Protein AF-0000000084974636 (afdb_homodimer)

Secondary structure (DSSP, 8-state):
--------HHHHHHHHHHHHHHHHHHHHH-TTT--HHHHHHHTT--HHHHHHH-S-HHHHHHHHHHHHHHHHHHHHHHHHHHHTTT--THHHHHHHHHHHHHHHHHSHHHHIIIIIISTTHHHHHHHHHHHHHHHHHHHSTT-HHHHHS-HHHHHHHHHHHHHHHIIIIITTTSS-HHHHHHHHHHHHHHHHHTTT--/--------HHHHHHHHHHHHHHHHHHHHH-TTT--HHHHHHHTT--HHHHHHH-S-HHHHHHHHHHHHHHHHHHHHHHHHHHHTTT--THHHHHHHHHHHHHHHHHSHHHHIIIIIISTTHHHHHHHHHHHHHHHHHHHSTT-HHHHHS-HHHHHHHHHHHHHHHIIIIITTTSS-HHHHHHHHHHHHHHHHHHTT--

Sequence (396 aa):
MARGRRVNSCGEKSKKLLLEKAIELFSTYGYHQTKISDIVKSANLTQPTFYLYFQSKETLFNDLNEKFHNELTEIFSSSTNDINNGKIGIDLIQGSLTHIFEFFIENPNLTKIGFYEAEQSTAVKEMLVSELIHILNTQLKDSNVLKQADATILAESLIGSVERLTLTNLLTNKTSPEQLAKEICMIYFATELSLVHSMARGRRVNSCGEKSKKLLLEKAIELFSTYGYHQTKISDIVKSANLTQPTFYLYFQSKETLFNDLNEKFHNELTEIFSSSTNDINNGKIGIDLIQGSLTHIFEFFIENPNLTKIGFYEAEQSTAVKEMLVSELIHILNTQLKDSNVLKQADATILAESLIGSVERLTLTNLLTNKTSPEQLAKEICMIYFATELSLVHS

Radius of gyration: 24.74 Å; Cα contacts (8 Å, |Δi|>4): 394; chains: 2; bounding box: 77×73×47 Å

pLDDT: mean 88.3, std 16.42, range [26.09, 98.69]

Nearest PDB structures (foldseek):
  3dcf-assembly1_B  TM=6.799E-01  e=5.624E-05  Thermobifida fusca YX
  3vpr-assembly2_D  TM=7.995E-01  e=3.359E-04  Thermus thermophilus HB8
  9b7y-assembly1_D  TM=7.077E-01  e=5.073E-04  Mycobacterium tuberculosis H37Rv
  3mvp-assembly1_A  TM=6.210E-01  e=3.208E-04  Streptococcus mutans UA159
  8fw8-assembly1_A  TM=5.820E-01  e=3.065E-04  Neisseria gonorrhoeae

Foldseek 3Di:
DPPPPPCPVVNVVLLVLLLVQLLVCCLVPNLVPDDSVNSCVVSVHDSVSVVVRDVGSVRSLVVLLVVLLVQLVVLLVVLVVVVVVVDFLLSSQLSSQLVNLVVCLVRVSSCSSNCPPDPCNVVSLVVQLVSNLVSCCPRVVVPPLVVPDPSSVLSNVLSVVSSVCSVVPSNVPNDHSNVVSVVSSCVRRVVVVVVVVD/DPPPPDCPVVNVVLLVLLLVLLLVCCLPPNLVPDDSVNSQVVSVHDSVSVVVRDVGSVRSLVVLLVVLLVQLVVLLVVLVVVVVVVDFLLSSQLSSQLVNLVVCLVRVSSCSSNCPPDPCNVVSLVVQLVSNLVSCCPRVVVPPLVVPDPSSVLSNVLSVVSSVCSVVPSNVPNDHSNVVSVVSSCVRRVVVVVVVVD

Solvent-accessible surface area (backbone atoms only — not comparable to full-atom values): 21060 Å² total; per-residue (Å²): 128,84,75,77,71,75,76,44,80,66,40,58,50,50,51,50,40,44,49,54,34,38,39,50,43,33,50,73,58,30,66,88,70,49,50,68,70,55,28,23,56,74,51,72,50,48,68,71,60,48,55,73,76,34,92,41,71,66,56,48,52,49,48,53,38,48,50,50,48,50,55,55,52,46,48,54,60,54,41,58,55,37,50,75,68,65,41,60,44,64,50,46,52,31,51,40,41,20,51,52,40,47,51,36,63,74,34,53,45,54,37,49,31,37,64,64,66,39,81,62,14,58,59,49,52,50,50,52,30,52,54,46,37,50,46,41,62,71,56,32,58,86,34,68,58,53,74,71,36,58,57,66,60,50,26,41,27,51,51,16,15,50,57,38,36,41,64,72,29,44,71,64,64,72,45,54,39,60,56,48,23,48,49,53,44,44,50,63,40,36,66,62,54,58,56,67,77,99,127,82,75,75,72,76,75,43,82,67,40,58,52,52,50,51,42,43,49,54,36,40,40,50,43,33,49,72,59,29,67,88,72,48,50,68,71,55,28,23,54,72,50,73,49,48,68,72,61,48,55,74,76,35,94,41,70,65,56,47,52,51,48,54,39,48,51,49,47,49,55,56,52,47,50,55,60,54,41,58,56,38,50,74,68,63,43,59,44,64,50,45,51,31,51,38,41,18,53,51,40,47,52,36,65,75,33,51,45,54,35,49,31,36,63,63,66,39,80,62,13,57,58,48,52,51,50,53,32,51,52,45,38,51,46,41,63,69,56,32,58,86,36,67,58,53,75,71,36,57,57,67,61,50,27,41,27,52,52,16,16,50,58,38,35,41,63,72,29,44,71,65,66,72,45,53,38,59,58,47,21,49,49,53,46,45,48,64,39,35,65,60,54,57,56,67,79,99

Organism: NCBI:txid1224748

Structure (mmCIF, N/CA/C/O backbone):
data_AF-0000000084974636-model_v1
#
loop_
_entity.id
_entity.type
_entity.pdbx_description
1 polymer 'Bacterial regulatory protein, tetR family'
#
loop_
_atom_site.group_PDB
_atom_site.id
_atom_site.type_symbol
_atom_site.label_atom_id
_atom_site.label_alt_id
_atom_site.label_comp_id
_atom_site.label_asym_id
_atom_site.label_entity_id
_atom_site.label_seq_id
_atom_site.pdbx_PDB_ins_code
_atom_site.Cartn_x
_atom_site.Cartn_y
_atom_site.Cartn_z
_atom_site.occupancy
_atom_site.B_iso_or_equiv
_atom_site.auth_seq_id
_atom_site.auth_comp_id
_atom_site.auth_asym_id
_atom_site.auth_atom_id
_atom_site.pdbx_PDB_model_num
ATOM 1 N N . MET A 1 1 ? 30.25 42.875 2.375 1 26.58 1 MET A N 1
ATOM 2 C CA . MET A 1 1 ? 30.844 41.594 1.985 1 26.58 1 MET A CA 1
ATOM 3 C C . MET A 1 1 ? 30.359 40.469 2.896 1 26.58 1 MET A C 1
ATOM 5 O O . MET A 1 1 ? 30.547 40.531 4.113 1 26.58 1 MET A O 1
ATOM 9 N N . ALA A 1 2 ? 29.219 39.875 2.65 1 36.72 2 ALA A N 1
ATOM 10 C CA . ALA A 1 2 ? 28.594 38.938 3.57 1 36.72 2 ALA A CA 1
ATOM 11 C C . ALA A 1 2 ? 29.547 37.781 3.887 1 36.72 2 ALA A C 1
ATOM 13 O O . ALA A 1 2 ? 30.031 37.094 2.98 1 36.72 2 ALA A O 1
ATOM 14 N N . ARG A 1 3 ? 30.438 37.812 4.906 1 36.66 3 ARG A N 1
ATOM 15 C CA . ARG A 1 3 ? 31.469 36.812 5.207 1 36.66 3 ARG A CA 1
ATOM 16 C C . ARG A 1 3 ? 30.891 35.406 5.109 1 36.66 3 ARG A C 1
ATOM 18 O O . ARG A 1 3 ? 29.906 35.094 5.766 1 36.66 3 ARG A O 1
ATOM 25 N N . GLY A 1 4 ? 30.953 34.719 3.994 1 39.09 4 GLY A N 1
ATOM 26 C CA . GLY A 1 4 ? 30.688 33.312 3.857 1 39.09 4 GLY A CA 1
ATOM 27 C C . GLY A 1 4 ? 31.125 32.5 5.066 1 39.09 4 GLY A C 1
ATOM 28 O O . GLY A 1 4 ? 32.312 32.344 5.309 1 39.09 4 GLY A O 1
ATOM 29 N N . ARG A 1 5 ? 30.609 32.688 6.289 1 42.12 5 ARG A N 1
ATOM 30 C CA . ARG A 1 5 ? 31 31.922 7.465 1 42.12 5 ARG A CA 1
ATOM 31 C C . ARG A 1 5 ? 31.375 30.5 7.086 1 42.12 5 ARG A C 1
ATOM 33 O O . ARG A 1 5 ? 30.703 29.875 6.262 1 42.12 5 ARG A O 1
ATOM 40 N N . ARG A 1 6 ? 32.625 30.125 7.055 1 39.97 6 ARG A N 1
ATOM 41 C CA . ARG A 1 6 ? 33.25 28.812 6.902 1 39.97 6 ARG A CA 1
ATOM 42 C C . ARG A 1 6 ? 32.438 27.734 7.578 1 39.97 6 ARG A C 1
ATOM 44 O O . ARG A 1 6 ? 32.125 27.812 8.773 1 39.97 6 ARG A O 1
ATOM 51 N N . VAL A 1 7 ? 31.359 27.062 6.973 1 46.56 7 VAL A N 1
ATOM 52 C CA . VAL A 1 7 ? 30.719 25.844 7.426 1 46.56 7 VAL A CA 1
ATOM 53 C C . VAL A 1 7 ? 31.766 24.891 8 1 46.56 7 VAL A C 1
ATOM 55 O O . VAL A 1 7 ? 32.594 24.344 7.266 1 46.56 7 VAL A O 1
ATOM 58 N N . ASN A 1 8 ? 32.531 25.219 8.984 1 46.34 8 ASN A N 1
ATOM 59 C CA . ASN A 1 8 ? 33.469 24.359 9.719 1 46.34 8 ASN A CA 1
ATOM 60 C C . ASN A 1 8 ? 32.812 23.031 10.117 1 46.34 8 ASN A C 1
ATOM 62 O O . ASN A 1 8 ? 31.609 22.859 9.945 1 46.34 8 ASN A O 1
ATOM 66 N N . SER A 1 9 ? 33.688 21.922 10.516 1 53 9 SER A N 1
ATOM 67 C CA . SER A 1 9 ? 33.344 20.594 11.008 1 53 9 SER A CA 1
ATOM 68 C C . SER A 1 9 ? 32.062 20.625 11.836 1 53 9 SER A C 1
ATOM 70 O O . SER A 1 9 ? 31.281 19.688 11.797 1 53 9 SER A O 1
ATOM 72 N N . CYS A 1 10 ? 31.875 21.688 12.516 1 56.28 10 CYS A N 1
ATOM 73 C CA . CYS A 1 10 ? 30.719 21.891 13.375 1 56.28 10 CYS A CA 1
ATOM 74 C C . CYS A 1 10 ? 29.453 22.078 12.539 1 56.28 10 CYS A C 1
ATOM 76 O O . CYS A 1 10 ? 28.375 21.625 12.938 1 56.28 10 CYS A O 1
ATOM 78 N N . GLY A 1 11 ? 29.688 22.562 11.352 1 71 11 GLY A N 1
ATOM 79 C CA . GLY A 1 11 ? 28.562 22.859 10.461 1 71 11 GLY A CA 1
ATOM 80 C C . GLY A 1 11 ? 27.922 21.609 9.898 1 71 11 GLY A C 1
ATOM 81 O O . GLY A 1 11 ? 26.688 21.484 9.906 1 71 11 GLY A O 1
ATOM 82 N N . GLU A 1 12 ? 28.781 20.719 9.547 1 81.62 12 GLU A N 1
ATOM 83 C CA . GLU A 1 12 ? 28.281 19.469 8.969 1 81.62 12 GLU A CA 1
ATOM 84 C C . GLU A 1 12 ? 27.547 18.625 10.008 1 81.62 12 GLU A C 1
ATOM 86 O O . GLU A 1 12 ? 26.547 17.984 9.703 1 81.62 12 GLU A O 1
ATOM 91 N N . LYS A 1 13 ? 28.031 18.734 11.18 1 90.75 13 LYS A N 1
ATOM 92 C CA . LYS A 1 13 ? 27.391 18 12.273 1 90.75 13 LYS A CA 1
ATOM 93 C C . LYS A 1 13 ? 26 18.547 12.555 1 90.75 13 LYS A C 1
ATOM 95 O O . LYS A 1 13 ? 25.062 17.781 12.773 1 90.75 13 LYS A O 1
ATOM 100 N N . SER A 1 14 ? 25.891 19.906 12.562 1 93.38 14 SER A N 1
ATOM 101 C CA . SER A 1 14 ? 24.594 20.531 12.812 1 93.38 14 SER A CA 1
ATOM 102 C C . SER A 1 14 ? 23.594 20.188 11.711 1 93.38 14 SER A C 1
ATOM 104 O O . SER A 1 14 ? 22.438 19.891 12 1 93.38 14 SER A O 1
ATOM 106 N N . LYS A 1 15 ? 24.062 20.203 10.516 1 94.75 15 LYS A N 1
ATOM 107 C CA . LYS A 1 15 ? 23.203 19.859 9.398 1 94.75 15 LYS A CA 1
ATOM 108 C C . LYS A 1 15 ? 22.688 18.438 9.516 1 94.75 15 LYS A C 1
ATOM 110 O O . LYS A 1 15 ? 21.484 18.188 9.344 1 94.75 15 LYS A O 1
ATOM 115 N N . LYS A 1 16 ? 23.609 17.516 9.82 1 94.81 16 LYS A N 1
ATOM 116 C CA . LYS A 1 16 ? 23.266 16.109 9.961 1 94.81 16 LYS A CA 1
ATOM 117 C C . LYS A 1 16 ? 22.266 15.906 11.094 1 94.81 16 LYS A C 1
ATOM 119 O O . LYS A 1 16 ? 21.312 15.133 10.961 1 94.81 16 LYS A O 1
ATOM 124 N N . LEU A 1 17 ? 22.5 16.578 12.117 1 96.06 17 LEU A N 1
ATOM 125 C CA . LEU A 1 17 ? 21.609 16.469 13.273 1 96.06 17 LEU A CA 1
ATOM 126 C C . LEU A 1 17 ? 20.203 16.984 12.938 1 96.06 17 LEU A C 1
ATOM 128 O O . LEU A 1 17 ? 19.203 16.344 13.289 1 96.06 17 LEU A O 1
ATOM 132 N N . LEU A 1 18 ? 20.125 18.109 12.273 1 96.31 18 LEU A N 1
ATOM 133 C CA . LEU A 1 18 ? 18.844 18.672 11.859 1 96.31 18 LEU A CA 1
ATOM 134 C C . LEU A 1 18 ? 18.109 17.703 10.938 1 96.31 18 LEU A C 1
ATOM 136 O O . LEU A 1 18 ? 16.906 17.5 11.086 1 96.31 18 LEU A O 1
ATOM 140 N N . LEU A 1 19 ? 18.875 17.109 10.078 1 96.06 19 LEU A N 1
ATOM 141 C CA . LEU A 1 19 ? 18.297 16.141 9.148 1 96.06 19 LEU A CA 1
ATOM 142 C C . LEU A 1 19 ? 17.75 14.938 9.891 1 96.06 19 LEU A C 1
ATOM 144 O O . LEU A 1 19 ? 16.625 14.508 9.648 1 96.06 19 LEU A O 1
ATOM 148 N N . GLU A 1 20 ? 18.531 14.43 10.742 1 96.5 20 GLU A N 1
ATOM 149 C CA . GLU A 1 20 ? 18.156 13.258 11.523 1 96.5 20 GLU A CA 1
ATOM 150 C C . GLU A 1 20 ? 16.891 13.523 12.336 1 96.5 20 GLU A C 1
ATOM 152 O O . GLU A 1 20 ? 15.969 12.703 12.359 1 96.5 20 GLU A O 1
ATOM 157 N N . LYS A 1 21 ? 16.812 14.664 12.977 1 97.81 21 LYS A N 1
ATOM 158 C CA . LYS A 1 21 ? 15.648 15.008 13.805 1 97.81 21 LYS A CA 1
ATOM 159 C C . LYS A 1 21 ? 14.422 15.273 12.938 1 97.81 21 LYS A C 1
ATOM 161 O O . LYS A 1 21 ? 13.305 14.922 13.32 1 97.81 21 LYS A O 1
ATOM 166 N N . ALA A 1 22 ? 14.648 15.914 11.812 1 97.88 22 ALA A N 1
ATOM 167 C CA . ALA A 1 22 ? 13.539 16.141 10.883 1 97.88 22 ALA A CA 1
ATOM 168 C C . ALA A 1 22 ? 12.93 14.812 10.438 1 97.88 22 ALA A C 1
ATOM 170 O O . ALA A 1 22 ? 11.703 14.648 10.461 1 97.88 22 ALA A O 1
ATOM 171 N N . ILE A 1 23 ? 13.773 13.859 10.039 1 97.88 23 ILE A N 1
ATOM 172 C CA . ILE A 1 23 ? 13.32 12.555 9.578 1 97.88 23 ILE A CA 1
ATOM 173 C C . ILE A 1 23 ? 12.523 11.867 10.688 1 97.88 23 ILE A C 1
ATOM 175 O O . ILE A 1 23 ? 11.453 11.32 10.445 1 97.88 23 ILE A O 1
ATOM 179 N N . GLU A 1 24 ? 13.023 11.953 11.867 1 97.94 24 GLU A N 1
ATOM 180 C CA . GLU A 1 24 ? 12.359 11.352 13.016 1 97.94 24 GLU A CA 1
ATOM 181 C C . GLU A 1 24 ? 10.977 11.969 13.242 1 97.94 24 GLU A C 1
ATOM 183 O O . GLU A 1 24 ? 9.992 11.25 13.398 1 97.94 24 GLU A O 1
ATOM 188 N N . LEU A 1 25 ? 10.922 13.258 13.242 1 98.06 25 LEU A N 1
ATOM 189 C CA . LEU A 1 25 ? 9.68 13.961 13.547 1 98.06 25 LEU A CA 1
ATOM 190 C C . LEU A 1 25 ? 8.672 13.805 12.414 1 98.06 25 LEU A C 1
ATOM 192 O O . LEU A 1 25 ? 7.484 13.586 12.656 1 98.06 25 LEU A O 1
ATOM 196 N N . PHE A 1 26 ? 9.156 13.898 11.141 1 97.44 26 PHE A N 1
ATOM 197 C CA . PHE A 1 26 ? 8.281 13.672 10 1 97.44 26 PHE A CA 1
ATOM 198 C C . PHE A 1 26 ? 7.688 12.273 10.031 1 97.44 26 PHE A C 1
ATOM 200 O O . PHE A 1 26 ? 6.504 12.086 9.758 1 97.44 26 PHE A O 1
ATOM 207 N N . SER A 1 27 ? 8.5 11.336 10.344 1 96.62 27 SER A N 1
ATOM 208 C CA . SER A 1 27 ? 8.047 9.945 10.336 1 96.62 27 SER A CA 1
ATOM 209 C C . SER A 1 27 ? 7.082 9.68 11.484 1 96.62 27 SER A C 1
ATOM 211 O O . SER A 1 27 ? 6.188 8.844 11.367 1 96.62 27 SER A O 1
ATOM 213 N N . THR A 1 28 ? 7.184 10.352 12.57 1 95.88 28 THR A N 1
ATOM 214 C CA . THR A 1 28 ? 6.395 10.109 13.773 1 95.88 28 THR A CA 1
ATOM 215 C C . THR A 1 28 ? 5.078 10.875 13.719 1 95.88 28 THR A C 1
ATOM 217 O O . THR A 1 28 ? 4.016 10.32 14 1 95.88 28 THR A O 1
ATOM 220 N N . TYR A 1 29 ? 5.156 12.156 13.203 1 94.5 29 TYR A N 1
ATOM 221 C CA . TYR A 1 29 ? 3.996 13.023 13.352 1 94.5 29 TYR A CA 1
ATOM 222 C C . TYR A 1 29 ? 3.43 13.414 11.992 1 94.5 29 TYR A C 1
ATOM 224 O O . TYR A 1 29 ? 2.314 13.938 11.906 1 94.5 29 TYR A O 1
ATOM 232 N N . GLY A 1 30 ? 4.215 13.086 11.008 1 94.12 30 GLY A N 1
ATOM 233 C CA . GLY A 1 30 ? 3.803 13.523 9.688 1 94.12 30 GLY A CA 1
ATOM 234 C C . GLY A 1 30 ? 4.32 14.906 9.32 1 94.12 30 GLY A C 1
ATOM 235 O O . GLY A 1 30 ? 4.703 15.68 10.203 1 94.12 30 GLY A O 1
ATOM 236 N N . TYR A 1 31 ? 4.262 15.18 8.109 1 94.5 31 TYR A N 1
ATOM 237 C CA . TYR A 1 31 ? 4.785 16.422 7.559 1 94.5 31 TYR A CA 1
ATOM 238 C C . TYR A 1 31 ? 4.004 17.625 8.086 1 94.5 31 TYR A C 1
ATOM 240 O O . TYR A 1 31 ? 4.594 18.594 8.562 1 94.5 31 TYR A O 1
ATOM 248 N N . HIS A 1 32 ? 2.746 17.562 8.039 1 90.44 32 HIS A N 1
ATOM 249 C CA . HIS A 1 32 ? 1.898 18.719 8.32 1 90.44 32 HIS A CA 1
ATOM 250 C C . HIS A 1 32 ? 1.934 19.078 9.797 1 90.44 32 HIS A C 1
ATOM 252 O O . HIS A 1 32 ? 1.882 20.266 10.156 1 90.44 32 HIS A O 1
ATOM 258 N N . GLN A 1 33 ? 2.146 18.109 10.617 1 92.81 33 GLN A N 1
ATOM 259 C CA . GLN A 1 33 ? 2.084 18.344 12.055 1 92.81 33 GLN A CA 1
ATOM 260 C C . GLN A 1 33 ? 3.451 18.719 12.609 1 92.81 33 GLN A C 1
ATOM 262 O O . GLN A 1 33 ? 3.572 19.094 13.781 1 92.81 33 GLN A O 1
ATOM 267 N N . THR A 1 34 ? 4.426 18.625 11.82 1 97.19 34 THR A N 1
ATOM 268 C CA . THR A 1 34 ? 5.773 18.938 12.281 1 97.19 34 THR A CA 1
ATOM 269 C C . THR A 1 34 ? 6.137 20.391 11.945 1 97.19 34 THR A C 1
ATOM 271 O O . THR A 1 34 ? 5.953 20.828 10.805 1 97.19 34 THR A O 1
ATOM 274 N N . LYS A 1 35 ? 6.656 21.125 12.938 1 97.44 35 LYS A N 1
ATOM 275 C CA . LYS A 1 35 ? 7.102 22.5 12.734 1 97.44 35 LYS A CA 1
ATOM 276 C C . LYS A 1 35 ? 8.625 22.594 12.789 1 97.44 35 LYS A C 1
ATOM 278 O O . LYS A 1 35 ? 9.281 21.75 13.406 1 97.44 35 LYS A O 1
ATOM 283 N N . ILE A 1 36 ? 9.117 23.641 12.164 1 98 36 ILE A N 1
ATOM 284 C CA . ILE A 1 36 ? 10.555 23.891 12.211 1 98 36 ILE A CA 1
ATOM 285 C C . ILE A 1 36 ? 11 24.078 13.656 1 98 36 ILE A C 1
ATOM 287 O O . ILE A 1 36 ? 12.062 23.609 14.062 1 98 36 ILE A O 1
ATOM 291 N N . SER A 1 37 ? 10.148 24.734 14.438 1 98 37 SER A N 1
ATOM 292 C CA . SER A 1 37 ? 10.461 24.953 15.844 1 98 37 SER A CA 1
ATOM 293 C C . SER A 1 37 ? 10.641 23.625 16.578 1 98 37 SER A C 1
ATOM 295 O O . SER A 1 37 ? 11.492 23.516 17.469 1 98 37 SER A O 1
ATOM 297 N N . ASP A 1 38 ? 9.898 22.594 16.219 1 98.19 38 ASP A N 1
ATOM 298 C CA . ASP A 1 38 ? 10.023 21.266 16.812 1 98.19 38 ASP A CA 1
ATOM 299 C C . ASP A 1 38 ? 11.352 20.609 16.438 1 98.19 38 ASP A C 1
ATOM 301 O O . ASP A 1 38 ? 12.016 20 17.281 1 98.19 38 ASP A O 1
ATOM 305 N N . ILE A 1 39 ? 11.758 20.781 15.211 1 98.25 39 ILE A N 1
ATOM 306 C CA . ILE A 1 39 ? 12.969 20.172 14.68 1 98.25 39 ILE A CA 1
ATOM 307 C C . ILE A 1 39 ? 14.195 20.766 15.367 1 98.25 39 ILE A C 1
ATOM 309 O O . ILE A 1 39 ? 15.055 20.016 15.859 1 98.25 39 ILE A O 1
ATOM 313 N N . VAL A 1 40 ? 14.242 22.078 15.445 1 98.19 40 VAL A N 1
ATOM 314 C CA . VAL A 1 40 ? 15.414 22.734 16.016 1 98.19 40 VAL A CA 1
ATOM 315 C C . VAL A 1 40 ? 15.477 22.469 17.516 1 98.19 40 VAL A C 1
ATOM 317 O O . VAL A 1 40 ? 16.562 22.266 18.078 1 98.19 40 VAL A O 1
ATOM 320 N N . LYS A 1 41 ? 14.305 22.469 18.172 1 98.31 41 LYS A N 1
ATOM 321 C CA . LYS A 1 41 ? 14.266 22.141 19.594 1 98.31 41 LYS A CA 1
ATOM 322 C C . LYS A 1 41 ? 14.789 20.734 19.844 1 98.31 41 LYS A C 1
ATOM 324 O O . LYS A 1 41 ? 15.602 20.516 20.75 1 98.31 41 LYS A O 1
ATOM 329 N N . SER A 1 42 ? 14.43 19.797 19.078 1 97.62 42 SER A N 1
ATOM 330 C CA . SER A 1 42 ? 14.852 18.406 19.219 1 97.62 42 SER A CA 1
ATOM 331 C C . SER A 1 42 ? 16.344 18.25 18.969 1 97.62 42 SER A C 1
ATOM 333 O O . SER A 1 42 ? 16.984 17.359 19.531 1 97.62 42 SER A O 1
ATOM 335 N N . ALA A 1 43 ? 16.891 19.094 18.125 1 97.19 43 ALA A N 1
ATOM 336 C CA . ALA A 1 43 ? 18.297 19.062 17.766 1 97.19 43 ALA A CA 1
ATOM 337 C C . ALA A 1 43 ? 19.141 19.906 18.719 1 97.19 43 ALA A C 1
ATOM 339 O O . ALA A 1 43 ? 20.359 19.938 18.625 1 97.19 43 ALA A O 1
ATOM 340 N N . ASN A 1 44 ? 18.375 20.609 19.641 1 97.62 44 ASN A N 1
ATOM 341 C CA . ASN A 1 44 ? 19.031 21.562 20.516 1 97.62 44 ASN A CA 1
ATOM 342 C C . ASN A 1 44 ? 19.781 22.625 19.734 1 97.62 44 ASN A C 1
ATOM 344 O O . ASN A 1 44 ? 20.953 22.906 20 1 97.62 44 ASN A O 1
ATOM 348 N N . LEU A 1 45 ? 19.141 23.109 18.734 1 97.44 45 LEU A N 1
ATOM 349 C CA . LEU A 1 45 ? 19.656 24.172 17.875 1 97.44 45 LEU A CA 1
ATOM 350 C C . LEU A 1 45 ? 18.625 25.297 17.75 1 97.44 45 LEU A C 1
ATOM 352 O O . LEU A 1 45 ? 17.547 25.234 18.359 1 97.44 45 LEU A O 1
ATOM 356 N N . THR A 1 46 ? 19.016 26.328 17.047 1 96.06 46 THR A N 1
ATOM 357 C CA . THR A 1 46 ? 18.141 27.484 16.891 1 96.06 46 THR A CA 1
ATOM 358 C C . THR A 1 46 ? 17.594 27.562 15.477 1 96.06 46 THR A C 1
ATOM 360 O O . THR A 1 46 ? 18.125 26.938 14.555 1 96.06 46 THR A O 1
ATOM 363 N N . GLN A 1 47 ? 16.438 28.297 15.289 1 96.88 47 GLN A N 1
ATOM 364 C CA . GLN A 1 47 ? 15.844 28.453 13.969 1 96.88 47 GLN A CA 1
ATOM 365 C C . GLN A 1 47 ? 16.828 29.125 13 1 96.88 47 GLN A C 1
ATOM 367 O O . GLN A 1 47 ? 16.906 28.734 11.836 1 96.88 47 GLN A O 1
ATOM 372 N N . PRO A 1 48 ? 17.641 30.125 13.445 1 96.31 48 PRO A N 1
ATOM 373 C CA . PRO A 1 48 ? 18.641 30.688 12.531 1 96.31 48 PRO A CA 1
ATOM 374 C C . PRO A 1 48 ? 19.641 29.656 12.031 1 96.31 48 PRO A C 1
ATOM 376 O O . PRO A 1 48 ? 20.016 29.672 10.852 1 96.31 48 PRO A O 1
ATOM 379 N N . THR A 1 49 ? 20.016 28.766 12.859 1 95.94 49 THR A N 1
ATOM 380 C CA . THR A 1 49 ? 20.891 27.672 12.445 1 95.94 49 THR A CA 1
ATOM 381 C C . THR A 1 49 ? 20.234 26.812 11.367 1 95.94 49 THR A C 1
ATOM 383 O O . THR A 1 49 ? 20.891 26.422 10.398 1 95.94 49 THR A O 1
ATOM 386 N N . PHE A 1 50 ? 18.906 26.5 11.562 1 97.44 50 PHE A N 1
ATOM 387 C CA . PHE A 1 50 ? 18.141 25.75 10.57 1 97.44 50 PHE A CA 1
ATOM 388 C C . PHE A 1 50 ? 18.25 26.406 9.203 1 97.44 50 PHE A C 1
ATOM 390 O O . PHE A 1 50 ? 18.5 25.719 8.203 1 97.44 50 PHE A O 1
ATOM 397 N N . TYR A 1 51 ? 18.156 27.688 9.141 1 96.31 51 TYR A N 1
ATOM 398 C CA . TYR A 1 51 ? 18.047 28.422 7.883 1 96.31 51 TYR A CA 1
ATOM 399 C C . TYR A 1 51 ? 19.406 28.594 7.234 1 96.31 51 TYR A C 1
ATOM 401 O O . TYR A 1 51 ? 19.5 29.047 6.086 1 96.31 51 TYR A O 1
ATOM 409 N N . LEU A 1 52 ? 20.484 28.281 7.961 1 94.88 52 LEU A N 1
ATOM 410 C CA . LEU A 1 52 ? 21.812 28.203 7.348 1 94.88 52 LEU A CA 1
ATOM 411 C C . LEU A 1 52 ? 21.875 27.062 6.348 1 94.88 52 LEU A C 1
ATOM 413 O O . LEU A 1 52 ? 22.625 27.141 5.367 1 94.88 52 LEU A O 1
ATOM 417 N N . TYR A 1 53 ? 21.047 26.078 6.645 1 94.19 53 TYR A N 1
ATOM 418 C CA . TYR A 1 53 ? 21.203 24.844 5.887 1 94.19 53 TYR A CA 1
ATOM 419 C C . TYR A 1 53 ? 19.969 24.562 5.035 1 94.19 53 TYR A C 1
ATOM 421 O O . TYR A 1 53 ? 20.062 23.891 4.004 1 94.19 53 TYR A O 1
ATOM 429 N N . PHE A 1 54 ? 18.828 25 5.52 1 95.75 54 PHE A N 1
ATOM 430 C CA . PHE A 1 54 ? 17.578 24.703 4.828 1 95.75 54 PHE A CA 1
ATOM 431 C C . PHE A 1 54 ? 16.75 25.969 4.637 1 95.75 54 PHE A C 1
ATOM 433 O O . PHE A 1 54 ? 16.641 26.781 5.551 1 95.75 54 PHE A O 1
ATOM 440 N N . GLN A 1 55 ? 16.141 26.016 3.496 1 96.06 55 GLN A N 1
ATOM 441 C CA . GLN A 1 55 ? 15.367 27.203 3.146 1 96.06 55 GLN A CA 1
ATOM 442 C C . GLN A 1 55 ? 13.992 27.188 3.799 1 96.06 55 GLN A C 1
ATOM 444 O O . GLN A 1 55 ? 13.461 28.234 4.172 1 96.06 55 GLN A O 1
ATOM 449 N N . SER A 1 56 ? 13.438 25.984 3.85 1 96.75 56 SER A N 1
ATOM 450 C CA . SER A 1 56 ? 12.102 25.812 4.398 1 96.75 56 SER A CA 1
ATOM 451 C C . SER A 1 56 ? 11.836 24.359 4.777 1 96.75 56 SER A C 1
ATOM 453 O O . SER A 1 56 ? 12.609 23.469 4.418 1 96.75 56 SER A O 1
ATOM 455 N N . LYS A 1 57 ? 10.828 24.156 5.531 1 96.62 57 LYS A N 1
ATOM 456 C CA . LYS A 1 57 ? 10.383 22.797 5.859 1 96.62 57 LYS A CA 1
ATOM 457 C C . LYS A 1 57 ? 10.047 22.016 4.598 1 96.62 57 LYS A C 1
ATOM 459 O O . LYS A 1 57 ? 10.398 20.828 4.488 1 96.62 57 LYS A O 1
ATOM 464 N N . GLU A 1 58 ? 9.422 22.688 3.637 1 96 58 GLU A N 1
ATOM 465 C CA . GLU A 1 58 ? 9.016 22.062 2.381 1 96 58 GLU A CA 1
ATOM 466 C C . GLU A 1 58 ? 10.227 21.625 1.568 1 96 58 GLU A C 1
ATOM 468 O O . GLU A 1 58 ? 10.266 20.484 1.074 1 96 58 GLU A O 1
ATOM 473 N N . THR A 1 59 ? 11.133 22.484 1.467 1 95.31 59 THR A N 1
ATOM 474 C CA . THR A 1 59 ? 12.336 22.156 0.714 1 95.31 59 THR A CA 1
ATOM 475 C C . THR A 1 59 ? 13.086 21.016 1.377 1 95.31 59 THR A C 1
ATOM 477 O O . THR A 1 59 ? 13.594 20.109 0.695 1 95.31 59 THR A O 1
ATOM 480 N N . LEU A 1 60 ? 13.211 21.094 2.721 1 96.56 60 LEU A N 1
ATOM 481 C CA . LEU A 1 60 ? 13.852 20 3.453 1 96.56 60 LEU A CA 1
ATOM 482 C C . LEU A 1 60 ? 13.148 18.672 3.182 1 96.56 60 LEU A C 1
ATOM 484 O O . LEU A 1 60 ? 13.797 17.672 2.869 1 96.56 60 LEU A O 1
ATOM 488 N N . PHE A 1 61 ? 11.867 18.656 3.238 1 97.12 61 PHE A N 1
ATOM 489 C CA . PHE A 1 61 ? 11.062 17.453 3.031 1 97.12 61 PHE A CA 1
ATOM 490 C C . PHE A 1 61 ? 11.25 16.922 1.615 1 97.12 61 PHE A C 1
ATOM 492 O O . PHE A 1 61 ? 11.453 15.727 1.421 1 97.12 61 PHE A O 1
ATOM 499 N N . ASN A 1 62 ? 11.211 17.781 0.638 1 95.69 62 ASN A N 1
ATOM 500 C CA . ASN A 1 62 ? 11.398 17.391 -0.756 1 95.69 62 ASN A CA 1
ATOM 501 C C . ASN A 1 62 ? 12.789 16.812 -0.996 1 95.69 62 ASN A C 1
ATOM 503 O O . ASN A 1 62 ? 12.945 15.844 -1.734 1 95.69 62 ASN A O 1
ATOM 507 N N . ASP A 1 63 ? 13.742 17.422 -0.399 1 94.19 63 ASP A N 1
ATOM 508 C CA . ASP A 1 63 ? 15.109 16.938 -0.541 1 94.19 63 ASP A CA 1
ATOM 509 C C . ASP A 1 63 ? 15.258 15.531 0.023 1 94.19 63 ASP A C 1
ATOM 511 O O . ASP A 1 63 ? 15.961 14.695 -0.556 1 94.19 63 ASP A O 1
ATOM 515 N N . LEU A 1 64 ? 14.672 15.289 1.198 1 95.94 64 LEU A N 1
ATOM 516 C CA . LEU A 1 64 ? 14.695 13.961 1.808 1 95.94 64 LEU A CA 1
ATOM 517 C C . LEU A 1 64 ? 14.078 12.922 0.876 1 95.94 64 LEU A C 1
ATOM 519 O O . LEU A 1 64 ? 14.633 11.836 0.693 1 95.94 64 LEU A O 1
ATOM 523 N N . ASN A 1 65 ? 12.969 13.25 0.247 1 96.44 65 ASN A N 1
ATOM 524 C CA . ASN A 1 65 ? 12.289 12.344 -0.675 1 96.44 65 ASN A CA 1
ATOM 525 C C . ASN A 1 65 ? 13.117 12.109 -1.938 1 96.44 65 ASN A C 1
ATOM 527 O O . ASN A 1 65 ? 13.164 10.992 -2.455 1 96.44 65 ASN A O 1
ATOM 531 N N . GLU A 1 66 ? 13.695 13.164 -2.396 1 94.94 66 GLU A N 1
ATOM 532 C CA . GLU A 1 66 ? 14.562 13.031 -3.566 1 94.94 66 GLU A CA 1
ATOM 533 C C . GLU A 1 66 ? 15.75 12.125 -3.277 1 94.94 66 GLU A C 1
ATOM 535 O O . GLU A 1 66 ? 16.125 11.297 -4.109 1 94.94 66 GLU A O 1
ATOM 540 N N . LYS A 1 67 ? 16.359 12.352 -2.133 1 93.31 67 LYS A N 1
ATOM 541 C CA . LYS A 1 67 ? 17.453 11.484 -1.723 1 93.31 67 LYS A CA 1
ATOM 542 C C . LYS A 1 67 ? 17.016 10.023 -1.666 1 93.31 67 LYS A C 1
ATOM 544 O O . LYS A 1 67 ? 17.734 9.133 -2.123 1 93.31 67 LYS A O 1
ATOM 549 N N . PHE A 1 68 ? 15.883 9.734 -1.046 1 96.81 68 PHE A N 1
ATOM 550 C CA . PHE A 1 68 ? 15.312 8.398 -0.973 1 96.81 68 PHE A CA 1
ATOM 551 C C . PHE A 1 68 ? 15.164 7.793 -2.365 1 96.81 68 PHE A C 1
ATOM 553 O O . PHE A 1 68 ? 15.602 6.672 -2.615 1 96.81 68 PHE A O 1
ATOM 560 N N . HIS A 1 69 ? 14.586 8.586 -3.279 1 95.62 69 HIS A N 1
ATOM 561 C CA . HIS A 1 69 ? 14.383 8.172 -4.664 1 95.62 69 HIS A CA 1
ATOM 562 C C . HIS A 1 69 ? 15.711 7.852 -5.344 1 95.62 69 HIS A C 1
ATOM 564 O O . HIS A 1 69 ? 15.836 6.832 -6.023 1 95.62 69 HIS A O 1
ATOM 570 N N . ASN A 1 70 ? 16.641 8.695 -5.156 1 94.31 70 ASN A N 1
ATOM 571 C CA . ASN A 1 70 ? 17.938 8.531 -5.797 1 94.31 70 ASN A CA 1
ATOM 572 C C . ASN A 1 70 ? 18.656 7.289 -5.289 1 94.31 70 ASN A C 1
ATOM 574 O O . ASN A 1 70 ? 19.312 6.582 -6.059 1 94.31 70 ASN A O 1
ATOM 578 N N . GLU A 1 71 ? 18.562 7.062 -3.996 1 93.94 71 GLU A N 1
ATOM 579 C CA . GLU A 1 71 ? 19.188 5.871 -3.424 1 93.94 71 GLU A CA 1
ATOM 580 C C . GLU A 1 71 ? 18.594 4.598 -4.027 1 93.94 71 GLU A C 1
ATOM 582 O O . GLU A 1 71 ? 19.344 3.668 -4.363 1 93.94 71 GLU A O 1
ATOM 587 N N . LEU A 1 72 ? 17.312 4.512 -4.215 1 94.69 72 LEU A N 1
ATOM 588 C CA . LEU A 1 72 ? 16.656 3.338 -4.797 1 94.69 72 LEU A CA 1
ATOM 589 C C . LEU A 1 72 ? 17.047 3.184 -6.266 1 94.69 72 LEU A C 1
ATOM 591 O O . LEU A 1 72 ? 17.281 2.068 -6.734 1 94.69 72 LEU A O 1
ATOM 595 N N . THR A 1 73 ? 17.094 4.316 -6.969 1 91.31 73 THR A N 1
ATOM 596 C CA . THR A 1 73 ? 17.484 4.285 -8.375 1 91.31 73 THR A CA 1
ATOM 597 C C . THR A 1 73 ? 18.891 3.727 -8.523 1 91.31 73 THR A C 1
ATOM 599 O O . THR A 1 73 ? 19.172 2.941 -9.438 1 91.31 73 THR A O 1
ATOM 602 N N . GLU A 1 74 ? 19.734 4.125 -7.656 1 90.44 74 GLU A N 1
ATOM 603 C CA . GLU A 1 74 ? 21.125 3.678 -7.703 1 90.44 74 GLU A CA 1
ATOM 604 C C . GLU A 1 74 ? 21.234 2.176 -7.461 1 90.44 74 GLU A C 1
ATOM 606 O O . GLU A 1 74 ? 22.094 1.51 -8.023 1 90.44 74 GLU A O 1
ATOM 611 N N . ILE A 1 75 ? 20.438 1.644 -6.648 1 87.69 75 ILE A N 1
ATOM 612 C CA . ILE A 1 75 ? 20.438 0.214 -6.359 1 87.69 75 ILE A CA 1
ATOM 613 C C . ILE A 1 75 ? 20.156 -0.573 -7.637 1 87.69 75 ILE A C 1
ATOM 615 O O . ILE A 1 75 ? 20.812 -1.584 -7.91 1 87.69 75 ILE A O 1
ATOM 619 N N . PHE A 1 76 ? 19.203 -0.17 -8.461 1 80.75 76 PHE A N 1
ATOM 620 C CA . PHE A 1 76 ? 18.891 -0.854 -9.711 1 80.75 76 PHE A CA 1
ATOM 621 C C . PHE A 1 76 ? 19.984 -0.63 -10.75 1 80.75 76 PHE A C 1
ATOM 623 O O . PHE A 1 76 ? 20.266 -1.517 -11.555 1 80.75 76 PHE A O 1
ATOM 630 N N . SER A 1 77 ? 20.5 0.588 -10.742 1 77.75 77 SER A N 1
ATOM 631 C CA . SER A 1 77 ? 21.547 0.887 -11.719 1 77.75 77 SER A CA 1
ATOM 632 C C . SER A 1 77 ? 22.812 0.076 -11.438 1 77.75 77 SER A C 1
ATOM 634 O O . SER A 1 77 ? 23.547 -0.28 -12.367 1 77.75 77 SER A O 1
ATOM 636 N N . SER A 1 78 ? 23.062 -0.144 -10.203 1 72.69 78 SER A N 1
ATOM 637 C CA . SER A 1 78 ? 24.234 -0.922 -9.836 1 72.69 78 SER A CA 1
ATOM 638 C C . SER A 1 78 ? 24.047 -2.398 -10.172 1 72.69 78 SER A C 1
ATOM 640 O O . SER A 1 78 ? 25.031 -3.133 -10.328 1 72.69 78 SER A O 1
ATOM 642 N N . SER A 1 79 ? 22.781 -2.84 -10.203 1 61.59 79 SER A N 1
ATOM 643 C CA . SER A 1 79 ? 22.469 -4.223 -10.539 1 61.59 79 SER A CA 1
ATOM 644 C C . SER A 1 79 ? 22.781 -4.52 -12 1 61.59 79 SER A C 1
ATOM 646 O O . SER A 1 79 ? 22.984 -5.676 -12.375 1 61.59 79 SER A O 1
ATOM 648 N N . THR A 1 80 ? 22.656 -3.51 -12.891 1 57.56 80 THR A N 1
ATOM 649 C CA . THR A 1 80 ? 23.141 -3.68 -14.258 1 57.56 80 THR A CA 1
ATOM 650 C C . THR A 1 80 ? 24.562 -4.227 -14.266 1 57.56 80 THR A C 1
ATOM 652 O O . THR A 1 80 ? 24.922 -5.016 -15.141 1 57.56 80 THR A O 1
ATOM 655 N N . ASN A 1 81 ? 25.281 -3.807 -13.266 1 56.72 81 ASN A N 1
ATOM 656 C CA . ASN A 1 81 ? 26.625 -4.352 -13.125 1 56.72 81 ASN A CA 1
ATOM 657 C C . ASN A 1 81 ? 26.594 -5.832 -12.766 1 56.72 81 ASN A C 1
ATOM 659 O O . ASN A 1 81 ? 27.516 -6.578 -13.109 1 56.72 81 ASN A O 1
ATOM 663 N N . ASP A 1 82 ? 25.516 -6.227 -12.141 1 56.75 82 ASP A N 1
ATOM 664 C CA . ASP A 1 82 ? 25.375 -7.625 -11.742 1 56.75 82 ASP A CA 1
ATOM 665 C C . ASP A 1 82 ? 25.094 -8.516 -12.945 1 56.75 82 ASP A C 1
ATOM 667 O O . ASP A 1 82 ? 25.5 -9.68 -12.977 1 56.75 82 ASP A O 1
ATOM 671 N N . ILE A 1 83 ? 24.375 -8.016 -13.93 1 57.28 83 ILE A N 1
ATOM 672 C CA . ILE A 1 83 ? 24.188 -8.75 -15.172 1 57.28 83 ILE A CA 1
ATOM 673 C C . ILE A 1 83 ? 25.531 -9.133 -15.758 1 57.28 83 ILE A C 1
ATOM 675 O O . ILE A 1 83 ? 25.719 -10.258 -16.219 1 57.28 83 ILE A O 1
ATOM 679 N N . ASN A 1 84 ? 26.438 -8.227 -15.562 1 52.84 84 ASN A N 1
ATOM 680 C CA . ASN A 1 84 ? 27.781 -8.477 -16.047 1 52.84 84 ASN A CA 1
ATOM 681 C C . ASN A 1 84 ? 28.469 -9.586 -15.258 1 52.84 84 ASN A C 1
ATOM 683 O O . ASN A 1 84 ? 29.391 -10.234 -15.758 1 52.84 84 ASN A O 1
ATOM 687 N N . ASN A 1 85 ? 27.953 -9.812 -14.086 1 51.09 85 ASN A N 1
ATOM 688 C CA . ASN A 1 85 ? 28.578 -10.844 -13.258 1 51.09 85 ASN A CA 1
ATOM 689 C C . ASN A 1 85 ? 27.859 -12.18 -13.414 1 51.09 85 ASN A C 1
ATOM 691 O O . ASN A 1 85 ? 28.031 -13.07 -12.578 1 51.09 85 ASN A O 1
ATOM 695 N N . GLY A 1 86 ? 27.047 -12.266 -14.289 1 52.62 86 GLY A N 1
ATOM 696 C CA . GLY A 1 86 ? 26.484 -13.562 -14.641 1 52.62 86 GLY A CA 1
ATOM 697 C C . GLY A 1 86 ? 25.141 -13.812 -13.977 1 52.62 86 GLY A C 1
ATOM 698 O O . GLY A 1 86 ? 24.562 -14.898 -14.117 1 52.62 86 GLY A O 1
ATOM 699 N N . LYS A 1 87 ? 24.844 -12.914 -13.07 1 58.28 87 LYS A N 1
ATOM 700 C CA . LYS A 1 87 ? 23.516 -13.18 -12.531 1 58.28 87 LYS A CA 1
ATOM 701 C C . LYS A 1 87 ? 22.438 -12.992 -13.594 1 58.28 87 LYS A C 1
ATOM 703 O O . LYS A 1 87 ? 22.453 -12 -14.328 1 58.28 87 LYS A O 1
ATOM 708 N N . ILE A 1 88 ? 21.719 -14.211 -13.82 1 67.12 88 ILE A N 1
ATOM 709 C CA . ILE A 1 88 ? 20.703 -14.109 -14.859 1 67.12 88 ILE A CA 1
ATOM 710 C C . ILE A 1 88 ? 19.328 -14.047 -14.227 1 67.12 88 ILE A C 1
ATOM 712 O O . ILE A 1 88 ? 19.078 -14.664 -13.195 1 67.12 88 ILE A O 1
ATOM 716 N N . GLY A 1 89 ? 18.312 -13.211 -14.742 1 84.56 89 GLY A N 1
ATOM 717 C CA . GLY A 1 89 ? 16.906 -12.836 -14.672 1 84.56 89 GLY A CA 1
ATOM 718 C C . GLY A 1 89 ? 16.375 -12.758 -13.25 1 84.56 89 GLY A C 1
ATOM 719 O O . GLY A 1 89 ? 16.359 -11.68 -12.648 1 84.56 89 GLY A O 1
ATOM 720 N N . ILE A 1 90 ? 16.281 -13.906 -12.523 1 88.81 90 ILE A N 1
ATOM 721 C CA . ILE A 1 90 ? 15.672 -13.969 -11.195 1 88.81 90 ILE A CA 1
ATOM 722 C C . ILE A 1 90 ? 16.703 -13.586 -10.141 1 88.81 90 ILE A C 1
ATOM 724 O O . ILE A 1 90 ? 16.375 -12.922 -9.148 1 88.81 90 ILE A O 1
ATOM 728 N N . ASP A 1 91 ? 18.031 -13.938 -10.344 1 89.44 91 ASP A N 1
ATOM 729 C CA . ASP A 1 91 ? 19.094 -13.57 -9.414 1 89.44 91 ASP A CA 1
ATOM 730 C C . ASP A 1 91 ? 19.266 -12.055 -9.336 1 89.44 91 ASP A C 1
ATOM 732 O O . ASP A 1 91 ? 19.547 -11.516 -8.266 1 89.44 91 ASP A O 1
ATOM 736 N N . LEU A 1 92 ? 19.109 -11.438 -10.453 1 89.25 92 LEU A N 1
ATOM 737 C CA . LEU A 1 92 ? 19.188 -9.977 -10.492 1 89.25 92 LEU A CA 1
ATOM 738 C C . LEU A 1 92 ? 18.062 -9.344 -9.688 1 89.25 92 LEU A C 1
ATOM 740 O O . LEU A 1 92 ? 18.297 -8.422 -8.906 1 89.25 92 LEU A O 1
ATOM 744 N N . ILE A 1 93 ? 16.859 -9.836 -9.867 1 93 93 ILE A N 1
ATOM 745 C CA . ILE A 1 93 ? 15.695 -9.32 -9.148 1 93 93 ILE A CA 1
ATOM 746 C C . ILE A 1 93 ? 15.883 -9.555 -7.648 1 93 93 ILE A C 1
ATOM 748 O O . ILE A 1 93 ? 15.688 -8.641 -6.844 1 93 93 ILE A O 1
ATOM 752 N N . GLN A 1 94 ? 16.312 -10.742 -7.312 1 94.12 94 GLN A N 1
ATOM 753 C CA . GLN A 1 94 ? 16.5 -11.078 -5.906 1 94.12 94 GLN A CA 1
ATOM 754 C C . GLN A 1 94 ? 17.578 -10.203 -5.27 1 94.12 94 GLN A C 1
ATOM 756 O O . GLN A 1 94 ? 17.422 -9.734 -4.145 1 94.12 94 GLN A O 1
ATOM 761 N N . GLY A 1 95 ? 18.703 -10.07 -5.988 1 93.06 95 GLY A N 1
ATOM 762 C CA . GLY A 1 95 ? 19.766 -9.203 -5.496 1 93.06 95 GLY A CA 1
ATOM 763 C C . GLY A 1 95 ? 19.312 -7.77 -5.301 1 93.06 95 GLY A C 1
ATOM 764 O O . GLY A 1 95 ? 19.625 -7.148 -4.281 1 93.06 95 GLY A O 1
ATOM 765 N N . SER A 1 96 ? 18.578 -7.223 -6.262 1 93.62 96 SER A N 1
ATOM 766 C CA . SER A 1 96 ? 18.062 -5.863 -6.168 1 93.62 96 SER A CA 1
ATOM 767 C C . SER A 1 96 ? 17.125 -5.711 -4.984 1 93.62 96 SER A C 1
ATOM 769 O O . SER A 1 96 ? 17.219 -4.738 -4.23 1 93.62 96 SER A O 1
ATOM 771 N N . LEU A 1 97 ? 16.219 -6.68 -4.812 1 96.44 97 LEU A N 1
ATOM 772 C CA . LEU A 1 97 ? 15.305 -6.648 -3.682 1 96.44 97 LEU A CA 1
ATOM 773 C C . LEU A 1 97 ? 16.062 -6.688 -2.361 1 96.44 97 LEU A C 1
ATOM 775 O O . LEU A 1 97 ? 15.719 -5.977 -1.416 1 96.44 97 LEU A O 1
ATOM 779 N N . THR A 1 98 ? 17.062 -7.539 -2.299 1 97.12 98 THR A N 1
ATOM 780 C CA . THR A 1 98 ? 17.875 -7.625 -1.09 1 97.12 98 THR A CA 1
ATOM 781 C C . THR A 1 98 ? 18.469 -6.266 -0.735 1 97.12 98 THR A C 1
ATOM 783 O O . THR A 1 98 ? 18.359 -5.816 0.408 1 97.12 98 THR A O 1
ATOM 786 N N . HIS A 1 99 ? 19.031 -5.598 -1.709 1 96.5 99 HIS A N 1
ATOM 787 C CA . HIS A 1 99 ? 19.641 -4.297 -1.476 1 96.5 99 HIS A CA 1
ATOM 788 C C . HIS A 1 99 ? 18.594 -3.258 -1.084 1 96.5 99 HIS A C 1
ATOM 790 O O . HIS A 1 99 ? 18.844 -2.414 -0.221 1 96.5 99 HIS A O 1
ATOM 796 N N . ILE A 1 100 ? 17.484 -3.289 -1.728 1 97.38 100 ILE A N 1
ATOM 797 C CA . ILE A 1 100 ? 16.391 -2.381 -1.394 1 97.38 100 ILE A CA 1
ATOM 798 C C . ILE A 1 100 ? 15.969 -2.592 0.059 1 97.38 100 ILE A C 1
ATOM 800 O O . ILE A 1 100 ? 15.852 -1.632 0.824 1 97.38 100 ILE A O 1
ATOM 804 N N . PHE A 1 101 ? 15.773 -3.848 0.423 1 98.44 101 PHE A N 1
ATOM 805 C CA . PHE A 1 101 ? 15.336 -4.172 1.776 1 98.44 101 PHE A CA 1
ATOM 806 C C . PHE A 1 101 ? 16.406 -3.789 2.795 1 98.44 101 PHE A C 1
ATOM 808 O O . PHE A 1 101 ? 16.078 -3.365 3.906 1 98.44 101 PHE A O 1
ATOM 815 N N . GLU A 1 102 ? 17.656 -3.963 2.447 1 97.94 102 GLU A N 1
ATOM 816 C CA . GLU A 1 102 ? 18.734 -3.508 3.318 1 97.94 102 GLU A CA 1
ATOM 817 C C . GLU A 1 102 ? 18.656 -2 3.543 1 97.94 102 GLU A C 1
ATOM 819 O O . GLU A 1 102 ? 18.781 -1.529 4.676 1 97.94 102 GLU A O 1
ATOM 824 N N . PHE A 1 103 ? 18.469 -1.338 2.486 1 97.69 103 PHE A N 1
ATOM 825 C CA . PHE A 1 103 ? 18.328 0.109 2.6 1 97.69 103 PHE A CA 1
ATOM 826 C C . PHE A 1 103 ? 17.141 0.47 3.48 1 97.69 103 PHE A C 1
ATOM 828 O O . PHE A 1 103 ? 17.234 1.353 4.336 1 97.69 103 PHE A O 1
ATOM 835 N N . PHE A 1 104 ? 16 -0.182 3.295 1 98.5 104 PHE A N 1
ATOM 836 C CA . PHE A 1 104 ? 14.789 0.095 4.055 1 98.5 104 PHE A CA 1
ATOM 837 C C . PHE A 1 104 ? 15.023 -0.111 5.547 1 98.5 104 PHE A C 1
ATOM 839 O O . PHE A 1 104 ? 14.625 0.722 6.363 1 98.5 104 PHE A O 1
ATOM 846 N N . ILE A 1 105 ? 15.641 -1.189 5.906 1 97.62 105 ILE A N 1
ATOM 847 C CA . ILE A 1 105 ? 15.773 -1.519 7.324 1 97.62 105 ILE A CA 1
ATOM 848 C C . ILE A 1 105 ? 16.828 -0.613 7.965 1 97.62 105 ILE A C 1
ATOM 850 O O . ILE A 1 105 ? 16.75 -0.319 9.156 1 97.62 105 ILE A O 1
ATOM 854 N N . GLU A 1 106 ? 17.781 -0.158 7.164 1 96.88 106 GLU A N 1
ATOM 855 C CA . GLU A 1 106 ? 18.812 0.747 7.66 1 96.88 106 GLU A CA 1
ATOM 856 C C . GLU A 1 106 ? 18.266 2.16 7.844 1 96.88 106 GLU A C 1
ATOM 858 O O . GLU A 1 106 ? 18.844 2.961 8.586 1 96.88 106 GLU A O 1
ATOM 863 N N . ASN A 1 107 ? 17.234 2.463 7.145 1 96.88 107 ASN A N 1
ATOM 864 C CA . ASN A 1 107 ? 16.625 3.787 7.184 1 96.88 107 ASN A CA 1
ATOM 865 C C . ASN A 1 107 ? 15.109 3.697 7.387 1 96.88 107 ASN A C 1
ATOM 867 O O . ASN A 1 107 ? 14.336 4.199 6.562 1 96.88 107 ASN A O 1
ATOM 871 N N . PRO A 1 108 ? 14.703 3.115 8.5 1 97.56 108 PRO A N 1
ATOM 872 C CA . PRO A 1 108 ? 13.281 2.818 8.672 1 97.56 108 PRO A CA 1
ATOM 873 C C . PRO A 1 108 ? 12.406 4.074 8.664 1 97.56 108 PRO A C 1
ATOM 875 O O . PRO A 1 108 ? 11.32 4.066 8.086 1 97.56 108 PRO A O 1
ATOM 878 N N . ASN A 1 109 ? 12.852 5.148 9.266 1 97.5 109 ASN A N 1
ATOM 879 C CA . ASN A 1 109 ? 12.07 6.375 9.305 1 97.5 109 ASN A CA 1
ATOM 880 C C . ASN A 1 109 ? 11.977 7.027 7.926 1 97.5 109 ASN A C 1
ATOM 882 O O . ASN A 1 109 ? 10.906 7.473 7.516 1 97.5 109 ASN A O 1
ATOM 886 N N . LEU A 1 110 ? 13.094 7.074 7.262 1 97.44 110 LEU A N 1
ATOM 887 C CA . LEU A 1 110 ? 13.102 7.621 5.906 1 97.44 110 LEU A CA 1
ATOM 888 C C . LEU A 1 110 ? 12.234 6.781 4.98 1 97.44 110 LEU A C 1
ATOM 890 O O . LEU A 1 110 ? 11.547 7.32 4.105 1 97.44 110 LEU A O 1
ATOM 894 N N . THR A 1 111 ? 12.258 5.461 5.125 1 98.06 111 THR A N 1
ATOM 895 C CA . THR A 1 111 ? 11.43 4.559 4.336 1 98.06 111 THR A CA 1
ATOM 896 C C . THR A 1 111 ? 9.945 4.836 4.582 1 98.06 111 THR A C 1
ATOM 898 O O . THR A 1 111 ? 9.156 4.898 3.635 1 98.06 111 THR A O 1
ATOM 901 N N . LYS A 1 112 ? 9.594 4.996 5.805 1 96.81 112 LYS A N 1
ATOM 902 C CA . LYS A 1 112 ? 8.211 5.32 6.145 1 96.81 112 LYS A CA 1
ATOM 903 C C . LYS A 1 112 ? 7.75 6.578 5.418 1 96.81 112 LYS A C 1
ATOM 905 O O . LYS A 1 112 ? 6.637 6.625 4.891 1 96.81 112 LYS A O 1
ATOM 910 N N . ILE A 1 113 ? 8.547 7.539 5.328 1 96.44 113 ILE A N 1
ATOM 911 C CA . ILE A 1 113 ? 8.227 8.797 4.668 1 96.44 113 ILE A CA 1
ATOM 912 C C . ILE A 1 113 ? 8.234 8.602 3.154 1 96.44 113 ILE A C 1
ATOM 914 O O . ILE A 1 113 ? 7.199 8.766 2.498 1 96.44 113 ILE A O 1
ATOM 918 N N . GLY A 1 114 ? 9.367 8.141 2.637 1 97.19 114 GLY A N 1
ATOM 919 C CA . GLY A 1 114 ? 9.609 8.156 1.205 1 97.19 114 GLY A CA 1
ATOM 920 C C . GLY A 1 114 ? 8.844 7.086 0.453 1 97.19 114 GLY A C 1
ATOM 921 O O . GLY A 1 114 ? 8.492 7.273 -0.714 1 97.19 114 GLY A O 1
ATOM 922 N N . PHE A 1 115 ? 8.523 5.953 1.108 1 97.69 115 PHE A N 1
ATOM 923 C CA . PHE A 1 115 ? 7.906 4.824 0.422 1 97.69 115 PHE A CA 1
ATOM 924 C C . PHE A 1 115 ? 6.406 4.773 0.692 1 97.69 115 PHE A C 1
ATOM 926 O O . PHE A 1 115 ? 5.656 4.137 -0.05 1 97.69 115 PHE A O 1
ATOM 933 N N . TYR A 1 116 ? 5.918 5.547 1.712 1 95.5 116 TYR A N 1
ATOM 934 C CA . TYR A 1 116 ? 4.52 5.367 2.092 1 95.5 116 TYR A CA 1
ATOM 935 C C . TYR A 1 116 ? 3.805 6.711 2.188 1 95.5 116 TYR A C 1
ATOM 937 O O . TYR A 1 116 ? 2.729 6.887 1.613 1 95.5 116 TYR A O 1
ATOM 945 N N . GLU A 1 117 ? 4.367 7.648 2.799 1 92.31 117 GLU A N 1
ATOM 946 C CA . GLU A 1 117 ? 3.594 8.797 3.256 1 92.31 117 GLU A CA 1
ATOM 947 C C . GLU A 1 117 ? 3.676 9.953 2.258 1 92.31 117 GLU A C 1
ATOM 949 O O . GLU A 1 117 ? 2.682 10.633 2.006 1 92.31 117 GLU A O 1
ATOM 954 N N . ALA A 1 118 ? 4.891 10.102 1.699 1 93.75 118 ALA A N 1
ATOM 955 C CA . ALA A 1 118 ? 5.109 11.25 0.819 1 93.75 118 ALA A CA 1
ATOM 956 C C . ALA A 1 118 ? 4.285 11.125 -0.459 1 93.75 118 ALA A C 1
ATOM 958 O O . ALA A 1 118 ? 4.07 10.016 -0.959 1 93.75 118 ALA A O 1
ATOM 959 N N . GLU A 1 119 ? 3.9 12.172 -0.979 1 90.81 119 GLU A N 1
ATOM 960 C CA . GLU A 1 119 ? 3.199 12.18 -2.26 1 90.81 119 GLU A CA 1
ATOM 961 C C . GLU A 1 119 ? 4.051 11.562 -3.363 1 90.81 119 GLU A C 1
ATOM 963 O O . GLU A 1 119 ? 3.527 10.922 -4.273 1 90.81 119 GLU A O 1
ATOM 968 N N . GLN A 1 120 ? 5.293 11.711 -3.238 1 93.56 120 GLN A N 1
ATOM 969 C CA . GLN A 1 120 ? 6.246 11.227 -4.23 1 93.56 120 GLN A CA 1
ATOM 970 C C . GLN A 1 120 ? 6.398 9.711 -4.148 1 93.56 120 GLN A C 1
ATOM 972 O O . GLN A 1 120 ? 7.023 9.094 -5.02 1 93.56 120 GLN A O 1
ATOM 977 N N . SER A 1 121 ? 5.82 9.117 -3.127 1 96.19 121 SER A N 1
ATOM 978 C CA . SER A 1 121 ? 5.961 7.676 -2.959 1 96.19 121 SER A CA 1
ATOM 979 C C . SER A 1 121 ? 5.371 6.918 -4.145 1 96.19 121 SER A C 1
ATOM 981 O O . SER A 1 121 ? 5.848 5.84 -4.5 1 96.19 121 SER A O 1
ATOM 983 N N . THR A 1 122 ? 4.344 7.492 -4.766 1 95.31 122 THR A N 1
ATOM 984 C CA . THR A 1 122 ? 3.74 6.875 -5.941 1 95.31 122 THR A CA 1
ATOM 985 C C . THR A 1 122 ? 4.742 6.805 -7.09 1 95.31 122 THR A C 1
ATOM 987 O O . THR A 1 122 ? 4.879 5.766 -7.738 1 95.31 122 THR A O 1
ATOM 990 N N . ALA A 1 123 ? 5.422 7.891 -7.309 1 95.25 123 ALA A N 1
ATOM 991 C CA . ALA A 1 123 ? 6.422 7.945 -8.367 1 95.25 123 ALA A CA 1
ATOM 992 C C . ALA A 1 123 ? 7.547 6.949 -8.109 1 95.25 123 ALA A C 1
ATOM 994 O O . ALA A 1 123 ? 8.086 6.355 -9.047 1 95.25 123 ALA A O 1
ATOM 995 N N . VAL A 1 124 ? 7.918 6.77 -6.867 1 96.62 124 VAL A N 1
ATOM 996 C CA . VAL A 1 124 ? 8.953 5.812 -6.48 1 96.62 124 VAL A CA 1
ATOM 997 C C . VAL A 1 124 ? 8.516 4.402 -6.863 1 96.62 124 VAL A C 1
ATOM 999 O O . VAL A 1 124 ? 9.273 3.65 -7.477 1 96.62 124 VAL A O 1
ATOM 1002 N N . LYS A 1 125 ? 7.332 4.031 -6.547 1 97.19 125 LYS A N 1
ATOM 1003 C CA . LYS A 1 125 ? 6.82 2.701 -6.859 1 97.19 125 LYS A CA 1
ATOM 1004 C C . LYS A 1 125 ? 6.695 2.498 -8.367 1 97.19 125 LYS A C 1
ATOM 1006 O O . LYS A 1 125 ? 6.984 1.415 -8.883 1 97.19 125 LYS A O 1
ATOM 1011 N N . GLU A 1 126 ? 6.277 3.559 -9.062 1 96.88 126 GLU A N 1
ATOM 1012 C CA . GLU A 1 126 ? 6.199 3.486 -10.516 1 96.88 126 GLU A CA 1
ATOM 1013 C C . GLU A 1 126 ? 7.578 3.254 -11.133 1 96.88 126 GLU A C 1
ATOM 1015 O O . GLU A 1 126 ? 7.711 2.512 -12.102 1 96.88 126 GLU A O 1
ATOM 1020 N N . MET A 1 127 ? 8.484 3.924 -10.617 1 95.12 127 MET A N 1
ATOM 1021 C CA . MET A 1 127 ? 9.852 3.727 -11.086 1 95.12 127 MET A CA 1
ATOM 1022 C C . MET A 1 127 ? 10.305 2.289 -10.859 1 95.12 127 MET A C 1
ATOM 1024 O O . MET A 1 127 ? 10.898 1.668 -11.742 1 95.12 127 MET A O 1
ATOM 1028 N N . LEU A 1 128 ? 10.047 1.724 -9.672 1 96.31 128 LEU A N 1
ATOM 1029 C CA . LEU A 1 128 ? 10.406 0.342 -9.367 1 96.31 128 LEU A CA 1
ATOM 1030 C C . LEU A 1 128 ? 9.711 -0.623 -10.32 1 96.31 128 LEU A C 1
ATOM 1032 O O . LEU A 1 128 ? 10.328 -1.578 -10.805 1 96.31 128 LEU A O 1
ATOM 1036 N N . VAL A 1 129 ? 8.477 -0.367 -10.617 1 97.38 129 VAL A N 1
ATOM 1037 C CA . VAL A 1 129 ? 7.715 -1.185 -11.555 1 97.38 129 VAL A CA 1
ATOM 1038 C C . VAL A 1 129 ? 8.375 -1.14 -12.938 1 97.38 129 VAL A C 1
ATOM 1040 O O . VAL A 1 129 ? 8.547 -2.176 -13.578 1 97.38 129 VAL A O 1
ATOM 1043 N N . SER A 1 130 ? 8.695 0.061 -13.375 1 96.31 130 SER A N 1
ATOM 1044 C CA . SER A 1 130 ? 9.32 0.231 -14.68 1 96.31 130 SER A CA 1
ATOM 1045 C C . SER A 1 130 ? 10.633 -0.533 -14.766 1 96.31 130 SER A C 1
ATOM 1047 O O . SER A 1 130 ? 10.922 -1.182 -15.781 1 96.31 130 SER A O 1
ATOM 1049 N N . GLU A 1 131 ? 11.414 -0.437 -13.734 1 92.94 131 GLU A N 1
ATOM 1050 C CA . GLU A 1 131 ? 12.68 -1.167 -13.703 1 92.94 131 GLU A CA 1
ATOM 1051 C C . GLU A 1 131 ? 12.445 -2.674 -13.75 1 92.94 131 GLU A C 1
ATOM 1053 O O . GLU A 1 131 ? 13.156 -3.396 -14.445 1 92.94 131 GLU A O 1
ATOM 1058 N N . LEU A 1 132 ? 11.5 -3.176 -12.992 1 94.5 132 LEU A N 1
ATOM 1059 C CA . LEU A 1 132 ? 11.195 -4.602 -12.977 1 94.5 132 LEU A CA 1
ATOM 1060 C C . LEU A 1 132 ? 10.695 -5.066 -14.344 1 94.5 132 LEU A C 1
ATOM 1062 O O . LEU A 1 132 ? 11.109 -6.121 -14.828 1 94.5 132 LEU A O 1
ATOM 1066 N N . ILE A 1 133 ? 9.852 -4.277 -14.953 1 95.38 133 ILE A N 1
ATOM 1067 C CA . ILE A 1 133 ? 9.352 -4.609 -16.281 1 95.38 133 ILE A CA 1
ATOM 1068 C C . ILE A 1 133 ? 10.523 -4.723 -17.266 1 95.38 133 ILE A C 1
ATOM 1070 O O . ILE A 1 133 ? 10.562 -5.625 -18.094 1 95.38 133 ILE A O 1
ATOM 1074 N N . HIS A 1 134 ? 11.391 -3.764 -17.141 1 92.19 134 HIS A N 1
ATOM 1075 C CA . HIS A 1 134 ? 12.57 -3.797 -18 1 92.19 134 HIS A CA 1
ATOM 1076 C C . HIS A 1 134 ? 13.344 -5.102 -17.812 1 92.19 134 HIS A C 1
ATOM 1078 O O . HIS A 1 134 ? 13.695 -5.754 -18.797 1 92.19 134 HIS A O 1
ATOM 1084 N N . ILE A 1 135 ? 13.609 -5.551 -16.594 1 90 135 ILE A N 1
ATOM 1085 C CA . ILE A 1 135 ? 14.32 -6.793 -16.312 1 90 135 ILE A CA 1
ATOM 1086 C C . ILE A 1 135 ? 13.523 -7.98 -16.859 1 90 135 ILE A C 1
ATOM 1088 O O . ILE A 1 135 ? 14.086 -8.867 -17.516 1 90 135 ILE A O 1
ATOM 1092 N N . LEU A 1 136 ? 12.203 -7.977 -16.609 1 92.44 136 LEU A N 1
ATOM 1093 C CA . LEU A 1 136 ? 11.344 -9.062 -17.062 1 92.44 136 LEU A CA 1
ATOM 1094 C C . LEU A 1 136 ? 11.398 -9.203 -18.578 1 92.44 136 LEU A C 1
ATOM 1096 O O . LEU A 1 136 ? 11.555 -10.312 -19.094 1 92.44 136 LEU A O 1
ATOM 1100 N N . ASN A 1 137 ? 11.383 -8.102 -19.25 1 92.19 137 ASN A N 1
ATOM 1101 C CA . ASN A 1 137 ? 11.281 -8.117 -20.703 1 92.19 137 ASN A CA 1
ATOM 1102 C C . ASN A 1 137 ? 12.641 -8.375 -21.359 1 92.19 137 ASN A C 1
ATOM 1104 O O . ASN A 1 137 ? 12.703 -8.758 -22.531 1 92.19 137 ASN A O 1
ATOM 1108 N N . THR A 1 138 ? 13.695 -8.18 -20.688 1 88.44 138 THR A N 1
ATOM 1109 C CA . THR A 1 138 ? 15.016 -8.336 -21.297 1 88.44 138 THR A CA 1
ATOM 1110 C C . THR A 1 138 ? 15.648 -9.656 -20.859 1 88.44 138 THR A C 1
ATOM 1112 O O . THR A 1 138 ? 16.297 -10.328 -21.656 1 88.44 138 THR A O 1
ATOM 1115 N N . GLN A 1 139 ? 15.422 -10.047 -19.578 1 85.56 139 GLN A N 1
ATOM 1116 C CA . GLN A 1 139 ? 16.141 -11.195 -19.031 1 85.56 139 GLN A CA 1
ATOM 1117 C C . GLN A 1 139 ? 15.219 -12.398 -18.859 1 85.56 139 GLN A C 1
ATOM 1119 O O . GLN A 1 139 ? 15.688 -13.531 -18.766 1 85.56 139 GLN A O 1
ATOM 1124 N N . LEU A 1 140 ? 13.93 -12.125 -18.812 1 88.44 140 LEU A N 1
ATOM 1125 C CA . LEU A 1 140 ? 13 -13.211 -18.516 1 88.44 140 LEU A CA 1
ATOM 1126 C C . LEU A 1 140 ? 11.914 -13.289 -19.594 1 88.44 140 LEU A C 1
ATOM 1128 O O . LEU A 1 140 ? 10.82 -13.781 -19.328 1 88.44 140 LEU A O 1
ATOM 1132 N N . LYS A 1 141 ? 12.203 -12.742 -20.734 1 86.62 141 LYS A N 1
ATOM 1133 C CA . LYS A 1 141 ? 11.211 -12.609 -21.797 1 86.62 141 LYS A CA 1
ATOM 1134 C C . LYS A 1 141 ? 10.625 -13.969 -22.172 1 86.62 141 LYS A C 1
ATOM 1136 O O . LYS A 1 141 ? 9.445 -14.062 -22.531 1 86.62 141 LYS A O 1
ATOM 1141 N N . ASP A 1 142 ? 11.398 -15.086 -22.047 1 84.88 142 ASP A N 1
ATOM 1142 C CA . ASP A 1 142 ? 10.953 -16.406 -22.469 1 84.88 142 ASP A CA 1
ATOM 1143 C C . ASP A 1 142 ? 10.594 -17.281 -21.25 1 84.88 142 ASP A C 1
ATOM 1145 O O . ASP A 1 142 ? 10.461 -18.5 -21.375 1 84.88 142 ASP A O 1
ATOM 1149 N N . SER A 1 143 ? 10.43 -16.562 -20.125 1 83.12 143 SER A N 1
ATOM 1150 C CA . SER A 1 143 ? 10.133 -17.312 -18.906 1 83.12 143 SER A CA 1
ATOM 1151 C C . SER A 1 143 ? 8.695 -17.828 -18.922 1 83.12 143 SER A C 1
ATOM 1153 O O . SER A 1 143 ? 7.832 -17.266 -19.594 1 83.12 143 SER A O 1
ATOM 1155 N N . ASN A 1 144 ? 8.445 -18.875 -18.172 1 83.62 144 ASN A N 1
ATOM 1156 C CA . ASN A 1 144 ? 7.105 -19.438 -18.031 1 83.62 144 ASN A CA 1
ATOM 1157 C C . ASN A 1 144 ? 6.148 -18.453 -17.375 1 83.62 144 ASN A C 1
ATOM 1159 O O . ASN A 1 144 ? 4.961 -18.422 -17.688 1 83.62 144 ASN A O 1
ATOM 1163 N N . VAL A 1 145 ? 6.676 -17.641 -16.547 1 83.88 145 VAL A N 1
ATOM 1164 C CA . VAL A 1 145 ? 5.836 -16.703 -15.805 1 83.88 145 VAL A CA 1
ATOM 1165 C C . VAL A 1 145 ? 5.27 -15.656 -16.766 1 83.88 145 VAL A C 1
ATOM 1167 O O . VAL A 1 145 ? 4.09 -15.305 -16.672 1 83.88 145 VAL A O 1
ATOM 1170 N N . LEU A 1 146 ? 6.074 -15.219 -17.703 1 87.81 146 LEU A N 1
ATOM 1171 C CA . LEU A 1 146 ? 5.621 -14.18 -18.625 1 87.81 146 LEU A CA 1
ATOM 1172 C C . LEU A 1 146 ? 4.738 -14.766 -19.719 1 87.81 146 LEU A C 1
ATOM 1174 O O . LEU A 1 146 ? 4.055 -14.023 -20.438 1 87.81 146 LEU A O 1
ATOM 1178 N N . LYS A 1 147 ? 4.746 -16.062 -19.859 1 86.25 147 LYS A N 1
ATOM 1179 C CA . LYS A 1 147 ? 3.807 -16.703 -20.766 1 86.25 147 LYS A CA 1
ATOM 1180 C C . LYS A 1 147 ? 2.402 -16.75 -20.172 1 86.25 147 LYS A C 1
ATOM 1182 O O . LYS A 1 147 ? 1.415 -16.859 -20.891 1 86.25 147 LYS A O 1
ATOM 1187 N N . GLN A 1 148 ? 2.375 -16.594 -18.891 1 83.44 148 GLN A N 1
ATOM 1188 C CA . GLN A 1 148 ? 1.109 -16.828 -18.203 1 83.44 148 GLN A CA 1
ATOM 1189 C C . GLN A 1 148 ? 0.552 -15.531 -17.625 1 83.44 148 GLN A C 1
ATOM 1191 O O . GLN A 1 148 ? -0.629 -15.453 -17.281 1 83.44 148 GLN A O 1
ATOM 1196 N N . ALA A 1 149 ? 1.409 -14.586 -17.531 1 89.25 149 ALA A N 1
ATOM 1197 C CA . ALA A 1 149 ? 0.967 -13.359 -16.875 1 89.25 149 ALA A CA 1
ATOM 1198 C C . ALA A 1 149 ? 1.467 -12.133 -17.625 1 89.25 149 ALA A C 1
ATOM 1200 O O . ALA A 1 149 ? 2.588 -12.117 -18.141 1 89.25 149 ALA A O 1
ATOM 1201 N N . ASP A 1 150 ? 0.664 -11.109 -17.641 1 93.69 150 ASP A N 1
ATOM 1202 C CA . ASP A 1 150 ? 1.074 -9.812 -18.156 1 93.69 150 ASP A CA 1
ATOM 1203 C C . ASP A 1 150 ? 2.203 -9.211 -17.328 1 93.69 150 ASP A C 1
ATOM 1205 O O . ASP A 1 150 ? 2.125 -9.188 -16.094 1 93.69 150 ASP A O 1
ATOM 1209 N N . ALA A 1 151 ? 3.205 -8.742 -18.047 1 95.5 151 ALA A N 1
ATOM 1210 C CA . ALA A 1 151 ? 4.398 -8.258 -17.359 1 95.5 151 ALA A CA 1
ATOM 1211 C C . ALA A 1 151 ? 4.062 -7.09 -16.438 1 95.5 151 ALA A C 1
ATOM 1213 O O . ALA A 1 151 ? 4.629 -6.973 -15.344 1 95.5 151 ALA A O 1
ATOM 1214 N N . THR A 1 152 ? 3.186 -6.203 -16.875 1 97.19 152 THR A N 1
ATOM 1215 C CA . THR A 1 152 ? 2.822 -5.039 -16.078 1 97.19 152 THR A CA 1
ATOM 1216 C C . THR A 1 152 ? 2.074 -5.469 -14.812 1 97.19 152 THR A C 1
ATOM 1218 O O . THR A 1 152 ? 2.371 -4.988 -13.719 1 97.19 152 THR A O 1
ATOM 1221 N N . ILE A 1 153 ? 1.13 -6.383 -14.922 1 97.81 153 ILE A N 1
ATOM 1222 C CA . ILE A 1 153 ? 0.369 -6.875 -13.773 1 97.81 153 ILE A CA 1
ATOM 1223 C C . ILE A 1 153 ? 1.302 -7.605 -12.812 1 97.81 153 ILE A C 1
ATOM 1225 O O . ILE A 1 153 ? 1.22 -7.41 -11.594 1 97.81 153 ILE A O 1
ATOM 1229 N N . LEU A 1 154 ? 2.18 -8.398 -13.398 1 97.25 154 LEU A N 1
ATOM 1230 C CA . LEU A 1 154 ? 3.152 -9.117 -12.578 1 97.25 154 LEU A CA 1
ATOM 1231 C C . LEU A 1 154 ? 4.027 -8.148 -11.797 1 97.25 154 LEU A C 1
ATOM 1233 O O . LEU A 1 154 ? 4.219 -8.312 -10.586 1 97.25 154 LEU A O 1
ATOM 1237 N N . ALA A 1 155 ? 4.555 -7.133 -12.492 1 97.88 155 ALA A N 1
ATOM 1238 C CA . ALA A 1 155 ? 5.441 -6.164 -11.852 1 97.88 155 ALA A CA 1
ATOM 1239 C C . ALA A 1 155 ? 4.707 -5.379 -10.773 1 97.88 155 ALA A C 1
ATOM 1241 O O . ALA A 1 155 ? 5.219 -5.199 -9.664 1 97.88 155 ALA A O 1
ATOM 1242 N N . GLU A 1 156 ? 3.512 -4.875 -11.055 1 98.56 156 GLU A N 1
ATOM 1243 C CA . GLU A 1 156 ? 2.691 -4.172 -10.07 1 98.56 156 GLU A CA 1
ATOM 1244 C C . GLU A 1 156 ? 2.4 -5.051 -8.859 1 98.56 156 GLU A C 1
ATOM 1246 O O . GLU A 1 156 ? 2.467 -4.59 -7.719 1 98.56 156 GLU A O 1
ATOM 1251 N N . SER A 1 157 ? 2.043 -6.293 -9.141 1 98.56 157 SER A N 1
ATOM 1252 C CA . SER A 1 157 ? 1.764 -7.262 -8.086 1 98.56 157 SER A CA 1
ATOM 1253 C C . SER A 1 157 ? 2.967 -7.438 -7.168 1 98.56 157 SER A C 1
ATOM 1255 O O . SER A 1 157 ? 2.834 -7.383 -5.941 1 98.56 157 SER A O 1
ATOM 1257 N N . LEU A 1 158 ? 4.137 -7.609 -7.734 1 98.5 158 LEU A N 1
ATOM 1258 C CA . LEU A 1 158 ? 5.348 -7.828 -6.957 1 98.5 158 LEU A CA 1
ATOM 1259 C C . LEU A 1 158 ? 5.684 -6.605 -6.109 1 98.5 158 LEU A C 1
ATOM 1261 O O . LEU A 1 158 ? 6.016 -6.73 -4.93 1 98.5 158 LEU A O 1
ATOM 1265 N N . ILE A 1 159 ? 5.562 -5.418 -6.688 1 98.62 159 ILE A N 1
ATOM 1266 C CA . ILE A 1 159 ? 5.844 -4.199 -5.938 1 98.62 159 ILE A CA 1
ATOM 1267 C C . ILE A 1 159 ? 4.824 -4.039 -4.812 1 98.62 159 ILE A C 1
ATOM 1269 O O . ILE A 1 159 ? 5.16 -3.58 -3.719 1 98.62 159 ILE A O 1
ATOM 1273 N N . GLY A 1 160 ? 3.533 -4.375 -5.082 1 98.69 160 GLY A N 1
ATOM 1274 C CA . GLY A 1 160 ? 2.553 -4.41 -4.008 1 98.69 160 GLY A CA 1
ATOM 1275 C C . GLY A 1 160 ? 2.947 -5.332 -2.869 1 98.69 160 GLY A C 1
ATOM 1276 O O . GLY A 1 160 ? 2.781 -4.984 -1.698 1 98.69 160 GLY A O 1
ATOM 1277 N N . SER A 1 161 ? 3.443 -6.484 -3.211 1 98.69 161 SER A N 1
ATOM 1278 C CA . SER A 1 161 ? 3.959 -7.422 -2.219 1 98.69 161 SER A CA 1
ATOM 1279 C C . SER A 1 161 ? 5.09 -6.801 -1.406 1 98.69 161 SER A C 1
ATOM 1281 O O . SER A 1 161 ? 5.102 -6.895 -0.177 1 98.69 161 SER A O 1
ATOM 1283 N N . VAL A 1 162 ? 5.988 -6.176 -2.082 1 98.69 162 VAL A N 1
ATOM 1284 C CA . VAL A 1 162 ? 7.109 -5.516 -1.422 1 98.69 162 VAL A CA 1
ATOM 1285 C C . VAL A 1 162 ? 6.586 -4.453 -0.455 1 98.69 162 VAL A C 1
ATOM 1287 O O . VAL A 1 162 ? 7.039 -4.371 0.689 1 98.69 162 VAL A O 1
ATOM 1290 N N . GLU A 1 163 ? 5.688 -3.709 -0.938 1 98.38 163 GLU A N 1
ATOM 1291 C CA . GLU A 1 163 ? 5.121 -2.639 -0.124 1 98.38 163 GLU A CA 1
ATOM 1292 C C . GLU A 1 163 ? 4.531 -3.186 1.175 1 98.38 163 GLU A C 1
ATOM 1294 O O . GLU A 1 163 ? 4.812 -2.664 2.256 1 98.38 163 GLU A O 1
ATOM 1299 N N . ARG A 1 164 ? 3.781 -4.188 1.11 1 98.5 164 ARG A N 1
ATOM 1300 C CA . ARG A 1 164 ? 3.105 -4.715 2.291 1 98.5 164 ARG A CA 1
ATOM 1301 C C . ARG A 1 164 ? 4.078 -5.48 3.184 1 98.5 164 ARG A C 1
ATOM 1303 O O . ARG A 1 164 ? 4.066 -5.312 4.406 1 98.5 164 ARG A O 1
ATOM 1310 N N . LEU A 1 165 ? 4.938 -6.273 2.635 1 98.69 165 LEU A N 1
ATOM 1311 C CA . LEU A 1 165 ? 5.848 -7.105 3.414 1 98.69 165 LEU A CA 1
ATOM 1312 C C . LEU A 1 165 ? 6.91 -6.25 4.098 1 98.69 165 LEU A C 1
ATOM 1314 O O . LEU A 1 165 ? 7.438 -6.629 5.148 1 98.69 165 LEU A O 1
ATOM 1318 N N . THR A 1 166 ? 7.234 -5.133 3.477 1 98.69 166 THR A N 1
ATOM 1319 C CA . THR A 1 166 ? 8.141 -4.211 4.152 1 98.69 166 THR A CA 1
ATOM 1320 C C . THR A 1 166 ? 7.559 -3.77 5.496 1 98.69 166 THR A C 1
ATOM 1322 O O . THR A 1 166 ? 8.25 -3.781 6.512 1 98.69 166 THR A O 1
ATOM 1325 N N . LEU A 1 167 ? 6.305 -3.469 5.531 1 97.12 167 LEU A N 1
ATOM 1326 C CA . LEU A 1 167 ? 5.652 -3 6.75 1 97.12 167 LEU A CA 1
ATOM 1327 C C . LEU A 1 167 ? 5.426 -4.152 7.719 1 97.12 167 LEU A C 1
ATOM 1329 O O . LEU A 1 167 ? 5.637 -4.004 8.93 1 97.12 167 LEU A O 1
ATOM 1333 N N . THR A 1 168 ? 5.012 -5.289 7.262 1 97.56 168 THR A N 1
ATOM 1334 C CA . THR A 1 168 ? 4.484 -6.328 8.141 1 97.56 168 THR A CA 1
ATOM 1335 C C . THR A 1 168 ? 5.59 -7.297 8.555 1 97.56 168 THR A C 1
ATOM 1337 O O . THR A 1 168 ? 5.457 -8.008 9.555 1 97.56 168 THR A O 1
ATOM 1340 N N . ASN A 1 169 ? 6.645 -7.371 7.773 1 97.94 169 ASN A N 1
ATOM 1341 C CA . ASN A 1 169 ? 7.66 -8.391 8 1 97.94 169 ASN A CA 1
ATOM 1342 C C . ASN A 1 169 ? 9.047 -7.777 8.195 1 97.94 169 ASN A C 1
ATOM 1344 O O . ASN A 1 169 ? 9.68 -7.98 9.227 1 97.94 169 ASN A O 1
ATOM 1348 N N . LEU A 1 170 ? 9.461 -6.953 7.258 1 98.38 170 LEU A N 1
ATOM 1349 C CA . LEU A 1 170 ? 10.828 -6.441 7.258 1 98.38 170 LEU A CA 1
ATOM 1350 C C . LEU A 1 170 ? 11.047 -5.48 8.422 1 98.38 170 LEU A C 1
ATOM 1352 O O . LEU A 1 170 ? 11.953 -5.68 9.234 1 98.38 170 LEU A O 1
ATOM 1356 N N . LEU A 1 171 ? 10.211 -4.5 8.531 1 97.5 171 LEU A N 1
ATOM 1357 C CA . LEU A 1 171 ? 10.414 -3.451 9.523 1 97.5 171 LEU A CA 1
ATOM 1358 C C . LEU A 1 171 ? 10.031 -3.943 10.922 1 97.5 171 LEU A C 1
ATOM 1360 O O . LEU A 1 171 ? 10.32 -3.281 11.914 1 97.5 171 LEU A O 1
ATOM 1364 N N . THR A 1 172 ? 9.406 -5.074 11.047 1 96.31 172 THR A N 1
ATOM 1365 C CA . THR A 1 172 ? 9.117 -5.699 12.336 1 96.31 172 THR A CA 1
ATOM 1366 C C . THR A 1 172 ? 10.164 -6.758 12.672 1 96.31 172 THR A C 1
ATOM 1368 O O . THR A 1 172 ? 10.008 -7.516 13.633 1 96.31 172 THR A O 1
ATOM 1371 N N . ASN A 1 173 ? 11.141 -6.906 11.805 1 94.81 173 ASN A N 1
ATOM 1372 C CA . ASN A 1 173 ? 12.336 -7.723 12 1 94.81 173 ASN A CA 1
ATOM 1373 C C . ASN A 1 173 ? 11.992 -9.211 12.07 1 94.81 173 ASN A C 1
ATOM 1375 O O . ASN A 1 173 ? 12.602 -9.953 12.836 1 94.81 173 ASN A O 1
ATOM 1379 N N . LYS A 1 174 ? 11.016 -9.617 11.312 1 95.44 174 LYS A N 1
ATOM 1380 C CA . LYS A 1 174 ? 10.617 -11.023 11.297 1 95.44 174 LYS A CA 1
ATOM 1381 C C . LYS A 1 174 ? 11.492 -11.828 10.336 1 95.44 174 LYS A C 1
ATOM 1383 O O . LYS A 1 174 ? 11.688 -13.031 10.531 1 95.44 174 LYS A O 1
ATOM 1388 N N . THR A 1 175 ? 11.992 -11.18 9.312 1 95.88 175 THR A N 1
ATOM 1389 C CA . THR A 1 175 ? 12.844 -11.812 8.312 1 95.88 175 THR A CA 1
ATOM 1390 C C . THR A 1 175 ? 13.984 -10.883 7.914 1 95.88 175 THR A C 1
ATOM 1392 O O . THR A 1 175 ? 13.836 -9.664 7.926 1 95.88 175 THR A O 1
ATOM 1395 N N . SER A 1 176 ? 15.094 -11.477 7.539 1 97.88 176 SER A N 1
ATOM 1396 C CA . SER A 1 176 ? 16.203 -10.68 7.016 1 97.88 176 SER A CA 1
ATOM 1397 C C . SER A 1 176 ? 15.914 -10.203 5.598 1 97.88 176 SER A C 1
ATOM 1399 O O . SER A 1 176 ? 15.062 -10.773 4.906 1 97.88 176 SER A O 1
ATOM 1401 N N . PRO A 1 177 ? 16.625 -9.133 5.164 1 98.12 177 PRO A N 1
ATOM 1402 C CA . PRO A 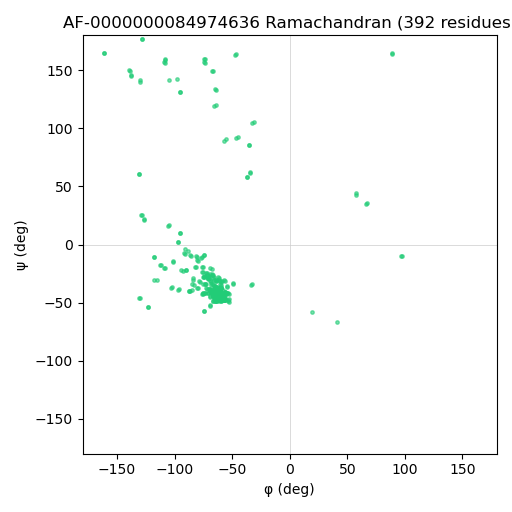1 177 ? 16.469 -8.641 3.797 1 98.12 177 PRO A CA 1
ATOM 1403 C C . PRO A 1 177 ? 16.656 -9.727 2.746 1 98.12 177 PRO A C 1
ATOM 1405 O O . PRO A 1 177 ? 15.828 -9.875 1.847 1 98.12 177 PRO A O 1
ATOM 1408 N N . GLU A 1 178 ? 17.688 -10.492 2.881 1 97.62 178 GLU A N 1
ATOM 1409 C CA . GLU A 1 178 ? 18 -11.531 1.906 1 97.62 178 GLU A CA 1
ATOM 1410 C C . GLU A 1 178 ? 16.953 -12.625 1.897 1 97.62 178 GLU A C 1
ATOM 1412 O O . GLU A 1 178 ? 16.516 -13.078 0.833 1 97.62 178 GLU A O 1
ATOM 1417 N N . GLN A 1 179 ? 16.531 -13.047 3.059 1 97.44 179 GLN A N 1
ATOM 1418 C CA . GLN A 1 179 ? 15.531 -14.102 3.162 1 97.44 179 GLN A CA 1
ATOM 1419 C C . GLN A 1 179 ? 14.195 -13.648 2.588 1 97.44 179 GLN A C 1
ATOM 1421 O O . GLN A 1 179 ? 13.516 -14.406 1.893 1 97.44 179 GLN A O 1
ATOM 1426 N N . LEU A 1 180 ? 13.773 -12.422 2.883 1 98.19 180 LEU A N 1
ATOM 1427 C CA . LEU A 1 180 ? 12.516 -11.906 2.355 1 98.19 180 LEU A CA 1
ATOM 1428 C C . LEU A 1 180 ? 12.562 -11.82 0.834 1 98.19 180 LEU A C 1
ATOM 1430 O O . LEU A 1 180 ? 11.594 -12.188 0.159 1 98.19 180 LEU A O 1
ATOM 1434 N N . ALA A 1 181 ? 13.68 -11.305 0.297 1 97.06 181 ALA A N 1
ATOM 1435 C CA . ALA A 1 181 ? 13.852 -11.242 -1.151 1 97.06 181 ALA A CA 1
ATOM 1436 C C . ALA A 1 181 ? 13.727 -12.625 -1.782 1 97.06 181 ALA A C 1
ATOM 1438 O O . ALA A 1 181 ? 13.07 -12.789 -2.814 1 97.06 181 ALA A O 1
ATOM 1439 N N . LYS A 1 182 ? 14.344 -13.594 -1.13 1 95.31 182 LYS A N 1
ATOM 1440 C CA . LYS A 1 182 ? 14.289 -14.969 -1.611 1 95.31 182 LYS A CA 1
ATOM 1441 C C . LYS A 1 182 ? 12.852 -15.492 -1.61 1 95.31 182 LYS A C 1
ATOM 1443 O O . LYS A 1 182 ? 12.414 -16.125 -2.576 1 95.31 182 LYS A O 1
ATOM 1448 N N . GLU A 1 183 ? 12.117 -15.25 -0.535 1 94.94 183 GLU A N 1
ATOM 1449 C CA . GLU A 1 183 ? 10.734 -15.703 -0.421 1 94.94 183 GLU A CA 1
ATOM 1450 C C . GLU A 1 183 ? 9.859 -15.078 -1.505 1 94.94 183 GLU A C 1
ATOM 1452 O O . GLU A 1 183 ? 9.047 -15.766 -2.133 1 94.94 183 GLU A O 1
ATOM 1457 N N . ILE A 1 184 ? 10.008 -13.812 -1.73 1 97.19 184 ILE A N 1
ATOM 1458 C CA . ILE A 1 184 ? 9.211 -13.125 -2.744 1 97.19 184 ILE A CA 1
ATOM 1459 C C . ILE A 1 184 ? 9.523 -13.703 -4.121 1 97.19 184 ILE A C 1
ATOM 1461 O O . ILE A 1 184 ? 8.609 -14 -4.898 1 97.19 184 ILE A O 1
ATOM 1465 N N . CYS A 1 185 ? 10.797 -13.883 -4.41 1 94.38 185 CYS A N 1
ATOM 1466 C CA . CYS A 1 185 ? 11.172 -14.43 -5.707 1 94.38 185 CYS A CA 1
ATOM 1467 C C . CYS A 1 185 ? 10.656 -15.852 -5.871 1 94.38 185 CYS A C 1
ATOM 1469 O O . CYS A 1 185 ? 10.258 -16.25 -6.969 1 94.38 185 CYS A O 1
ATOM 1471 N N . MET A 1 186 ? 10.664 -16.625 -4.805 1 92.56 186 MET A N 1
ATOM 1472 C CA . MET A 1 186 ? 10.117 -17.969 -4.863 1 92.56 186 MET A CA 1
ATOM 1473 C C . MET A 1 186 ? 8.625 -17.938 -5.156 1 92.56 186 MET A C 1
ATOM 1475 O O . MET A 1 186 ? 8.117 -18.75 -5.938 1 92.56 186 MET A O 1
ATOM 1479 N N . ILE A 1 187 ? 7.918 -17.047 -4.609 1 94.12 187 ILE A N 1
ATOM 1480 C CA . ILE A 1 187 ? 6.48 -16.922 -4.805 1 94.12 187 ILE A CA 1
ATOM 1481 C C . ILE A 1 187 ? 6.188 -16.547 -6.258 1 94.12 187 ILE A C 1
ATOM 1483 O O . ILE A 1 187 ? 5.355 -17.172 -6.914 1 94.12 187 ILE A O 1
ATOM 1487 N N . TYR A 1 188 ? 6.914 -15.617 -6.797 1 94.12 188 TYR A N 1
ATOM 1488 C CA . TYR A 1 188 ? 6.555 -15.023 -8.078 1 94.12 188 TYR A CA 1
ATOM 1489 C C . TYR A 1 188 ? 7.188 -15.797 -9.234 1 94.12 188 TYR A C 1
ATOM 1491 O O . TYR A 1 188 ? 6.703 -15.734 -10.367 1 94.12 188 TYR A O 1
ATOM 1499 N N . PHE A 1 189 ? 8.273 -16.547 -8.914 1 90.62 189 PHE A N 1
ATOM 1500 C CA . PHE A 1 189 ? 9 -17.172 -10.016 1 90.62 189 PHE A CA 1
ATOM 1501 C C . PHE A 1 189 ? 9.203 -18.656 -9.75 1 90.62 189 PHE A C 1
ATOM 1503 O O . PHE A 1 189 ? 10.164 -19.25 -10.242 1 90.62 189 PHE A O 1
ATOM 1510 N N . ALA A 1 190 ? 8.383 -19.297 -8.969 1 81.44 190 ALA A N 1
ATOM 1511 C CA . ALA A 1 190 ? 8.461 -20.703 -8.586 1 81.44 190 ALA A CA 1
ATOM 1512 C C . ALA A 1 190 ? 8.516 -21.609 -9.812 1 81.44 190 ALA A C 1
ATOM 1514 O O . ALA A 1 190 ? 9.242 -22.609 -9.828 1 81.44 190 ALA A O 1
ATOM 1515 N N . THR A 1 191 ? 7.734 -21.312 -10.797 1 74.94 191 THR A N 1
ATOM 1516 C CA . THR A 1 191 ? 7.66 -22.156 -11.984 1 74.94 191 THR A CA 1
ATOM 1517 C C . THR A 1 191 ? 9 -22.172 -12.719 1 74.94 191 THR A C 1
ATOM 1519 O O . THR A 1 191 ? 9.312 -23.141 -13.422 1 74.94 191 THR A O 1
ATOM 1522 N N . GLU A 1 192 ? 9.672 -21.094 -12.625 1 71.94 192 GLU A N 1
ATOM 1523 C CA . GLU A 1 192 ? 10.992 -21.016 -13.234 1 71.94 192 GLU A CA 1
ATOM 1524 C C . GLU A 1 192 ? 12.039 -21.719 -12.383 1 71.94 192 GLU A C 1
ATOM 1526 O O . GLU A 1 192 ? 12.969 -22.328 -12.906 1 71.94 192 GLU A O 1
ATOM 1531 N N . LEU A 1 193 ? 11.828 -21.672 -11.109 1 66.81 193 LEU A N 1
ATOM 1532 C CA . LEU A 1 193 ? 12.812 -22.203 -10.18 1 66.81 193 LEU A CA 1
ATOM 1533 C C . LEU A 1 193 ? 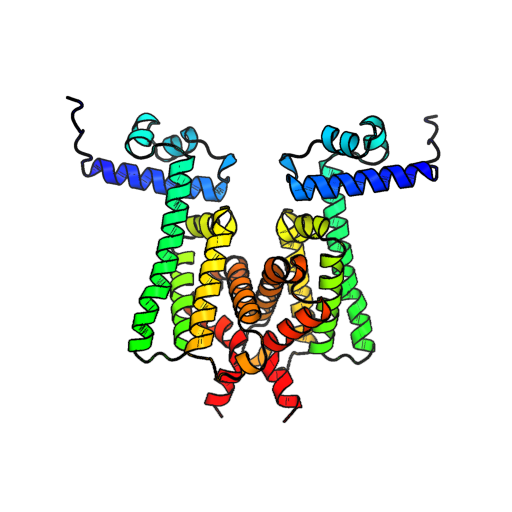12.625 -23.703 -9.977 1 66.81 193 LEU A C 1
ATOM 1535 O O . LEU A 1 193 ? 13.586 -24.422 -9.711 1 66.81 193 LEU A O 1
ATOM 1539 N N . SER A 1 194 ? 11.383 -24.203 -9.906 1 59.72 194 SER A N 1
ATOM 1540 C CA . SER A 1 194 ? 11.125 -25.641 -9.797 1 59.72 194 SER A CA 1
ATOM 1541 C C . SER A 1 194 ? 11.648 -26.391 -11.016 1 59.72 194 SER A C 1
ATOM 1543 O O . SER A 1 194 ? 11.953 -27.578 -10.938 1 59.72 194 SER A O 1
ATOM 1545 N N . LEU A 1 195 ? 11.742 -25.812 -12.227 1 45.16 195 LEU A N 1
ATOM 1546 C CA . LEU A 1 195 ? 12.234 -26.5 -13.414 1 45.16 195 LEU A CA 1
ATOM 1547 C C . LEU A 1 195 ? 13.742 -26.703 -13.336 1 45.16 195 LEU A C 1
ATOM 1549 O O . LEU A 1 195 ? 14.297 -27.547 -14.031 1 45.16 195 LEU A O 1
ATOM 1553 N N . VAL A 1 196 ? 14.422 -25.906 -12.609 1 41.69 196 VAL A N 1
ATOM 1554 C CA . VAL A 1 196 ? 15.859 -26.125 -12.547 1 41.69 196 VAL A CA 1
ATOM 1555 C C . VAL A 1 196 ? 16.156 -27.375 -11.711 1 41.69 196 VAL A C 1
ATOM 1557 O O . VAL A 1 196 ? 17.234 -27.969 -11.836 1 41.69 196 VAL A O 1
ATOM 1560 N N . HIS A 1 197 ? 15.43 -27.719 -10.68 1 39.09 197 HIS A N 1
ATOM 1561 C CA . HIS A 1 197 ? 15.797 -28.891 -9.898 1 39.09 197 HIS A CA 1
ATOM 1562 C C . HIS A 1 197 ? 15.211 -30.156 -10.516 1 39.09 197 HIS A C 1
ATOM 1564 O O . HIS A 1 197 ? 15.344 -31.25 -9.953 1 39.09 197 HIS A O 1
ATOM 1570 N N . SER A 1 198 ? 14.344 -30.078 -11.469 1 33.84 198 SER A N 1
ATOM 1571 C CA . SER A 1 198 ? 14.086 -31.359 -12.133 1 33.84 198 SER A CA 1
ATOM 1572 C C . SER A 1 198 ? 15.148 -31.656 -13.18 1 33.84 198 SER A C 1
ATOM 1574 O O . SER A 1 198 ? 15.625 -30.766 -13.875 1 33.84 198 SER A O 1
ATOM 1576 N N . MET B 1 1 ? -43.344 14.883 25.516 1 26.09 1 MET B N 1
ATOM 1577 C CA . MET B 1 1 ? -43.406 13.703 24.656 1 26.09 1 MET B CA 1
ATOM 1578 C C . MET B 1 1 ? -42.75 13.977 23.312 1 26.09 1 MET B C 1
ATOM 1580 O O . MET B 1 1 ? -43.188 14.852 22.578 1 26.09 1 MET B O 1
ATOM 1584 N N . ALA B 1 2 ? -41.469 13.906 23.203 1 35.88 2 ALA B N 1
ATOM 1585 C CA . ALA B 1 2 ? -40.75 14.312 21.984 1 35.88 2 ALA B CA 1
ATOM 1586 C C . ALA B 1 2 ? -41.281 13.562 20.766 1 35.88 2 ALA B C 1
ATOM 1588 O O . ALA B 1 2 ? -41.281 12.336 20.75 1 35.88 2 ALA B O 1
ATOM 1589 N N . ARG B 1 3 ? -42.281 14.023 20 1 35.81 3 ARG B N 1
ATOM 1590 C CA . ARG B 1 3 ? -42.906 13.305 18.906 1 35.81 3 ARG B CA 1
ATOM 1591 C C . ARG B 1 3 ? -41.875 12.664 17.984 1 35.81 3 ARG B C 1
ATOM 1593 O O . ARG B 1 3 ? -40.969 13.344 17.484 1 35.81 3 ARG B O 1
ATOM 1600 N N . GLY B 1 4 ? -41.469 11.43 18.188 1 38.59 4 GLY B N 1
ATOM 1601 C CA . GLY B 1 4 ? -40.688 10.648 17.25 1 38.59 4 GLY B CA 1
ATOM 1602 C C . GLY B 1 4 ? -41.031 10.922 15.797 1 38.59 4 GLY B C 1
ATOM 1603 O O . GLY B 1 4 ? -42.094 10.547 15.328 1 38.59 4 GLY B O 1
ATOM 1604 N N . ARG B 1 5 ? -40.875 12.117 15.219 1 42.12 5 ARG B N 1
ATOM 1605 C CA . ARG B 1 5 ? -41.188 12.391 13.82 1 42.12 5 ARG B CA 1
ATOM 1606 C C . ARG B 1 5 ? -40.969 11.148 12.961 1 42.12 5 ARG B C 1
ATOM 1608 O O . ARG B 1 5 ? -39.969 10.438 13.141 1 42.12 5 ARG B O 1
ATOM 1615 N N . ARG B 1 6 ? -41.938 10.453 12.508 1 39.69 6 ARG B N 1
ATOM 1616 C CA . ARG B 1 6 ? -42.031 9.359 11.547 1 39.69 6 ARG B CA 1
ATOM 1617 C C . ARG B 1 6 ? -41.031 9.539 10.422 1 39.69 6 ARG B C 1
ATOM 1619 O O . ARG B 1 6 ? -41 10.57 9.75 1 39.69 6 ARG B O 1
ATOM 1626 N N . VAL B 1 7 ? -39.688 9.109 10.492 1 46.75 7 VAL B N 1
ATOM 1627 C CA . VAL B 1 7 ? -38.75 8.992 9.383 1 46.75 7 VAL B CA 1
ATOM 1628 C C . VAL B 1 7 ? -39.469 8.508 8.133 1 46.75 7 VAL B C 1
ATOM 1630 O O . VAL B 1 7 ? -39.906 7.355 8.062 1 46.75 7 VAL B O 1
ATOM 1633 N N . ASN B 1 8 ? -40.469 9.141 7.613 1 46.44 8 ASN B N 1
ATOM 1634 C CA . ASN B 1 8 ? -41.125 8.867 6.352 1 46.44 8 ASN B CA 1
ATOM 1635 C C . ASN B 1 8 ? -40.125 8.656 5.219 1 46.44 8 ASN B C 1
ATOM 1637 O O . ASN B 1 8 ? -38.938 8.875 5.391 1 46.44 8 ASN B O 1
ATOM 1641 N N . SER B 1 9 ? -40.625 8.016 3.979 1 52.94 9 SER B N 1
ATOM 1642 C CA . SER B 1 9 ? -39.906 7.754 2.727 1 52.94 9 SER B CA 1
ATOM 1643 C C . SER B 1 9 ? -38.875 8.844 2.432 1 52.94 9 SER B C 1
ATOM 1645 O O . SER B 1 9 ? -37.812 8.57 1.874 1 52.94 9 SER B O 1
ATOM 1647 N N . CYS B 1 10 ? -39.219 10.016 2.799 1 56.41 10 CYS B N 1
ATOM 1648 C CA . CYS B 1 10 ? -38.375 11.18 2.586 1 56.41 10 CYS B CA 1
ATOM 1649 C C . CYS B 1 10 ? -37.125 11.133 3.479 1 56.41 10 CYS B C 1
ATOM 1651 O O . CYS B 1 10 ? -36.062 11.562 3.076 1 56.41 10 CYS B O 1
ATOM 1653 N N . GLY B 1 11 ? -37.281 10.43 4.57 1 71 11 GLY B N 1
ATOM 1654 C CA . GLY B 1 11 ? -36.219 10.328 5.547 1 71 11 GLY B CA 1
ATOM 1655 C C . GLY B 1 11 ? -35.094 9.438 5.086 1 71 11 GLY B C 1
ATOM 1656 O O . GLY B 1 11 ? -33.906 9.812 5.199 1 71 11 GLY B O 1
ATOM 1657 N N . GLU B 1 12 ? -35.5 8.367 4.5 1 81.31 12 GLU B N 1
ATOM 1658 C CA . GLU B 1 12 ? -34.5 7.414 4.023 1 81.31 12 GLU B CA 1
ATOM 1659 C C . GLU B 1 12 ? -33.688 7.984 2.855 1 81.31 12 GLU B C 1
ATOM 1661 O O . GLU B 1 12 ? -32.5 7.762 2.752 1 81.31 12 GLU B O 1
ATOM 1666 N N . LYS B 1 13 ? -34.375 8.742 2.09 1 90.75 13 LYS B N 1
ATOM 1667 C CA . LYS B 1 13 ? -33.719 9.375 0.954 1 90.75 13 LYS B CA 1
ATOM 1668 C C . LYS B 1 13 ? -32.688 10.406 1.418 1 90.75 13 LYS B C 1
ATOM 1670 O O . LYS B 1 13 ? -31.578 10.477 0.872 1 90.75 13 LYS B O 1
ATOM 1675 N N . SER B 1 14 ? -33.062 11.211 2.434 1 93.38 14 SER B N 1
ATOM 1676 C CA . SER B 1 14 ? -32.156 12.219 2.967 1 93.38 14 SER B CA 1
ATOM 1677 C C . SER B 1 14 ? -30.922 11.57 3.584 1 93.38 14 SER B C 1
ATOM 1679 O O . SER B 1 14 ? -29.797 12.031 3.379 1 93.38 14 SER B O 1
ATOM 1681 N N . LYS B 1 15 ? -31.156 10.516 4.285 1 94.62 15 LYS B N 1
ATOM 1682 C CA . LYS B 1 15 ? -30.031 9.805 4.902 1 94.62 15 LYS B CA 1
ATOM 1683 C C . LYS B 1 15 ? -29.078 9.273 3.844 1 94.62 15 LYS B C 1
ATOM 1685 O O . LYS B 1 15 ? -27.859 9.438 3.971 1 94.62 15 LYS B O 1
ATOM 1690 N N . LYS B 1 16 ? -29.656 8.648 2.814 1 94.75 16 LYS B N 1
ATOM 1691 C CA . LYS B 1 16 ? -28.844 8.094 1.733 1 94.75 16 LYS B CA 1
ATOM 1692 C C . LYS B 1 16 ? -28.047 9.18 1.02 1 94.75 16 LYS B C 1
ATOM 1694 O O . LYS B 1 16 ? -26.875 8.992 0.689 1 94.75 16 LYS B O 1
ATOM 1699 N N . LEU B 1 17 ? -28.672 10.25 0.818 1 96 17 LEU B N 1
ATOM 1700 C CA . LEU B 1 17 ? -28.016 11.359 0.141 1 96 17 LEU B CA 1
ATOM 1701 C C . LEU B 1 17 ? -26.875 11.906 0.978 1 96 17 LEU B C 1
ATOM 1703 O O . LEU B 1 17 ? -25.781 12.172 0.451 1 96 17 LEU B O 1
ATOM 1707 N N . LEU B 1 18 ? -27.094 12.07 2.262 1 96.31 18 LEU B N 1
ATOM 1708 C CA . LEU B 1 18 ? -26.031 12.539 3.162 1 96.31 18 LEU B CA 1
ATOM 1709 C C . LEU B 1 18 ? -24.859 11.578 3.16 1 96.31 18 LEU B C 1
ATOM 1711 O O . LEU B 1 18 ? -23.703 12 3.117 1 96.31 18 LEU B O 1
ATOM 1715 N N . LEU B 1 19 ? -25.203 10.32 3.139 1 96.12 19 LEU B N 1
ATOM 1716 C CA . LEU B 1 19 ? -24.172 9.297 3.123 1 96.12 19 LEU B CA 1
ATOM 1717 C C . LEU B 1 19 ? -23.359 9.367 1.832 1 96.12 19 LEU B C 1
ATOM 1719 O O . LEU B 1 19 ? -22.125 9.352 1.867 1 96.12 19 LEU B O 1
ATOM 1723 N N . GLU B 1 20 ? -24.031 9.438 0.782 1 96.44 20 GLU B N 1
ATOM 1724 C CA . GLU B 1 20 ? -23.391 9.492 -0.53 1 96.44 20 GLU B CA 1
ATOM 1725 C C . GLU B 1 20 ? -22.469 10.703 -0.641 1 96.44 20 GLU B C 1
ATOM 1727 O O . GLU B 1 20 ? -21.344 10.586 -1.111 1 96.44 20 GLU B O 1
ATOM 1732 N N . LYS B 1 21 ? -22.922 11.844 -0.193 1 97.81 21 LYS B N 1
ATOM 1733 C CA . LYS B 1 21 ? -22.125 13.07 -0.274 1 97.81 21 LYS B CA 1
ATOM 1734 C C . LYS B 1 21 ? -20.938 13.023 0.692 1 97.81 21 LYS B C 1
ATOM 1736 O O . LYS B 1 21 ? -19.859 13.508 0.377 1 97.81 21 LYS B O 1
ATOM 1741 N N . ALA B 1 22 ? -21.188 12.453 1.857 1 97.94 22 ALA B N 1
ATOM 1742 C CA . ALA B 1 22 ? -20.094 12.289 2.811 1 97.94 22 ALA B CA 1
ATOM 1743 C C . ALA B 1 22 ? -18.984 11.43 2.221 1 97.94 22 ALA B C 1
ATOM 1745 O O . ALA B 1 22 ? -17.812 11.797 2.295 1 97.94 22 ALA B O 1
ATOM 1746 N N . ILE B 1 23 ? -19.359 10.297 1.621 1 97.88 23 ILE B N 1
ATOM 1747 C CA . ILE B 1 23 ? -18.391 9.383 1.021 1 97.88 23 ILE B CA 1
ATOM 1748 C C . ILE B 1 23 ? -17.609 10.109 -0.07 1 97.88 23 ILE B C 1
ATOM 1750 O O . ILE B 1 23 ? -16.375 10.008 -0.134 1 97.88 23 ILE B O 1
ATOM 1754 N N . GLU B 1 24 ? -18.281 10.867 -0.835 1 98 24 GLU B N 1
ATOM 1755 C CA . GLU B 1 24 ? -17.656 11.625 -1.911 1 98 24 GLU B CA 1
ATOM 1756 C C . GLU B 1 24 ? -16.656 12.633 -1.36 1 98 24 GLU B C 1
ATOM 1758 O O . GLU B 1 24 ? -15.516 12.703 -1.82 1 98 24 GLU B O 1
ATOM 1763 N N . LEU B 1 25 ? -17.062 13.367 -0.397 1 98.06 25 LEU B N 1
ATOM 1764 C CA . LEU B 1 25 ? -16.234 14.438 0.143 1 98.06 25 LEU B CA 1
ATOM 1765 C C . LEU B 1 25 ? -15.055 13.867 0.935 1 98.06 25 LEU B C 1
ATOM 1767 O O . LEU B 1 25 ? -13.93 14.352 0.82 1 98.06 25 LEU B O 1
ATOM 1771 N N . PHE B 1 26 ? -15.32 12.805 1.741 1 97.5 26 PHE B N 1
ATOM 1772 C CA . PHE B 1 26 ? -14.242 12.141 2.463 1 97.5 26 PHE B CA 1
ATOM 1773 C C . PHE B 1 26 ? -13.195 11.594 1.495 1 97.5 26 PHE B C 1
ATOM 1775 O O . PHE B 1 26 ? -11.992 11.703 1.742 1 97.5 26 PHE B O 1
ATOM 1782 N N . SER B 1 27 ? -13.656 11.008 0.443 1 96.69 27 SER B N 1
ATOM 1783 C CA . SER B 1 27 ? -12.742 10.383 -0.511 1 96.69 27 SER B CA 1
ATOM 1784 C C . SER B 1 27 ? -11.953 11.438 -1.285 1 96.69 27 SER B C 1
ATOM 1786 O O . SER B 1 27 ? -10.812 11.203 -1.678 1 96.69 27 SER B O 1
ATOM 1788 N N . THR B 1 28 ? -12.469 12.594 -1.488 1 95.88 28 THR B N 1
ATOM 1789 C CA . THR B 1 28 ? -11.867 13.641 -2.305 1 95.88 28 THR B CA 1
ATOM 1790 C C . THR B 1 28 ? -10.922 14.5 -1.472 1 95.88 28 THR B C 1
ATOM 1792 O O . THR B 1 28 ? -9.789 14.773 -1.889 1 95.88 28 THR B O 1
ATOM 1795 N N . TYR B 1 29 ? -11.367 14.797 -0.201 1 94.56 29 TYR B N 1
ATOM 1796 C CA . TYR B 1 29 ? -10.633 15.812 0.553 1 94.56 29 TYR B CA 1
ATOM 1797 C C . TYR B 1 29 ? -10.023 1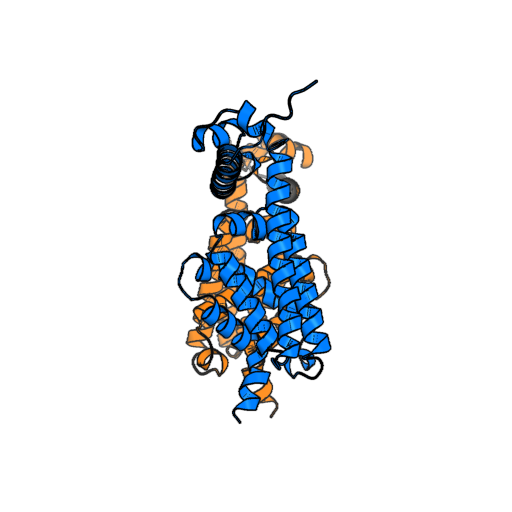5.219 1.817 1 94.56 29 TYR B C 1
ATOM 1799 O O . TYR B 1 29 ? -9.172 15.836 2.457 1 94.56 29 TYR B O 1
ATOM 1807 N N . GLY B 1 30 ? -10.461 14.016 2.061 1 94.12 30 GLY B N 1
ATOM 1808 C CA . GLY B 1 30 ? -10.023 13.422 3.312 1 94.12 30 GLY B CA 1
ATOM 1809 C C . GLY B 1 30 ? -10.93 13.742 4.48 1 94.12 30 GLY B C 1
ATOM 1810 O O . GLY B 1 30 ? -11.711 14.695 4.422 1 94.12 30 GLY B O 1
ATOM 1811 N N . TYR B 1 31 ? -10.766 13.016 5.488 1 94.56 31 TYR B N 1
ATOM 1812 C CA . TYR B 1 31 ? -11.594 13.117 6.68 1 94.56 31 TYR B CA 1
ATOM 1813 C C . TYR B 1 31 ? -11.398 14.469 7.367 1 94.56 31 TYR B C 1
ATOM 1815 O O . TYR B 1 31 ? -12.375 15.156 7.676 1 94.56 31 TYR B O 1
ATOM 1823 N N . HIS B 1 32 ? -10.219 14.867 7.566 1 90.56 32 HIS B N 1
ATOM 1824 C CA . HIS B 1 32 ? -9.906 16.031 8.383 1 90.56 32 HIS B CA 1
ATOM 1825 C C . HIS B 1 32 ? -10.32 17.328 7.691 1 90.56 32 HIS B C 1
ATOM 1827 O O . HIS B 1 32 ? -10.758 18.281 8.344 1 90.56 32 HIS B O 1
ATOM 1833 N N . GLN B 1 33 ? -10.312 17.297 6.402 1 92.94 33 GLN B N 1
ATOM 1834 C CA . GLN B 1 33 ? -10.586 18.531 5.66 1 92.94 33 GLN B CA 1
ATOM 1835 C C . GLN B 1 33 ? -12.078 18.656 5.352 1 92.94 33 GLN B C 1
ATOM 1837 O O . GLN B 1 33 ? -12.523 19.688 4.844 1 92.94 33 GLN B O 1
ATOM 1842 N N . THR B 1 34 ? -12.805 17.672 5.629 1 97.19 34 THR B N 1
ATOM 1843 C CA . THR B 1 34 ? -14.234 17.703 5.332 1 97.19 34 THR B CA 1
ATOM 1844 C C . THR B 1 34 ? -15.031 18.141 6.559 1 97.19 34 THR B C 1
ATOM 1846 O O . THR B 1 34 ? -14.828 17.609 7.652 1 97.19 34 THR B O 1
ATOM 1849 N N . LYS B 1 35 ? -15.938 19.109 6.367 1 97.5 35 LYS B N 1
ATOM 1850 C CA . LYS B 1 35 ? -16.812 19.578 7.441 1 97.5 35 LYS B CA 1
ATOM 1851 C C . LYS B 1 35 ? -18.25 19.125 7.219 1 97.5 35 LYS B C 1
ATOM 1853 O O . LYS B 1 35 ? -18.656 18.875 6.082 1 97.5 35 LYS B O 1
ATOM 1858 N N . ILE B 1 36 ? -18.969 19.062 8.312 1 98 36 ILE B N 1
ATOM 1859 C CA . ILE B 1 36 ? -20.375 18.719 8.227 1 98 36 ILE B CA 1
ATOM 1860 C C . ILE B 1 36 ? -21.109 19.75 7.359 1 98 36 ILE B C 1
ATOM 1862 O O . ILE B 1 36 ? -21.984 19.406 6.566 1 98 36 ILE B O 1
ATOM 1866 N N . SER B 1 37 ? -20.688 21.016 7.488 1 98 37 SER B N 1
ATOM 1867 C CA . SER B 1 37 ? -21.297 22.078 6.688 1 98 37 SER B CA 1
ATOM 1868 C C . SER B 1 37 ? -21.109 21.812 5.195 1 98 37 SER B C 1
ATOM 1870 O O . SER B 1 37 ? -22 22.109 4.398 1 98 37 SER B O 1
ATOM 1872 N N . ASP B 1 38 ? -20.016 21.219 4.793 1 98.12 38 ASP B N 1
ATOM 1873 C CA . ASP B 1 38 ? -19.75 20.875 3.4 1 98.12 38 ASP B CA 1
ATOM 1874 C C . ASP B 1 38 ? -20.672 19.75 2.936 1 98.12 38 ASP B C 1
ATOM 1876 O O . ASP B 1 38 ? -21.203 19.797 1.823 1 98.12 38 ASP B O 1
ATOM 1880 N N . ILE B 1 39 ? -20.891 18.781 3.779 1 98.25 39 ILE B N 1
ATOM 1881 C CA . ILE B 1 39 ? -21.688 17.609 3.455 1 98.25 39 ILE B CA 1
ATOM 1882 C C . ILE B 1 39 ? -23.141 18 3.238 1 98.25 39 ILE B C 1
ATOM 1884 O O . ILE B 1 39 ? -23.75 17.641 2.227 1 98.25 39 ILE B O 1
ATOM 1888 N N . VAL B 1 40 ? -23.672 18.781 4.172 1 98.19 40 VAL B N 1
ATOM 1889 C CA . VAL B 1 40 ? -25.078 19.156 4.082 1 98.19 40 VAL B CA 1
ATOM 1890 C C . VAL B 1 40 ? -25.297 20.094 2.902 1 98.19 40 VAL B C 1
ATOM 1892 O O . VAL B 1 40 ? -26.312 20 2.207 1 98.19 40 VAL B O 1
ATOM 1895 N N . LYS B 1 41 ? -24.344 21 2.695 1 98.25 41 LYS B N 1
ATOM 1896 C CA . LYS B 1 41 ? -24.438 21.891 1.539 1 98.25 41 LYS B CA 1
ATOM 1897 C C . LYS B 1 41 ? -24.453 21.094 0.237 1 98.25 41 LYS B C 1
ATOM 1899 O O . LYS B 1 41 ? -25.281 21.344 -0.641 1 98.25 41 LYS B O 1
ATOM 1904 N N . SER B 1 42 ? -23.656 20.141 0.096 1 97.62 42 SER B N 1
ATOM 1905 C CA . SER B 1 42 ? -23.562 19.312 -1.104 1 97.62 42 SER B CA 1
ATOM 1906 C C . SER B 1 42 ? -24.828 18.484 -1.307 1 97.62 42 SER B C 1
ATOM 1908 O O . SER B 1 42 ? -25.188 18.172 -2.439 1 97.62 42 SER B O 1
ATOM 1910 N N . ALA B 1 43 ? -25.484 18.156 -0.233 1 97.19 43 ALA B N 1
ATOM 1911 C CA . ALA B 1 43 ? -26.703 17.344 -0.272 1 97.19 43 ALA B CA 1
ATOM 1912 C C . ALA B 1 43 ? -27.938 18.234 -0.389 1 97.19 43 ALA B C 1
ATOM 1914 O O . ALA B 1 43 ? -29.062 17.734 -0.506 1 97.19 43 ALA B O 1
ATOM 1915 N N . ASN B 1 44 ? -27.641 19.578 -0.339 1 97.62 44 ASN B N 1
ATOM 1916 C CA . ASN B 1 44 ? -28.75 20.531 -0.314 1 97.62 44 ASN B CA 1
ATOM 1917 C C . ASN B 1 44 ? -29.688 20.281 0.867 1 97.62 44 ASN B C 1
ATOM 1919 O O . ASN B 1 44 ? -30.906 20.203 0.696 1 97.62 44 ASN B O 1
ATOM 1923 N N . LEU B 1 45 ? -29.094 20.031 1.972 1 97.38 45 LEU B N 1
ATOM 1924 C CA . LEU B 1 45 ? -29.797 19.828 3.232 1 97.38 45 LEU B CA 1
ATOM 1925 C C . LEU B 1 45 ? -29.234 20.719 4.324 1 97.38 45 LEU B C 1
ATOM 1927 O O . LEU B 1 45 ? -28.328 21.516 4.07 1 97.38 45 LEU B O 1
ATOM 1931 N N . THR B 1 46 ? -29.859 20.641 5.484 1 96.12 46 THR B N 1
ATOM 1932 C CA . THR B 1 46 ? -29.438 21.5 6.586 1 96.12 46 THR B CA 1
ATOM 1933 C C . THR B 1 46 ? -28.719 20.688 7.656 1 96.12 46 THR B C 1
ATOM 1935 O O . THR B 1 46 ? -28.828 19.453 7.691 1 96.12 46 THR B O 1
ATOM 1938 N N . GLN B 1 47 ? -27.906 21.375 8.516 1 96.88 47 GLN B N 1
ATOM 1939 C CA . GLN B 1 47 ? -27.188 20.688 9.594 1 96.88 47 GLN B CA 1
ATOM 1940 C C . GLN B 1 47 ? -28.156 20 10.547 1 96.88 47 GLN B C 1
ATOM 1942 O O . GLN B 1 47 ? -27.891 18.875 10.984 1 96.88 47 GLN B O 1
ATOM 1947 N N . PRO B 1 48 ? -29.344 20.594 10.859 1 96.31 48 PRO B N 1
ATOM 1948 C CA . PRO B 1 48 ? -30.297 19.891 11.703 1 96.31 48 PRO B CA 1
ATOM 1949 C C . PRO B 1 48 ? -30.75 18.562 11.086 1 96.31 48 PRO B C 1
ATOM 1951 O O . PRO B 1 48 ? -30.906 17.562 11.797 1 96.31 48 PRO B O 1
ATOM 1954 N N . THR B 1 49 ? -30.922 18.547 9.82 1 95.94 49 THR B N 1
ATOM 1955 C CA . THR B 1 49 ? -31.281 17.312 9.133 1 95.94 49 THR B CA 1
ATOM 1956 C C . THR B 1 49 ? -30.188 16.266 9.305 1 95.94 49 THR B C 1
ATOM 1958 O O . THR B 1 49 ? -30.469 15.086 9.516 1 95.94 49 THR B O 1
ATOM 1961 N N . PHE B 1 50 ? -28.875 16.703 9.164 1 97.38 50 PHE B N 1
ATOM 1962 C CA . PHE B 1 50 ? -27.75 15.812 9.367 1 97.38 50 PHE B CA 1
ATOM 1963 C C . PHE B 1 50 ? -27.828 15.125 10.727 1 97.38 50 PHE B C 1
ATOM 1965 O O . PHE B 1 50 ? -27.641 13.914 10.82 1 97.38 50 PHE B O 1
ATOM 1972 N N . TYR B 1 51 ? -28.188 15.844 11.734 1 96.31 51 TYR B N 1
ATOM 1973 C CA . TYR B 1 51 ? -28.125 15.352 13.109 1 96.31 51 TYR B CA 1
ATOM 1974 C C . TYR B 1 51 ? -29.344 14.484 13.43 1 96.31 51 TYR B C 1
ATOM 1976 O O . TYR B 1 51 ? -29.391 13.844 14.484 1 96.31 51 TYR B O 1
ATOM 1984 N N . LEU B 1 52 ? -30.344 14.453 12.555 1 94.88 52 LEU B N 1
ATOM 1985 C CA . LEU B 1 52 ? -31.422 13.477 12.672 1 94.88 52 LEU B CA 1
ATOM 1986 C C . LEU B 1 52 ? -30.906 12.062 12.445 1 94.88 52 LEU B C 1
ATOM 1988 O O . LEU B 1 52 ? -31.438 11.102 13.008 1 94.88 52 LEU B O 1
ATOM 1992 N N . TYR B 1 53 ? -29.812 12.031 11.68 1 94.12 53 TYR B N 1
ATOM 1993 C CA . TYR B 1 53 ? -29.391 10.711 11.219 1 94.12 53 TYR B CA 1
ATOM 1994 C C . TYR B 1 53 ? -28 10.375 11.766 1 94.12 53 TYR B C 1
ATOM 1996 O O . TYR B 1 53 ? -27.672 9.195 11.914 1 94.12 53 TYR B O 1
ATOM 2004 N N . PHE B 1 54 ? -27.203 11.391 11.961 1 95.69 54 PHE B N 1
ATOM 2005 C CA . PHE B 1 54 ? -25.828 11.164 12.398 1 95.69 54 PHE B CA 1
ATOM 2006 C C . PHE B 1 54 ? -25.484 12.031 13.602 1 95.69 54 PHE B C 1
ATOM 2008 O O . PHE B 1 54 ? -25.844 13.211 13.641 1 95.69 54 PHE B O 1
ATOM 2015 N N . GLN B 1 55 ? -24.766 11.43 14.492 1 95.94 55 GLN B N 1
ATOM 2016 C CA . GLN B 1 55 ? -24.422 12.117 15.734 1 95.94 55 GLN B CA 1
ATOM 2017 C C . GLN B 1 55 ? -23.266 13.078 15.531 1 95.94 55 GLN B C 1
ATOM 2019 O O . GLN B 1 55 ? -23.203 14.141 16.156 1 95.94 55 GLN B O 1
ATOM 2024 N N . SER B 1 56 ? -22.328 12.633 14.688 1 96.69 56 SER B N 1
ATOM 2025 C CA . SER B 1 56 ? -21.141 13.43 14.438 1 96.69 56 SER B CA 1
ATOM 2026 C C . SER B 1 56 ? -20.438 12.992 13.156 1 96.69 56 SER B C 1
ATOM 2028 O O . SER B 1 56 ? -20.766 11.938 12.594 1 96.69 56 SER B O 1
ATOM 2030 N N . LYS B 1 57 ? -19.578 13.797 12.68 1 96.56 57 LYS B N 1
ATOM 2031 C CA . LYS B 1 57 ? -18.734 13.445 11.547 1 96.56 57 LYS B CA 1
ATOM 2032 C C . LYS B 1 57 ? -17.938 12.172 11.828 1 96.56 57 LYS B C 1
ATOM 2034 O O . LYS B 1 57 ? -17.812 11.305 10.961 1 96.56 57 LYS B O 1
ATOM 2039 N N . GLU B 1 58 ? -17.438 12.086 13.055 1 95.88 58 GLU B N 1
ATOM 2040 C CA . GLU B 1 58 ? -16.625 10.945 13.469 1 95.88 58 GLU B CA 1
ATOM 2041 C C . GLU B 1 58 ? -17.438 9.656 13.453 1 95.88 58 GLU B C 1
ATOM 2043 O O . GLU B 1 58 ? -17 8.633 12.914 1 95.88 58 GLU B O 1
ATOM 2048 N N . THR B 1 59 ? -18.562 9.742 14.031 1 95.19 59 THR B N 1
ATOM 2049 C CA . THR B 1 59 ? -19.422 8.562 14.062 1 95.19 59 THR B CA 1
ATOM 2050 C C . THR B 1 59 ? -19.812 8.141 12.648 1 95.19 59 THR B C 1
ATOM 2052 O O . THR B 1 59 ? -19.844 6.945 12.336 1 95.19 59 THR B O 1
ATOM 2055 N N . LEU B 1 60 ? -20.188 9.141 11.82 1 96.5 60 LEU B N 1
ATOM 2056 C CA . LEU B 1 60 ? -20.516 8.844 10.43 1 96.5 60 LEU B CA 1
ATOM 2057 C C . LEU B 1 60 ? -19.344 8.148 9.734 1 96.5 60 LEU B C 1
ATOM 2059 O O . LEU B 1 60 ? -19.531 7.121 9.078 1 96.5 60 LEU B O 1
ATOM 2063 N N . PHE B 1 61 ? -18.156 8.664 9.883 1 96.94 61 PHE B N 1
ATOM 2064 C CA . PHE B 1 61 ? -16.953 8.117 9.266 1 96.94 61 PHE B CA 1
ATOM 2065 C C . PHE B 1 61 ? -16.703 6.695 9.75 1 96.94 61 PHE B C 1
ATOM 2067 O O . PHE B 1 61 ? -16.406 5.809 8.945 1 96.94 61 PHE B O 1
ATOM 2074 N N . ASN B 1 62 ? -16.812 6.445 11.031 1 95.5 62 ASN B N 1
ATOM 2075 C CA . ASN B 1 62 ? -16.609 5.121 11.609 1 95.5 62 ASN B CA 1
ATOM 2076 C C . ASN B 1 62 ? -17.625 4.121 11.086 1 95.5 62 ASN B C 1
ATOM 2078 O O . ASN B 1 62 ? -17.297 2.967 10.812 1 95.5 62 ASN B O 1
ATOM 2082 N N . ASP B 1 63 ? -18.828 4.57 11 1 94.12 63 ASP B N 1
ATOM 2083 C CA . ASP B 1 63 ? -19.875 3.703 10.492 1 94.12 63 ASP B CA 1
ATOM 2084 C C . ASP B 1 63 ? -19.609 3.277 9.055 1 94.12 63 ASP B C 1
ATOM 2086 O O . ASP B 1 63 ? -19.844 2.127 8.688 1 94.12 63 ASP B O 1
ATOM 2090 N N . LEU B 1 64 ? -19.188 4.223 8.219 1 96 64 LEU B N 1
ATOM 2091 C CA . LEU B 1 64 ? -18.828 3.922 6.84 1 96 64 LEU B CA 1
ATOM 2092 C C . LEU B 1 64 ? -17.734 2.865 6.773 1 96 64 LEU B C 1
ATOM 2094 O O . LEU B 1 64 ? -17.828 1.918 5.988 1 96 64 LEU B O 1
ATOM 2098 N N . ASN B 1 65 ? -16.734 2.961 7.609 1 96.44 65 ASN B N 1
ATOM 2099 C CA . ASN B 1 65 ? -15.625 2.008 7.648 1 96.44 65 ASN B CA 1
ATOM 2100 C C . ASN B 1 65 ? -16.078 0.641 8.148 1 96.44 65 ASN B C 1
ATOM 2102 O O . ASN B 1 65 ? -15.633 -0.39 7.645 1 96.44 65 ASN B O 1
ATOM 2106 N N . GLU B 1 66 ? -16.906 0.691 9.125 1 95 66 GLU B N 1
ATOM 2107 C CA . GLU B 1 66 ? -17.453 -0.562 9.641 1 95 66 GLU B CA 1
ATOM 2108 C C . GLU B 1 66 ? -18.266 -1.284 8.57 1 95 66 GLU B C 1
ATOM 2110 O O . GLU B 1 66 ? -18.172 -2.506 8.438 1 95 66 GLU B O 1
ATOM 2115 N N . LYS B 1 67 ? -19.109 -0.524 7.906 1 93.31 67 LYS B N 1
ATOM 2116 C CA . LYS B 1 67 ? -19.875 -1.103 6.809 1 93.31 67 LYS B CA 1
ATOM 2117 C C . LYS B 1 67 ? -18.953 -1.726 5.762 1 93.31 67 LYS B C 1
ATOM 2119 O O . LYS B 1 67 ? -19.219 -2.824 5.27 1 93.31 67 LYS B O 1
ATOM 2124 N N . PHE B 1 68 ? -17.922 -1.026 5.336 1 96.88 68 PHE B N 1
ATOM 2125 C CA . PHE B 1 68 ? -16.922 -1.523 4.391 1 96.88 68 PHE B CA 1
ATOM 2126 C C . PHE B 1 68 ? -16.344 -2.844 4.871 1 96.88 68 PHE B C 1
ATOM 2128 O O . PHE B 1 68 ? -16.297 -3.82 4.121 1 96.88 68 PHE B O 1
ATOM 2135 N N . HIS B 1 69 ? -15.938 -2.867 6.141 1 95.81 69 HIS B N 1
ATOM 2136 C CA . HIS B 1 69 ? -15.367 -4.055 6.762 1 95.81 69 HIS B CA 1
ATOM 2137 C C . HIS B 1 69 ? -16.359 -5.219 6.738 1 95.81 69 HIS B C 1
ATOM 2139 O O . HIS B 1 69 ? -15.992 -6.344 6.395 1 95.81 69 HIS B O 1
ATOM 2145 N N . ASN B 1 70 ? -17.531 -4.93 7.094 1 94.38 70 ASN B N 1
ATOM 2146 C CA . ASN B 1 70 ? -18.562 -5.969 7.164 1 94.38 70 ASN B CA 1
ATOM 2147 C C . ASN B 1 70 ? -18.859 -6.551 5.789 1 94.38 70 ASN B C 1
ATOM 2149 O O . ASN B 1 70 ? -19.078 -7.754 5.652 1 94.38 70 ASN B O 1
ATOM 2153 N N . GLU B 1 71 ? -18.922 -5.688 4.797 1 94.06 71 GLU B N 1
ATOM 2154 C CA . GLU B 1 71 ? -19.172 -6.16 3.438 1 94.06 71 GLU B CA 1
ATOM 2155 C C . GLU B 1 71 ? -18.078 -7.117 2.982 1 94.06 71 GLU B C 1
ATOM 2157 O O . GLU B 1 71 ? -18.359 -8.156 2.381 1 94.06 71 GLU B O 1
ATOM 2162 N N . LEU B 1 72 ? -16.812 -6.832 3.256 1 94.81 72 LEU B N 1
ATOM 2163 C CA . LEU B 1 72 ? -15.703 -7.695 2.871 1 94.81 72 LEU B CA 1
ATOM 2164 C C . LEU B 1 72 ? -15.742 -9.016 3.639 1 94.81 72 LEU B C 1
ATOM 2166 O O . LEU B 1 72 ? -15.484 -10.078 3.072 1 94.81 72 LEU B O 1
ATOM 2170 N N . THR B 1 73 ? -16.078 -8.914 4.93 1 91.38 73 THR B N 1
ATOM 2171 C CA . THR B 1 73 ? -16.188 -10.117 5.746 1 91.38 73 THR B CA 1
ATOM 2172 C C . THR B 1 73 ? -17.25 -11.055 5.188 1 91.38 73 THR B C 1
ATOM 2174 O O . THR B 1 73 ? -17.062 -12.273 5.145 1 91.38 73 THR B O 1
ATOM 2177 N N . GLU B 1 74 ? -18.328 -10.484 4.777 1 90.62 74 GLU B N 1
ATOM 2178 C CA . GLU B 1 74 ? -19.422 -11.266 4.238 1 90.62 74 GLU B CA 1
ATOM 2179 C C . GLU B 1 74 ? -19.031 -11.977 2.947 1 90.62 74 GLU B C 1
ATOM 2181 O O . GLU B 1 74 ? -19.484 -13.086 2.67 1 90.62 74 GLU B O 1
ATOM 2186 N N . ILE B 1 75 ? -18.25 -11.391 2.162 1 88 75 ILE B N 1
ATOM 2187 C CA . ILE B 1 75 ? -17.781 -11.977 0.91 1 88 75 ILE B CA 1
ATOM 2188 C C . ILE B 1 75 ? -17.016 -13.273 1.198 1 88 75 ILE B C 1
ATOM 2190 O O . ILE B 1 75 ? -17.203 -14.273 0.507 1 88 75 ILE B O 1
ATOM 2194 N N . PHE B 1 76 ? -16.156 -13.312 2.203 1 81 76 PHE B N 1
ATOM 2195 C CA . PHE B 1 76 ? -15.406 -14.516 2.553 1 81 76 PHE B CA 1
ATOM 2196 C C . PHE B 1 76 ? -16.312 -15.555 3.205 1 81 76 PHE B C 1
ATOM 2198 O O . PHE B 1 76 ? -16.125 -16.75 3.014 1 81 76 PHE B O 1
ATOM 2205 N N . SER B 1 77 ? -17.234 -15.055 4.016 1 77.75 77 SER B N 1
ATOM 2206 C CA . SER B 1 77 ? -18.141 -15.984 4.691 1 77.75 77 SER B CA 1
ATOM 2207 C C . SER B 1 77 ? -19.062 -16.688 3.695 1 77.75 77 SER B C 1
ATOM 2209 O O . SER B 1 77 ? -19.453 -17.844 3.904 1 77.75 77 SER B O 1
ATOM 2211 N N . SER B 1 78 ? -19.422 -15.977 2.701 1 72.56 78 SER B N 1
ATOM 2212 C CA . SER B 1 78 ? -20.281 -16.562 1.687 1 72.56 78 SER B CA 1
ATOM 2213 C C . SER B 1 78 ? -19.531 -17.578 0.835 1 72.56 78 SER B C 1
ATOM 2215 O O . SER B 1 78 ? -20.141 -18.469 0.235 1 72.56 78 SER B O 1
ATOM 2217 N N . SER B 1 79 ? -18.188 -17.406 0.733 1 61.56 79 SER B N 1
ATOM 2218 C CA . SER B 1 79 ? -17.359 -18.328 -0.03 1 61.56 79 SER B CA 1
ATOM 2219 C C . SER B 1 79 ? -17.281 -19.688 0.644 1 61.56 79 SER B C 1
ATOM 2221 O O . SER B 1 79 ? -17.016 -20.703 -0.011 1 61.56 79 SER B O 1
ATOM 2223 N N . THR B 1 80 ? -17.359 -19.734 1.995 1 57.56 80 THR B N 1
ATOM 2224 C CA . THR B 1 80 ? -17.5 -21.016 2.672 1 57.56 80 THR B CA 1
ATOM 2225 C C . THR B 1 80 ? -18.609 -21.844 2.039 1 57.56 80 THR B C 1
ATOM 2227 O O . THR B 1 80 ? -18.516 -23.078 1.961 1 57.56 80 THR B O 1
ATOM 2230 N N . ASN B 1 81 ? -19.594 -21.141 1.582 1 56.59 81 ASN B N 1
ATOM 2231 C CA . ASN B 1 81 ? -20.656 -21.828 0.866 1 56.59 81 ASN B CA 1
ATOM 2232 C C . ASN B 1 81 ? -20.156 -22.391 -0.465 1 56.59 81 ASN B C 1
ATOM 2234 O O . ASN B 1 81 ? -20.688 -23.391 -0.955 1 56.59 81 ASN B O 1
ATOM 2238 N N . ASP B 1 82 ? -19.125 -21.781 -0.977 1 56.56 82 ASP B N 1
ATOM 2239 C CA . ASP B 1 82 ? -18.578 -22.219 -2.252 1 56.56 82 ASP B CA 1
ATOM 2240 C C . ASP B 1 82 ? -17.781 -23.516 -2.08 1 56.56 82 ASP B C 1
ATOM 2242 O O . ASP B 1 82 ? -17.734 -24.344 -2.99 1 56.56 82 ASP B O 1
ATOM 2246 N N . ILE B 1 83 ? -17.125 -23.688 -0.959 1 57.16 83 ILE B N 1
ATOM 2247 C CA . ILE B 1 83 ? -16.469 -24.953 -0.67 1 57.16 83 ILE B CA 1
ATOM 2248 C C . ILE B 1 83 ? -17.469 -26.109 -0.795 1 57.16 83 ILE B C 1
ATOM 2250 O O . ILE B 1 83 ? -17.141 -27.156 -1.359 1 57.16 83 ILE B O 1
ATOM 2254 N N . ASN B 1 84 ? -18.641 -25.781 -0.384 1 52.66 84 ASN B N 1
ATOM 2255 C CA . ASN B 1 84 ? -19.703 -26.781 -0.478 1 52.66 84 ASN B CA 1
ATOM 2256 C C . ASN B 1 84 ? -20.062 -27.078 -1.93 1 52.66 84 ASN B C 1
ATOM 2258 O O . ASN B 1 84 ? -20.594 -28.141 -2.24 1 52.66 84 ASN B O 1
ATOM 2262 N N . ASN B 1 85 ? -19.734 -26.172 -2.779 1 50.72 85 ASN B N 1
ATOM 2263 C CA . ASN B 1 85 ? -20.078 -26.359 -4.184 1 50.72 85 ASN B CA 1
ATOM 2264 C C . ASN B 1 85 ? -18.906 -26.969 -4.965 1 50.72 85 ASN B C 1
ATOM 2266 O O . ASN B 1 85 ? -18.875 -26.906 -6.195 1 50.72 85 ASN B O 1
ATOM 2270 N N . GLY B 1 86 ? -17.953 -27.391 -4.32 1 52.41 86 GLY B N 1
ATOM 2271 C CA . GLY B 1 86 ? -16.906 -28.172 -4.961 1 52.41 86 GLY B CA 1
ATOM 2272 C C . GLY B 1 86 ? -15.711 -27.328 -5.359 1 52.41 86 GLY B C 1
ATOM 2273 O O . GLY B 1 86 ? -14.773 -27.828 -5.988 1 52.41 86 GLY B O 1
ATOM 2274 N N . LYS B 1 87 ? -15.914 -26.047 -5.242 1 58.34 87 LYS B N 1
ATOM 2275 C CA . LYS B 1 87 ? -14.703 -25.297 -5.582 1 58.34 87 LYS B CA 1
ATOM 2276 C C . LYS B 1 87 ? -13.578 -25.609 -4.594 1 58.34 87 LYS B C 1
ATOM 2278 O O . LYS B 1 87 ? -13.797 -25.625 -3.383 1 58.34 87 LYS B O 1
ATOM 2283 N N . ILE B 1 88 ? -12.453 -26.172 -5.281 1 67.5 88 ILE B N 1
ATOM 2284 C CA . ILE B 1 88 ? -11.328 -26.531 -4.426 1 67.5 88 ILE B CA 1
ATOM 2285 C C . ILE B 1 88 ? -10.281 -25.406 -4.473 1 67.5 88 ILE B C 1
ATOM 2287 O O . ILE B 1 88 ? -10.109 -24.766 -5.5 1 67.5 88 ILE B O 1
ATOM 2291 N N . GLY B 1 89 ? -9.562 -25.047 -3.324 1 84.25 89 GLY B N 1
ATOM 2292 C CA . GLY B 1 89 ? -8.562 -24.172 -2.73 1 84.25 89 GLY B CA 1
ATOM 2293 C C . GLY B 1 89 ? -8.328 -22.906 -3.529 1 84.25 89 GLY B C 1
ATOM 2294 O O . GLY B 1 89 ? -8.789 -21.828 -3.145 1 84.25 89 GLY B O 1
ATOM 2295 N N . ILE B 1 90 ? -7.926 -23.016 -4.84 1 88.75 90 ILE B N 1
ATOM 2296 C CA . ILE B 1 90 ? -7.57 -21.844 -5.648 1 88.75 90 ILE B CA 1
ATOM 2297 C C . ILE B 1 90 ? -8.836 -21.219 -6.227 1 88.75 90 ILE B C 1
ATOM 2299 O O . ILE B 1 90 ? -8.93 -19.984 -6.32 1 88.75 90 ILE B O 1
ATOM 2303 N N . ASP B 1 91 ? -9.891 -22.047 -6.594 1 89.31 91 ASP B N 1
ATOM 2304 C CA . ASP B 1 91 ? -11.156 -21.531 -7.102 1 89.31 91 ASP B CA 1
ATOM 2305 C C . ASP B 1 91 ? -11.859 -20.672 -6.055 1 89.31 91 ASP B C 1
ATOM 2307 O O . ASP B 1 91 ? -12.492 -19.672 -6.391 1 89.31 91 ASP B O 1
ATOM 2311 N N . LEU B 1 92 ? -11.742 -21.094 -4.855 1 89.25 92 LEU B N 1
ATOM 2312 C CA . LEU B 1 92 ? -12.336 -20.344 -3.758 1 89.25 92 LEU B CA 1
ATOM 2313 C C . LEU B 1 92 ? -11.664 -18.969 -3.619 1 89.25 92 LEU B C 1
ATOM 2315 O O . LEU B 1 92 ? -12.336 -17.953 -3.479 1 89.25 92 LEU B O 1
ATOM 2319 N N . ILE B 1 93 ? -10.344 -18.953 -3.654 1 93 93 ILE B N 1
ATOM 2320 C CA . ILE B 1 93 ? -9.586 -17.719 -3.547 1 93 93 ILE B CA 1
ATOM 2321 C C . ILE B 1 93 ? -9.93 -16.797 -4.723 1 93 93 ILE B C 1
ATOM 2323 O O . ILE B 1 93 ? -10.211 -15.617 -4.531 1 93 93 ILE B O 1
ATOM 2327 N N . GLN B 1 94 ? -9.953 -17.375 -5.891 1 94.06 94 GLN B N 1
ATOM 2328 C CA . GLN B 1 94 ? -10.25 -16.594 -7.086 1 94.06 94 GLN B CA 1
ATOM 2329 C C . GLN B 1 94 ? -11.656 -16.016 -7.031 1 94.06 94 GLN B C 1
ATOM 2331 O O . GLN B 1 94 ? -11.875 -14.852 -7.387 1 94.06 94 GLN B O 1
ATOM 2336 N N . GLY B 1 95 ? -12.625 -16.875 -6.664 1 93.06 95 GLY B N 1
ATOM 2337 C CA . GLY B 1 95 ? -13.984 -16.391 -6.516 1 93.06 95 GLY B CA 1
ATOM 2338 C C . GLY B 1 95 ? -14.117 -15.273 -5.504 1 93.06 95 GLY B C 1
ATOM 2339 O O . GLY B 1 95 ? -14.805 -14.273 -5.754 1 93.06 95 GLY B O 1
ATOM 2340 N N . SER B 1 96 ? -13.484 -15.422 -4.355 1 93.69 96 SER B N 1
ATOM 2341 C CA . SER B 1 96 ? -13.508 -14.391 -3.316 1 93.69 96 SER B CA 1
ATOM 2342 C C . SER B 1 96 ? -12.891 -13.086 -3.811 1 93.69 96 SER B C 1
ATOM 2344 O O . SER B 1 96 ? -13.453 -12.008 -3.596 1 93.69 96 SER B O 1
ATOM 2346 N N . LEU B 1 97 ? -11.75 -13.195 -4.484 1 96.44 97 LEU B N 1
ATOM 2347 C CA . LEU B 1 97 ? -11.109 -12.008 -5.039 1 96.44 97 LEU B CA 1
ATOM 2348 C C . LEU B 1 97 ? -12.023 -11.32 -6.055 1 96.44 97 LEU B C 1
ATOM 2350 O O . LEU B 1 97 ? -12.117 -10.094 -6.078 1 96.44 97 LEU B O 1
ATOM 2354 N N . THR B 1 98 ? -12.633 -12.117 -6.898 1 97.12 98 THR B N 1
ATOM 2355 C CA . THR B 1 98 ? -13.547 -11.555 -7.883 1 97.12 98 THR B CA 1
ATOM 2356 C C . THR B 1 98 ? -14.641 -10.734 -7.203 1 97.12 98 THR B C 1
ATOM 2358 O O . THR B 1 98 ? -14.898 -9.594 -7.594 1 97.12 98 THR B O 1
ATOM 2361 N N . HIS B 1 99 ? -15.227 -11.273 -6.172 1 96.56 99 HIS B N 1
ATOM 2362 C CA . HIS B 1 99 ? -16.297 -10.586 -5.457 1 96.56 99 HIS B CA 1
ATOM 2363 C C . HIS B 1 99 ? -15.766 -9.328 -4.762 1 96.56 99 HIS B C 1
ATOM 2365 O O . HIS B 1 99 ? -16.438 -8.305 -4.73 1 96.56 99 HIS B O 1
ATOM 2371 N N . ILE B 1 100 ? -14.625 -9.438 -4.176 1 97.44 100 ILE B N 1
ATOM 2372 C CA . ILE B 1 100 ? -14 -8.281 -3.535 1 97.44 100 ILE B CA 1
ATOM 2373 C C . ILE B 1 100 ? -13.789 -7.172 -4.562 1 97.44 100 ILE B C 1
ATOM 2375 O O . ILE B 1 100 ? -14.156 -6.02 -4.324 1 97.44 100 ILE B O 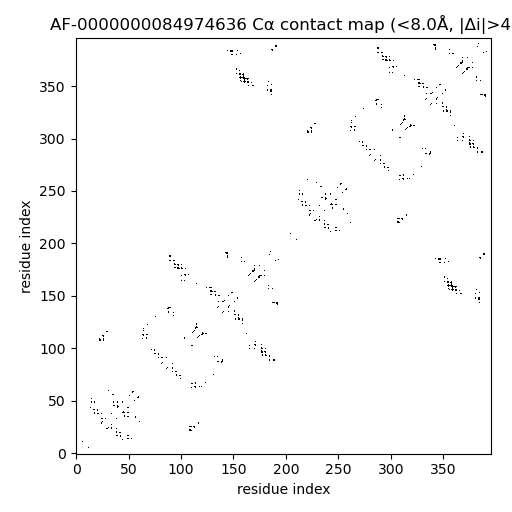1
ATOM 2379 N N . PHE B 1 101 ? -13.227 -7.543 -5.707 1 98.44 101 PHE B N 1
ATOM 2380 C CA . PHE B 1 101 ? -12.938 -6.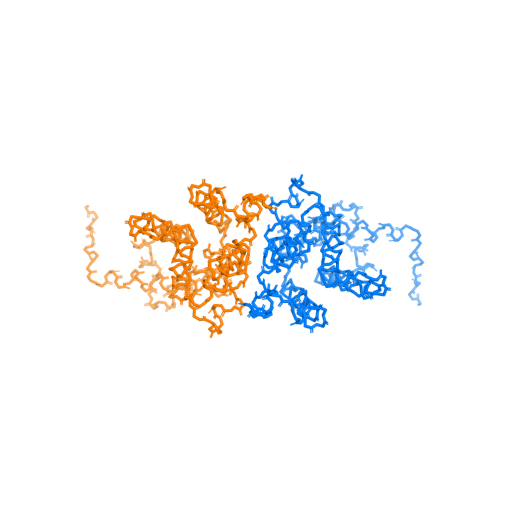566 -6.75 1 98.44 101 PHE B CA 1
ATOM 2381 C C . PHE B 1 101 ? -14.227 -5.973 -7.301 1 98.44 101 PHE B C 1
ATOM 2383 O O . PHE B 1 101 ? -14.273 -4.789 -7.648 1 98.44 101 PHE B O 1
ATOM 2390 N N . GLU B 1 102 ? -15.25 -6.777 -7.414 1 97.94 102 GLU B N 1
ATOM 2391 C CA . GLU B 1 102 ? -16.547 -6.254 -7.82 1 97.94 102 GLU B CA 1
ATOM 2392 C C . GLU B 1 102 ? -17.062 -5.211 -6.828 1 97.94 102 GLU B C 1
ATOM 2394 O O . GLU B 1 102 ? -17.547 -4.148 -7.23 1 97.94 102 GLU B O 1
ATOM 2399 N N . PHE B 1 103 ? -16.938 -5.566 -5.621 1 97.75 103 PHE B N 1
ATOM 2400 C CA . PHE B 1 103 ? -17.344 -4.617 -4.59 1 97.75 103 PHE B CA 1
ATOM 2401 C C . PHE B 1 103 ? -16.531 -3.332 -4.688 1 97.75 103 PHE B C 1
ATOM 2403 O O . PHE B 1 103 ? -17.078 -2.232 -4.598 1 97.75 103 PHE B O 1
ATOM 2410 N N . PHE B 1 104 ? -15.219 -3.42 -4.863 1 98.5 104 PHE B N 1
ATOM 2411 C CA . PHE B 1 104 ? -14.336 -2.264 -4.941 1 98.5 104 PHE B CA 1
ATOM 2412 C C . PHE B 1 104 ? -14.734 -1.353 -6.098 1 98.5 104 PHE B C 1
ATOM 2414 O O . PHE B 1 104 ? -14.805 -0.133 -5.934 1 98.5 104 PHE B O 1
ATOM 2421 N N . ILE B 1 105 ? -14.969 -1.916 -7.242 1 97.62 105 ILE B N 1
ATOM 2422 C CA . ILE B 1 105 ? -15.211 -1.096 -8.422 1 97.62 105 ILE B CA 1
ATOM 2423 C C . ILE B 1 105 ? -16.609 -0.486 -8.352 1 97.62 105 ILE B C 1
ATOM 2425 O O . ILE B 1 105 ? -16.859 0.59 -8.898 1 97.62 105 ILE B O 1
ATOM 2429 N N . GLU B 1 106 ? -17.516 -1.165 -7.645 1 96.94 106 GLU B N 1
ATOM 2430 C CA . GLU B 1 106 ? -18.875 -0.653 -7.469 1 96.94 106 GLU B CA 1
ATOM 2431 C C . GLU B 1 106 ? -18.906 0.477 -6.445 1 96.94 106 GLU B C 1
ATOM 2433 O O . GLU B 1 106 ? -19.859 1.274 -6.422 1 96.94 106 GLU B O 1
ATOM 2438 N N . ASN B 1 107 ? -17.953 0.492 -5.59 1 96.88 107 ASN B N 1
ATOM 2439 C CA . ASN B 1 107 ? -17.875 1.488 -4.527 1 96.88 107 ASN B CA 1
ATOM 2440 C C . ASN B 1 107 ? -16.484 2.129 -4.465 1 96.88 107 ASN B C 1
ATOM 2442 O O . ASN B 1 107 ? -15.812 2.078 -3.432 1 96.88 107 ASN B O 1
ATOM 2446 N N . PRO B 1 108 ? -16.07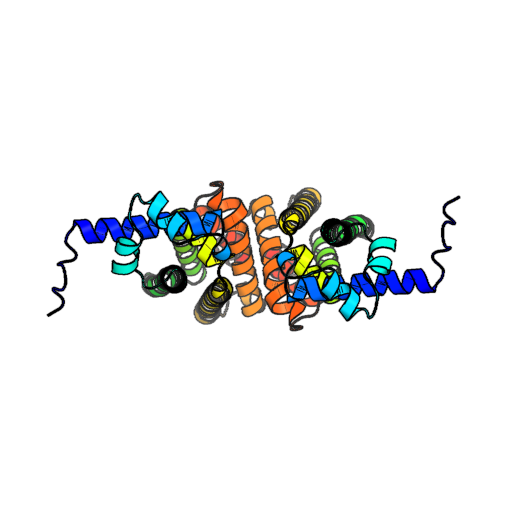8 2.775 -5.547 1 97.56 108 PRO B N 1
ATOM 2447 C CA . PRO B 1 108 ? -14.695 3.242 -5.637 1 97.56 108 PRO B CA 1
ATOM 2448 C C . PRO B 1 108 ? -14.344 4.258 -4.551 1 97.56 108 PRO B C 1
ATOM 2450 O O . PRO B 1 108 ? -13.242 4.223 -4 1 97.56 108 PRO B O 1
ATOM 2453 N N . ASN B 1 109 ? -15.242 5.152 -4.215 1 97.5 109 ASN B N 1
ATOM 2454 C CA . ASN B 1 109 ? -14.969 6.152 -3.189 1 97.5 109 ASN B CA 1
ATOM 2455 C C . ASN B 1 109 ? -14.883 5.527 -1.8 1 97.5 109 ASN B C 1
ATOM 2457 O O . ASN B 1 109 ? -13.984 5.855 -1.021 1 97.5 109 ASN B O 1
ATOM 2461 N N . LEU B 1 110 ? -15.82 4.664 -1.53 1 97.44 110 LEU B N 1
ATOM 2462 C CA . LEU B 1 110 ? -15.789 3.965 -0.251 1 97.44 110 LEU B CA 1
ATOM 2463 C C . LEU B 1 110 ? -14.531 3.107 -0.131 1 97.44 110 LEU B C 1
ATOM 2465 O O . LEU B 1 110 ? -13.945 3.004 0.95 1 97.44 110 LEU B O 1
ATOM 2469 N N . THR B 1 111 ? -14.109 2.461 -1.205 1 98.06 111 THR B N 1
ATOM 2470 C CA . THR B 1 111 ? -12.883 1.663 -1.229 1 98.06 111 THR B CA 1
ATOM 2471 C C . THR B 1 111 ? -11.664 2.529 -0.93 1 98.06 111 THR B C 1
ATOM 2473 O O . THR B 1 111 ? -10.805 2.145 -0.137 1 98.06 111 THR B O 1
ATOM 2476 N N . LYS B 1 112 ? -11.609 3.658 -1.537 1 96.88 112 LYS B N 1
ATOM 2477 C CA . LYS B 1 112 ? -10.516 4.59 -1.281 1 96.88 112 LYS B CA 1
ATOM 2478 C C . LYS B 1 112 ? -10.414 4.926 0.203 1 96.88 112 LYS B C 1
ATOM 2480 O O . LYS B 1 112 ? -9.32 4.953 0.767 1 96.88 112 LYS B O 1
ATOM 2485 N N . ILE B 1 113 ? -11.477 5.109 0.832 1 96.56 113 ILE B N 1
ATOM 2486 C CA . ILE B 1 113 ? -11.516 5.445 2.252 1 96.56 113 ILE B CA 1
ATOM 2487 C C . ILE B 1 113 ? -11.195 4.203 3.084 1 96.56 113 ILE B C 1
ATOM 2489 O O . ILE B 1 113 ? -10.195 4.176 3.805 1 96.56 113 ILE B O 1
ATOM 2493 N N . GLY B 1 114 ? -11.984 3.16 2.889 1 97.25 114 GLY B N 1
ATOM 2494 C CA . GLY B 1 114 ? -11.977 2.014 3.785 1 97.25 114 GLY B CA 1
ATOM 2495 C C . GLY B 1 114 ? -10.758 1.127 3.605 1 97.25 114 GLY B C 1
ATOM 2496 O O . GLY B 1 114 ? -10.305 0.492 4.559 1 97.25 114 GLY B O 1
ATOM 2497 N N . PHE B 1 115 ? -10.164 1.082 2.393 1 97.69 115 PHE B N 1
ATOM 2498 C CA . PHE B 1 115 ? -9.078 0.153 2.104 1 97.69 115 PHE B CA 1
ATOM 2499 C C . PHE B 1 115 ? -7.73 0.863 2.15 1 97.69 115 PHE B C 1
ATOM 2501 O O . PHE B 1 115 ? -6.688 0.22 2.293 1 97.69 115 PHE B O 1
ATOM 2508 N N . TYR B 1 116 ? -7.73 2.24 2.131 1 95.62 116 TYR B N 1
ATOM 2509 C CA . TYR B 1 116 ? -6.449 2.92 1.989 1 95.62 116 TYR B CA 1
ATOM 2510 C C . TYR B 1 116 ? -6.285 4.004 3.049 1 95.62 116 TYR B C 1
ATOM 2512 O O . TYR B 1 116 ? -5.254 4.07 3.723 1 95.62 116 TYR B O 1
ATOM 2520 N N . GLU B 1 117 ? -7.242 4.781 3.268 1 92.31 117 GLU B N 1
ATOM 2521 C CA . GLU B 1 117 ? -7.02 6.047 3.961 1 92.31 117 GLU B CA 1
ATOM 2522 C C . GLU B 1 117 ? -7.34 5.926 5.449 1 92.31 117 GLU B C 1
ATOM 2524 O O . GLU B 1 117 ? -6.625 6.477 6.289 1 92.31 117 GLU B O 1
ATOM 2529 N N . ALA B 1 118 ? -8.414 5.168 5.715 1 93.75 118 ALA B N 1
ATOM 2530 C CA . ALA B 1 118 ? -8.875 5.078 7.098 1 93.75 118 ALA B CA 1
ATOM 2531 C C . ALA B 1 118 ? -7.863 4.352 7.973 1 93.75 118 ALA B C 1
ATOM 2533 O O . ALA B 1 118 ? -7.176 3.439 7.508 1 93.75 118 ALA B O 1
ATOM 2534 N N . GLU B 1 119 ? -7.812 4.691 9.156 1 90.75 119 GLU B N 1
ATOM 2535 C CA . GLU B 1 119 ? -6.957 3.998 10.117 1 90.75 119 GLU B CA 1
ATOM 2536 C C . GLU B 1 119 ? -7.328 2.521 10.219 1 90.75 119 GLU B C 1
ATOM 2538 O O . GLU B 1 119 ? -6.457 1.672 10.422 1 90.75 119 GLU B O 1
ATOM 2543 N N . GLN B 1 120 ? -8.531 2.258 10.039 1 93.62 120 GLN B N 1
ATOM 2544 C CA . GLN B 1 120 ? -9.062 0.903 10.148 1 93.62 120 GLN B CA 1
ATOM 2545 C C . GLN B 1 120 ? -8.672 0.056 8.945 1 93.62 120 GLN B C 1
ATOM 2547 O O . GLN B 1 120 ? -8.883 -1.159 8.938 1 93.62 120 GLN B O 1
ATOM 2552 N N . SER B 1 121 ? -8.102 0.692 7.945 1 96.19 121 SER B N 1
ATOM 2553 C CA . SER B 1 121 ? -7.738 -0.044 6.738 1 96.19 121 SER B CA 1
ATOM 2554 C C . SER B 1 121 ? -6.727 -1.144 7.043 1 96.19 121 SER B C 1
ATOM 2556 O O . SER B 1 121 ? -6.723 -2.188 6.387 1 96.19 121 SER B O 1
ATOM 2558 N N . THR B 1 122 ? -5.883 -0.91 8.039 1 95.25 122 THR B N 1
ATOM 2559 C CA . THR B 1 122 ? -4.906 -1.919 8.445 1 95.25 122 THR B CA 1
ATOM 2560 C C . THR B 1 122 ? -5.605 -3.17 8.969 1 95.25 122 THR B C 1
ATOM 2562 O O . THR B 1 122 ? -5.25 -4.289 8.594 1 95.25 122 THR B O 1
ATOM 2565 N N . ALA B 1 123 ? -6.578 -2.955 9.797 1 95.38 123 ALA B N 1
ATOM 2566 C CA . ALA B 1 123 ? -7.34 -4.07 10.352 1 95.38 123 ALA B CA 1
ATOM 2567 C C . ALA B 1 123 ? -8.062 -4.844 9.258 1 95.38 123 ALA B C 1
ATOM 2569 O O . ALA B 1 123 ? -8.188 -6.066 9.328 1 95.38 123 ALA B O 1
ATOM 2570 N N . VAL B 1 124 ? -8.555 -4.156 8.266 1 96.69 124 VAL B N 1
ATOM 2571 C CA . VAL B 1 124 ? -9.227 -4.777 7.129 1 96.69 124 VAL B CA 1
ATOM 2572 C C . VAL B 1 124 ? -8.258 -5.699 6.395 1 96.69 124 VAL B C 1
ATOM 2574 O O . VAL B 1 124 ? -8.586 -6.852 6.102 1 96.69 124 VAL B O 1
ATOM 2577 N N . LYS B 1 125 ? -7.09 -5.254 6.109 1 97.19 125 LYS B N 1
ATOM 2578 C CA . LYS B 1 125 ? -6.098 -6.055 5.402 1 97.19 125 LYS B CA 1
ATOM 2579 C C . LYS B 1 125 ? -5.652 -7.246 6.246 1 97.19 125 LYS B C 1
ATOM 2581 O O . LYS B 1 125 ? -5.445 -8.344 5.723 1 97.19 125 LYS B O 1
ATOM 2586 N N . GLU B 1 126 ? -5.531 -7.02 7.551 1 96.88 126 GLU B N 1
ATOM 2587 C CA . GLU B 1 126 ? -5.184 -8.117 8.453 1 96.88 126 GLU B CA 1
ATOM 2588 C C . GLU B 1 126 ? -6.262 -9.195 8.445 1 96.88 126 GLU B C 1
ATOM 2590 O O . GLU B 1 126 ? -5.957 -10.383 8.5 1 96.88 126 GLU B O 1
ATOM 2595 N N . MET B 1 127 ? -7.43 -8.75 8.461 1 95.25 127 MET B N 1
ATOM 2596 C CA . MET B 1 127 ? -8.539 -9.703 8.383 1 95.25 127 MET B CA 1
ATOM 2597 C C . MET B 1 127 ? -8.477 -10.5 7.09 1 95.25 127 MET B C 1
ATOM 2599 O O . MET B 1 127 ? -8.648 -11.727 7.102 1 95.25 127 MET B O 1
ATOM 2603 N N . LEU B 1 128 ? -8.25 -9.852 5.945 1 96.5 128 LEU B N 1
ATOM 2604 C CA . LEU B 1 128 ? -8.133 -10.531 4.66 1 96.5 128 LEU B CA 1
ATOM 2605 C C . LEU B 1 128 ? -6.992 -11.547 4.68 1 96.5 128 LEU B C 1
ATOM 2607 O O . LEU B 1 128 ? -7.133 -12.656 4.172 1 96.5 128 LEU B O 1
ATOM 2611 N N . VAL B 1 129 ? -5.887 -11.172 5.27 1 97.44 129 VAL B N 1
ATOM 2612 C CA . VAL B 1 129 ? -4.734 -12.062 5.395 1 97.44 129 VAL B CA 1
ATOM 2613 C C . VAL B 1 129 ? -5.121 -13.297 6.207 1 97.44 129 VAL B C 1
ATOM 2615 O O . VAL B 1 129 ? -4.801 -14.422 5.828 1 97.44 129 VAL B O 1
ATOM 2618 N N . SER B 1 130 ? -5.777 -13.062 7.328 1 96.44 130 SER B N 1
ATOM 2619 C CA . SER B 1 130 ? -6.188 -14.164 8.195 1 96.44 130 SER B CA 1
ATOM 2620 C C . SER B 1 130 ? -7.109 -15.125 7.461 1 96.44 130 SER B C 1
ATOM 2622 O O . SER B 1 130 ? -6.961 -16.344 7.582 1 96.44 130 SER B O 1
ATOM 2624 N N . GLU B 1 131 ? -8.031 -14.578 6.734 1 93 131 GLU B N 1
ATOM 2625 C CA . GLU B 1 131 ? -8.938 -15.422 5.957 1 93 131 GLU B CA 1
ATOM 2626 C C . GLU B 1 131 ? -8.18 -16.219 4.906 1 93 131 GLU B C 1
ATOM 2628 O O . GLU B 1 131 ? -8.461 -17.406 4.703 1 93 131 GLU B O 1
ATOM 2633 N N . LEU B 1 132 ? -7.266 -15.609 4.203 1 94.56 132 LEU B N 1
ATOM 2634 C CA . LEU B 1 132 ? -6.473 -16.297 3.188 1 94.56 132 LEU B CA 1
ATOM 2635 C C . LEU B 1 132 ? -5.621 -17.391 3.809 1 94.56 132 LEU B C 1
ATOM 2637 O O . LEU B 1 132 ? -5.535 -18.5 3.266 1 94.56 132 LEU B O 1
ATOM 2641 N N . ILE B 1 133 ? -5.02 -17.109 4.934 1 95.31 133 ILE B N 1
ATOM 2642 C CA . ILE B 1 133 ? -4.219 -18.109 5.633 1 95.31 133 ILE B CA 1
ATOM 2643 C C . ILE B 1 133 ? -5.086 -19.312 5.984 1 95.31 133 ILE B C 1
ATOM 2645 O O . ILE B 1 133 ? -4.652 -20.453 5.844 1 95.31 133 ILE B O 1
ATOM 2649 N N . HIS B 1 134 ? -6.246 -18.984 6.465 1 92.19 134 HIS B N 1
ATOM 2650 C CA . HIS B 1 134 ? -7.172 -20.062 6.793 1 92.19 134 HIS B CA 1
ATOM 2651 C C . HIS B 1 134 ? -7.441 -20.953 5.578 1 92.19 134 HIS B C 1
ATOM 2653 O O . HIS B 1 134 ? -7.363 -22.172 5.668 1 92.19 134 HIS B O 1
ATOM 2659 N N . ILE B 1 135 ? -7.738 -20.391 4.41 1 90.06 135 ILE B N 1
ATOM 2660 C CA . ILE B 1 135 ? -7.996 -21.141 3.186 1 90.06 135 ILE B CA 1
ATOM 2661 C C . ILE B 1 135 ? -6.75 -21.922 2.789 1 90.06 135 ILE B C 1
ATOM 2663 O O . ILE B 1 135 ? -6.836 -23.109 2.461 1 90.06 135 ILE B O 1
ATOM 2667 N N . LEU B 1 136 ? -5.574 -21.266 2.865 1 92.31 136 LEU B N 1
ATOM 2668 C CA . LEU B 1 136 ? -4.316 -21.906 2.496 1 92.31 136 LEU B CA 1
ATOM 2669 C C . LEU B 1 136 ? -4.059 -23.125 3.363 1 92.31 136 LEU B C 1
ATOM 2671 O O . LEU B 1 136 ? -3.717 -24.203 2.852 1 92.31 136 LEU B O 1
ATOM 2675 N N . ASN B 1 137 ? -4.332 -23 4.613 1 92.06 137 ASN B N 1
ATOM 2676 C CA . ASN B 1 137 ? -3.986 -24.062 5.562 1 92.06 137 ASN B CA 1
ATOM 2677 C C . ASN B 1 137 ? -5.027 -25.172 5.566 1 92.06 137 ASN B C 1
ATOM 2679 O O . ASN B 1 137 ? -4.754 -26.281 6.02 1 92.06 137 ASN B O 1
ATOM 2683 N N . THR B 1 138 ? -6.188 -24.938 5.105 1 88.31 138 THR B N 1
ATOM 2684 C CA . THR B 1 138 ? -7.238 -25.953 5.152 1 88.31 138 THR B CA 1
ATOM 2685 C C . THR B 1 138 ? -7.43 -26.609 3.785 1 88.31 138 THR B C 1
ATOM 2687 O O . THR B 1 138 ? -7.656 -27.812 3.691 1 88.31 138 THR B O 1
ATOM 2690 N N . GLN B 1 139 ? -7.285 -25.797 2.703 1 85.5 139 GLN B N 1
ATOM 2691 C CA . GLN B 1 139 ? -7.637 -26.297 1.378 1 85.5 139 GLN B CA 1
ATOM 2692 C C . GLN B 1 139 ? -6.391 -26.516 0.521 1 85.5 139 GLN B C 1
ATOM 2694 O O . GLN B 1 139 ? -6.43 -27.25 -0.465 1 85.5 139 GLN B O 1
ATOM 2699 N N . LEU B 1 140 ? -5.309 -25.859 0.913 1 88.44 140 LEU B N 1
ATOM 2700 C CA . LEU B 1 140 ? -4.117 -25.938 0.074 1 88.44 140 LEU B CA 1
ATOM 2701 C C . LEU B 1 140 ? -2.908 -26.391 0.886 1 88.44 140 LEU B C 1
ATOM 2703 O O . LEU B 1 140 ? -1.768 -26.078 0.528 1 88.44 140 LEU B O 1
ATOM 2707 N N . LYS B 1 141 ? -3.164 -27.031 1.983 1 86.69 141 LYS B N 1
ATOM 2708 C CA . LYS B 1 141 ? -2.115 -27.391 2.934 1 86.69 141 LYS B CA 1
ATOM 2709 C C . LYS B 1 141 ? -1.032 -28.219 2.266 1 86.69 141 LYS B C 1
ATOM 2711 O O . LYS B 1 141 ? 0.143 -28.141 2.627 1 86.69 141 LYS B O 1
ATOM 2716 N N . ASP B 1 142 ? -1.379 -29.047 1.223 1 84.88 142 ASP B N 1
ATOM 2717 C CA . ASP B 1 142 ? -0.424 -29.953 0.587 1 84.88 142 ASP B CA 1
ATOM 2718 C C . ASP B 1 142 ? 0.003 -29.422 -0.781 1 84.88 142 ASP B C 1
ATOM 2720 O O . ASP B 1 142 ? 0.581 -30.156 -1.584 1 84.88 142 ASP B O 1
ATOM 2724 N N . SER B 1 143 ? -0.29 -28.109 -0.963 1 83.12 143 SER B N 1
ATOM 2725 C CA . SER B 1 143 ? 0.043 -27.531 -2.256 1 83.12 143 SER B CA 1
ATOM 2726 C C . SER B 1 143 ? 1.546 -27.312 -2.393 1 83.12 143 SER B C 1
ATOM 2728 O O . SER B 1 143 ? 2.256 -27.188 -1.393 1 83.12 143 SER B O 1
ATOM 2730 N N . ASN B 1 144 ? 2.029 -27.25 -3.607 1 83.62 144 ASN B N 1
ATOM 2731 C CA . ASN B 1 144 ? 3.436 -26.984 -3.891 1 83.62 144 ASN B CA 1
ATOM 2732 C C . ASN B 1 144 ? 3.85 -25.594 -3.422 1 83.62 144 ASN B C 1
ATOM 2734 O O . ASN B 1 144 ? 4.988 -25.391 -2.992 1 83.62 144 ASN B O 1
ATOM 2738 N N . VAL B 1 145 ? 2.938 -24.703 -3.438 1 83.81 145 VAL B N 1
ATOM 2739 C CA . VAL B 1 145 ? 3.246 -23.328 -3.072 1 83.81 145 VAL B CA 1
ATOM 2740 C C . VAL B 1 145 ? 3.559 -23.25 -1.579 1 83.81 145 VAL B C 1
ATOM 2742 O O . VAL B 1 145 ? 4.496 -22.547 -1.172 1 83.81 145 VAL B O 1
ATOM 2745 N N . LEU B 1 146 ? 2.822 -24 -0.781 1 87.88 146 LEU B N 1
ATOM 2746 C CA . LEU B 1 146 ? 3.02 -23.922 0.663 1 87.88 146 LEU B CA 1
ATOM 2747 C C . LEU B 1 146 ? 4.223 -24.75 1.088 1 87.88 146 LEU B C 1
ATOM 2749 O O . LEU B 1 146 ? 4.703 -24.625 2.217 1 87.88 146 LEU B O 1
ATOM 2753 N N . LYS B 1 147 ? 4.711 -25.578 0.212 1 86.25 147 LYS B N 1
ATOM 2754 C CA . LYS B 1 147 ? 5.961 -26.297 0.475 1 86.25 147 LYS B CA 1
ATOM 2755 C C . LYS B 1 147 ? 7.164 -25.375 0.287 1 86.25 147 LYS B C 1
ATOM 2757 O O . LYS B 1 147 ? 8.234 -25.625 0.847 1 86.25 147 LYS B O 1
ATOM 2762 N N . GLN B 1 148 ? 6.91 -24.328 -0.421 1 83.5 148 GLN B N 1
ATOM 2763 C CA . GLN B 1 148 ? 8.039 -23.484 -0.826 1 83.5 148 GLN B CA 1
ATOM 2764 C C . GLN B 1 148 ? 7.992 -22.125 -0.132 1 83.5 148 GLN B C 1
ATOM 2766 O O . GLN B 1 148 ? 9 -21.422 -0.092 1 83.5 148 GLN B O 1
ATOM 2771 N N . ALA B 1 149 ? 6.863 -21.828 0.366 1 89.31 149 ALA B N 1
ATOM 2772 C CA . ALA B 1 149 ? 6.727 -20.5 0.937 1 89.31 149 ALA B CA 1
ATOM 2773 C C . ALA B 1 149 ? 5.953 -20.531 2.252 1 89.31 149 ALA B C 1
ATOM 2775 O O . ALA B 1 149 ? 5.008 -21.312 2.4 1 89.31 149 ALA B O 1
ATOM 2776 N N . ASP B 1 150 ? 6.324 -19.672 3.145 1 93.69 150 ASP B N 1
ATOM 2777 C CA . ASP B 1 150 ? 5.57 -19.484 4.383 1 93.69 150 ASP B CA 1
ATOM 2778 C C . ASP B 1 150 ? 4.18 -18.938 4.094 1 93.69 150 ASP B C 1
ATOM 2780 O O . ASP B 1 150 ? 4.027 -17.969 3.33 1 93.69 150 ASP B O 1
ATOM 2784 N N . ALA B 1 151 ? 3.211 -19.562 4.742 1 95.5 151 ALA B N 1
ATOM 2785 C CA . ALA B 1 151 ? 1.822 -19.203 4.457 1 95.5 151 ALA B CA 1
ATOM 2786 C C . ALA B 1 151 ? 1.553 -17.75 4.781 1 95.5 151 ALA B C 1
ATOM 2788 O O . ALA B 1 151 ? 0.805 -17.078 4.07 1 95.5 151 ALA B O 1
ATOM 2789 N N . THR B 1 152 ? 2.117 -17.25 5.879 1 97.12 152 THR B N 1
ATOM 2790 C CA . THR B 1 152 ? 1.894 -15.867 6.285 1 97.12 152 THR B CA 1
ATOM 2791 C C . THR B 1 152 ? 2.518 -14.906 5.281 1 97.12 152 THR B C 1
ATOM 2793 O O . THR B 1 152 ? 1.886 -13.93 4.879 1 97.12 152 THR B O 1
ATOM 2796 N N . ILE B 1 153 ? 3.73 -15.156 4.82 1 97.75 153 ILE B N 1
ATOM 2797 C CA . ILE B 1 153 ? 4.41 -14.312 3.846 1 97.75 153 ILE B CA 1
ATOM 2798 C C . ILE B 1 153 ? 3.648 -14.344 2.521 1 97.75 153 ILE B C 1
ATOM 2800 O O . ILE B 1 153 ? 3.447 -13.297 1.894 1 97.75 153 ILE B O 1
ATOM 2804 N N . LEU B 1 154 ? 3.225 -15.539 2.16 1 97.25 154 LEU B N 1
ATOM 2805 C CA . LEU B 1 154 ? 2.449 -15.688 0.934 1 97.25 154 LEU B CA 1
ATOM 2806 C C . LEU B 1 154 ? 1.166 -14.867 0.998 1 97.25 154 LEU B C 1
ATOM 2808 O O . LEU B 1 154 ? 0.845 -14.141 0.059 1 97.25 154 LEU B O 1
ATOM 2812 N N . ALA B 1 155 ? 0.44 -15.008 2.115 1 97.81 155 ALA B N 1
ATOM 2813 C CA . ALA B 1 155 ? -0.828 -14.305 2.273 1 97.81 155 ALA B CA 1
ATOM 2814 C C . ALA B 1 155 ? -0.616 -12.789 2.283 1 97.81 155 ALA B C 1
ATOM 2816 O O . ALA B 1 155 ? -1.339 -12.055 1.611 1 97.81 155 ALA B O 1
ATOM 2817 N N . GLU B 1 156 ? 0.347 -12.281 3.041 1 98.56 156 GLU B N 1
ATOM 2818 C CA . GLU B 1 156 ? 0.683 -10.867 3.072 1 98.56 156 GLU B CA 1
ATOM 2819 C C . GLU B 1 156 ? 1.061 -10.352 1.684 1 98.56 156 GLU B C 1
ATOM 2821 O O . GLU B 1 156 ? 0.641 -9.266 1.279 1 98.56 156 GLU B O 1
ATOM 2826 N N . SER B 1 157 ? 1.875 -11.148 1.004 1 98.56 157 SER B N 1
ATOM 2827 C CA . SER B 1 157 ? 2.299 -10.805 -0.351 1 98.56 157 SER B CA 1
ATOM 2828 C C . SER B 1 157 ? 1.101 -10.648 -1.281 1 98.56 157 SER B C 1
ATOM 2830 O O . SER B 1 157 ? 0.999 -9.664 -2.01 1 98.56 157 SER B O 1
ATOM 2832 N N . LEU B 1 158 ? 0.186 -11.578 -1.237 1 98.5 158 LEU B N 1
ATOM 2833 C CA . LEU B 1 158 ? -0.981 -11.562 -2.111 1 98.5 158 LEU B CA 1
ATOM 2834 C C . LEU B 1 158 ? -1.868 -10.359 -1.807 1 98.5 158 LEU B C 1
ATOM 2836 O O . LEU B 1 158 ? -2.328 -9.672 -2.723 1 98.5 158 LEU B O 1
ATOM 2840 N N . ILE B 1 159 ? -2.082 -10.07 -0.534 1 98.62 159 ILE B N 1
ATOM 2841 C CA . ILE B 1 159 ? -2.902 -8.922 -0.165 1 98.62 159 ILE B CA 1
ATOM 2842 C C . ILE B 1 159 ? -2.209 -7.633 -0.6 1 98.62 159 ILE B C 1
ATOM 2844 O O . ILE B 1 159 ? -2.869 -6.68 -1.021 1 98.62 159 ILE B O 1
ATOM 2848 N N . GLY B 1 160 ? -0.864 -7.555 -0.457 1 98.69 160 GLY B N 1
ATOM 2849 C CA . GLY B 1 160 ? -0.133 -6.426 -1.013 1 98.69 160 GLY B CA 1
ATOM 2850 C C . GLY B 1 160 ? -0.362 -6.242 -2.502 1 98.69 160 GLY B C 1
ATOM 2851 O O . GLY B 1 160 ? -0.535 -5.117 -2.975 1 98.69 160 GLY B O 1
ATOM 2852 N N . SER B 1 161 ? -0.336 -7.34 -3.223 1 98.69 161 SER B N 1
ATOM 2853 C CA . SER B 1 161 ? -0.644 -7.32 -4.648 1 98.69 161 SER B CA 1
ATOM 2854 C C . SER B 1 161 ? -2.041 -6.77 -4.906 1 98.69 161 SER B C 1
ATOM 2856 O O . SER B 1 161 ? -2.225 -5.906 -5.77 1 98.69 161 SER B O 1
ATOM 2858 N N . VAL B 1 162 ? -2.982 -7.234 -4.16 1 98.69 162 VAL B N 1
ATOM 2859 C CA . VAL B 1 162 ? -4.359 -6.77 -4.285 1 98.69 162 VAL B CA 1
ATOM 2860 C C . VAL B 1 162 ? -4.422 -5.266 -4.039 1 98.69 162 VAL B C 1
ATOM 2862 O O . VAL B 1 162 ? -5.062 -4.531 -4.793 1 98.69 162 VAL B O 1
ATOM 2865 N N . GLU B 1 163 ? -3.781 -4.871 -3.016 1 98.38 163 GLU B N 1
ATOM 2866 C CA . GLU B 1 163 ? -3.781 -3.459 -2.652 1 98.38 163 GLU B CA 1
ATOM 2867 C C . GLU B 1 163 ? -3.264 -2.594 -3.799 1 98.38 163 GLU B C 1
ATOM 2869 O O . GLU B 1 163 ? -3.889 -1.593 -4.156 1 98.38 163 GLU B O 1
ATOM 2874 N N . ARG B 1 164 ? -2.205 -2.945 -4.379 1 98.5 164 ARG B N 1
ATOM 2875 C CA . ARG B 1 164 ? -1.597 -2.123 -5.418 1 98.5 164 ARG B CA 1
ATOM 2876 C C . ARG B 1 164 ? -2.365 -2.24 -6.73 1 98.5 164 ARG B C 1
ATOM 2878 O O . ARG B 1 164 ? -2.621 -1.236 -7.398 1 98.5 164 ARG B O 1
ATOM 2885 N N . LEU B 1 165 ? -2.777 -3.408 -7.109 1 98.69 165 LEU B N 1
ATOM 2886 C CA . LEU B 1 165 ? -3.451 -3.625 -8.383 1 98.69 165 LEU B CA 1
ATOM 2887 C C . LEU B 1 165 ? -4.848 -3.014 -8.367 1 98.69 165 LEU B C 1
ATOM 2889 O O . LEU B 1 165 ? -5.375 -2.635 -9.422 1 98.69 165 LEU B O 1
ATOM 2893 N N . THR B 1 166 ? -5.441 -2.955 -7.191 1 98.69 166 THR B N 1
ATOM 2894 C CA . THR B 1 166 ? -6.711 -2.248 -7.102 1 98.69 166 THR B CA 1
ATOM 2895 C C . THR B 1 166 ? -6.559 -0.795 -7.539 1 98.69 166 THR B C 1
ATOM 2897 O O . THR B 1 166 ? -7.363 -0.288 -8.32 1 98.69 166 THR B O 1
ATOM 2900 N N . LEU B 1 167 ? -5.516 -0.161 -7.125 1 97.12 167 LEU B N 1
ATOM 2901 C CA . LEU B 1 167 ? -5.285 1.242 -7.449 1 97.12 167 LEU B CA 1
ATOM 2902 C C . LEU B 1 167 ? -4.828 1.398 -8.891 1 97.12 167 LEU B C 1
ATOM 2904 O O . LEU B 1 167 ? -5.277 2.307 -9.594 1 97.12 167 LEU B O 1
ATOM 2908 N N . THR B 1 168 ? -3.971 0.559 -9.383 1 97.56 168 THR B N 1
ATOM 2909 C CA . THR B 1 168 ? -3.268 0.82 -10.633 1 97.56 168 THR B CA 1
ATOM 2910 C C . THR B 1 168 ? -4 0.182 -11.812 1 97.56 168 THR B C 1
ATOM 2912 O O . THR B 1 168 ? -3.787 0.563 -12.961 1 97.56 168 THR B O 1
ATOM 2915 N N . ASN B 1 169 ? -4.809 -0.82 -11.523 1 98 169 ASN B N 1
ATOM 2916 C CA . ASN B 1 169 ? -5.414 -1.592 -12.602 1 98 169 ASN B CA 1
ATOM 2917 C C . ASN B 1 169 ? -6.938 -1.595 -12.508 1 98 169 ASN B C 1
ATOM 2919 O O . ASN B 1 169 ? -7.625 -1.153 -13.43 1 98 169 ASN B O 1
ATOM 2923 N N . LEU B 1 170 ? -7.477 -1.976 -11.375 1 98.38 170 LEU B N 1
ATOM 2924 C CA . LEU B 1 170 ? -8.914 -2.176 -11.234 1 98.38 170 LEU B CA 1
ATOM 2925 C C . LEU B 1 170 ? -9.664 -0.848 -11.312 1 98.38 170 LEU B C 1
ATOM 2927 O O . LEU B 1 170 ? -10.555 -0.682 -12.141 1 98.38 170 LEU B O 1
ATOM 2931 N N . LEU B 1 171 ? -9.25 0.095 -10.516 1 97.44 171 LEU B N 1
ATOM 2932 C CA . LEU B 1 171 ? -9.977 1.355 -10.414 1 97.44 171 LEU B CA 1
ATOM 2933 C C . LEU B 1 171 ? -9.695 2.246 -11.617 1 97.44 171 LEU B C 1
ATOM 2935 O O . LEU B 1 171 ? -10.367 3.26 -11.82 1 97.44 171 LEU B O 1
ATOM 2939 N N . THR B 1 172 ? -8.742 1.938 -12.43 1 96.38 172 THR B N 1
ATOM 2940 C CA . THR B 1 172 ? -8.477 2.643 -13.672 1 96.38 172 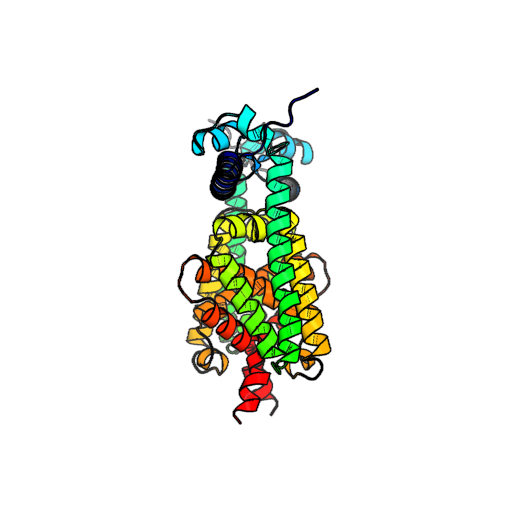THR B CA 1
ATOM 2941 C C . THR B 1 172 ? -9.117 1.914 -14.852 1 96.38 172 THR B C 1
ATOM 2943 O O . THR B 1 172 ? -8.859 2.248 -16.016 1 96.38 172 THR B O 1
ATOM 2946 N N . ASN B 1 173 ? -9.812 0.839 -14.57 1 94.62 173 ASN B N 1
ATOM 2947 C CA . ASN B 1 173 ? -10.656 0.096 -15.508 1 94.62 173 ASN B CA 1
ATOM 2948 C C . ASN B 1 173 ? -9.82 -0.575 -16.594 1 94.62 173 ASN B C 1
ATOM 2950 O O . ASN B 1 173 ? -10.242 -0.638 -17.75 1 94.62 173 ASN B O 1
ATOM 2954 N N . LYS B 1 174 ? -8.648 -1.033 -16.234 1 95.44 174 LYS B N 1
ATOM 2955 C CA . LYS B 1 174 ? -7.777 -1.699 -17.203 1 95.44 174 LYS B CA 1
ATOM 2956 C C . LYS B 1 174 ? -8.133 -3.178 -17.344 1 95.44 174 LYS B C 1
ATOM 2958 O O . LYS B 1 174 ? -7.922 -3.783 -18.391 1 95.44 174 LYS B O 1
ATOM 2963 N N . THR B 1 175 ? -8.633 -3.76 -16.266 1 96 175 THR B N 1
ATOM 2964 C CA . THR B 1 175 ? -9.016 -5.168 -16.234 1 96 175 THR B CA 1
ATOM 2965 C C . THR B 1 175 ? -10.328 -5.352 -15.477 1 96 175 THR B C 1
ATOM 2967 O O . THR B 1 175 ? -10.617 -4.609 -14.539 1 96 175 THR B O 1
ATOM 2970 N N . SER B 1 176 ? -11.086 -6.344 -15.875 1 97.94 176 SER B N 1
ATOM 2971 C CA . SER B 1 176 ? -12.289 -6.676 -15.125 1 97.94 176 SER B CA 1
ATOM 2972 C C . SER B 1 176 ? -11.961 -7.359 -13.805 1 97.94 176 SER B C 1
ATOM 2974 O O . SER B 1 176 ? -10.859 -7.902 -13.641 1 97.94 176 SER B O 1
ATOM 2976 N N . PRO B 1 177 ? -12.93 -7.328 -12.852 1 98.12 177 PRO B N 1
ATOM 2977 C CA . PRO B 1 177 ? -12.727 -8 -11.57 1 98.12 177 PRO B CA 1
ATOM 2978 C C . PRO B 1 177 ? -12.336 -9.469 -11.734 1 98.12 177 PRO B C 1
ATOM 2980 O O . PRO B 1 177 ? -11.367 -9.922 -11.117 1 98.12 177 PRO B O 1
ATOM 2983 N N . GLU B 1 178 ? -13.031 -10.164 -12.547 1 97.62 178 GLU B N 1
ATOM 2984 C CA . GLU B 1 178 ? -12.797 -11.594 -12.742 1 97.62 178 GLU B CA 1
ATOM 2985 C C . GLU B 1 178 ? -11.43 -11.844 -13.375 1 97.62 178 GLU B C 1
ATOM 2987 O O . GLU B 1 178 ? -10.695 -12.742 -12.945 1 97.62 178 GLU B O 1
ATOM 2992 N N . GLN B 1 179 ? -11.094 -11.086 -14.367 1 97.5 179 GLN B N 1
ATOM 2993 C CA . GLN B 1 179 ? -9.812 -11.25 -15.055 1 97.5 179 GLN B CA 1
ATOM 2994 C C . GLN B 1 179 ? -8.648 -10.938 -14.117 1 97.5 179 GLN B C 1
ATOM 2996 O O . GLN B 1 179 ? -7.641 -11.641 -14.117 1 97.5 179 GLN B O 1
ATOM 3001 N N . LEU B 1 180 ? -8.758 -9.867 -13.328 1 98.19 180 LEU B N 1
ATOM 3002 C CA . LEU B 1 180 ? -7.691 -9.516 -12.391 1 98.19 180 LEU B CA 1
ATOM 3003 C C . LEU B 1 180 ? -7.504 -10.609 -11.344 1 98.19 180 LEU B C 1
ATOM 3005 O O . LEU B 1 180 ? -6.371 -10.969 -11.016 1 98.19 180 LEU B O 1
ATOM 3009 N N . ALA B 1 181 ? -8.625 -11.117 -10.812 1 97.06 181 ALA B N 1
ATOM 3010 C CA . ALA B 1 181 ? -8.555 -12.219 -9.852 1 97.06 181 ALA B CA 1
ATOM 3011 C C . ALA B 1 181 ? -7.84 -13.422 -10.453 1 97.06 181 ALA B C 1
ATOM 3013 O O . ALA B 1 181 ? -7.004 -14.047 -9.789 1 97.06 181 ALA B O 1
ATOM 3014 N N . LYS B 1 182 ? -8.18 -13.719 -11.688 1 95.25 182 LYS B N 1
ATOM 3015 C CA . LYS B 1 182 ? -7.551 -14.836 -12.391 1 95.25 182 LYS B CA 1
ATOM 3016 C C . LYS B 1 182 ? -6.051 -14.617 -12.539 1 95.25 182 LYS B C 1
ATOM 3018 O O . LYS B 1 182 ? -5.258 -15.531 -12.312 1 95.25 182 LYS B O 1
ATOM 3023 N N . GLU B 1 183 ? -5.637 -13.398 -12.938 1 95 183 GLU B N 1
ATOM 3024 C CA . GLU B 1 183 ? -4.223 -13.078 -13.117 1 95 183 GLU B CA 1
ATOM 3025 C C . GLU B 1 183 ? -3.459 -13.219 -11.805 1 95 183 GLU B C 1
ATOM 3027 O O . GLU B 1 183 ? -2.365 -13.789 -11.773 1 95 183 GLU B O 1
ATOM 3032 N N . ILE B 1 184 ? -4.008 -12.727 -10.742 1 97.19 184 ILE B N 1
ATOM 3033 C CA . ILE B 1 184 ? -3.354 -12.805 -9.438 1 97.19 184 ILE B CA 1
ATOM 3034 C C . ILE B 1 184 ? -3.197 -14.266 -9.031 1 97.19 184 ILE B C 1
ATOM 3036 O O . ILE B 1 184 ? -2.123 -14.688 -8.594 1 97.19 184 ILE B O 1
ATOM 3040 N N . CYS B 1 185 ? -4.254 -15.047 -9.188 1 94.25 185 CYS B N 1
ATOM 3041 C CA . CYS B 1 185 ? -4.188 -16.453 -8.82 1 94.25 185 CYS B CA 1
ATOM 3042 C C . CYS B 1 185 ? -3.172 -17.188 -9.688 1 94.25 185 CYS B C 1
ATOM 3044 O O . CYS B 1 185 ? -2.479 -18.094 -9.203 1 94.25 185 CYS B O 1
ATOM 3046 N N . MET B 1 186 ? -3.09 -16.844 -10.953 1 92.56 186 MET B N 1
ATOM 3047 C CA . MET B 1 186 ? -2.096 -17.453 -11.836 1 92.56 186 MET B CA 1
ATOM 3048 C C . MET B 1 186 ? -0.683 -17.125 -11.367 1 92.56 186 MET B C 1
ATOM 3050 O O . MET B 1 186 ? 0.201 -17.984 -11.391 1 92.56 186 MET B O 1
ATOM 3054 N N . ILE B 1 187 ? -0.445 -15.953 -10.93 1 94.12 187 ILE B N 1
ATOM 3055 C CA . ILE B 1 187 ? 0.865 -15.516 -10.461 1 94.12 187 ILE B CA 1
ATOM 3056 C C . ILE B 1 187 ? 1.242 -16.281 -9.195 1 94.12 187 ILE B C 1
ATOM 3058 O O . ILE B 1 187 ? 2.34 -16.828 -9.102 1 94.12 187 ILE B O 1
ATOM 3062 N N . TYR B 1 188 ? 0.333 -16.422 -8.281 1 94.06 188 TYR B N 1
ATOM 3063 C CA . TYR B 1 188 ? 0.668 -16.906 -6.945 1 94.06 188 TYR B CA 1
ATOM 3064 C C . TYR B 1 188 ? 0.558 -18.422 -6.879 1 94.06 188 TYR B C 1
ATOM 3066 O O . TYR B 1 188 ? 1.184 -19.062 -6.027 1 94.06 188 TYR B O 1
ATOM 3074 N N . PHE B 1 189 ? -0.224 -18.984 -7.824 1 90.56 189 PHE B N 1
ATOM 3075 C CA . PHE B 1 189 ? -0.482 -20.422 -7.703 1 90.56 189 PHE B CA 1
ATOM 3076 C C . PHE B 1 189 ? -0.175 -21.141 -9.016 1 90.56 189 PHE B C 1
ATOM 3078 O O . PHE B 1 189 ? -0.763 -22.188 -9.305 1 90.56 189 PHE B O 1
ATOM 3085 N N . ALA B 1 190 ? 0.68 -20.625 -9.859 1 81.5 190 ALA B N 1
ATOM 3086 C CA . ALA B 1 190 ? 1.05 -21.172 -11.164 1 81.5 190 ALA B CA 1
ATOM 3087 C C . ALA B 1 190 ? 1.535 -22.609 -11.047 1 81.5 190 ALA B C 1
ATOM 3089 O O . ALA B 1 190 ? 1.23 -23.453 -11.898 1 81.5 190 ALA B O 1
ATOM 3090 N N . THR B 1 191 ? 2.311 -22.891 -10.047 1 75.19 191 THR B N 1
ATOM 3091 C CA . THR B 1 191 ? 2.881 -24.219 -9.898 1 75.19 191 THR B CA 1
ATOM 3092 C C . THR B 1 191 ? 1.782 -25.266 -9.672 1 75.19 191 THR B C 1
ATOM 3094 O O . THR B 1 191 ? 1.959 -26.438 -9.984 1 75.19 191 THR B O 1
ATOM 3097 N N . GLU B 1 192 ? 0.756 -24.812 -9.047 1 72.44 192 GLU B N 1
ATOM 3098 C CA . GLU B 1 192 ? -0.38 -25.703 -8.812 1 72.44 192 GLU B CA 1
ATOM 3099 C C . GLU B 1 192 ? -1.235 -25.844 -10.07 1 72.44 192 GLU B C 1
ATOM 3101 O O . GLU B 1 192 ? -1.783 -26.906 -10.344 1 72.44 192 GLU B O 1
ATOM 3106 N N . LEU B 1 193 ? -1.26 -24.812 -10.82 1 66.88 193 LEU B N 1
ATOM 3107 C CA . LEU B 1 193 ? -2.133 -24.766 -11.984 1 66.88 193 LEU B CA 1
ATOM 3108 C C . LEU B 1 193 ? -1.451 -25.391 -13.195 1 66.88 193 LEU B C 1
ATOM 3110 O O . LEU B 1 193 ? -2.119 -25.953 -14.07 1 66.88 193 LEU B O 1
ATOM 3114 N N . SER B 1 194 ? -0.138 -25.172 -13.414 1 60 194 SER B N 1
ATOM 3115 C CA . SER B 1 194 ? 0.594 -25.812 -14.508 1 60 194 SER B CA 1
ATOM 3116 C C . SER B 1 194 ? 0.594 -27.328 -14.359 1 60 194 SER B C 1
ATOM 3118 O O . SER B 1 194 ? 0.718 -28.047 -15.344 1 60 194 SER B O 1
ATOM 3120 N N . LEU B 1 195 ? 0.518 -27.922 -13.172 1 45.22 195 LEU B N 1
ATOM 3121 C CA . LEU B 1 195 ? 0.515 -29.375 -13 1 45.22 195 LEU B CA 1
ATOM 3122 C C . LEU B 1 195 ? -0.81 -29.969 -13.461 1 45.22 195 LEU B C 1
ATOM 3124 O O . LEU B 1 195 ? -0.894 -31.172 -13.734 1 45.22 195 LEU B O 1
ATOM 3128 N N . VAL B 1 196 ? -1.828 -29.234 -13.469 1 41.47 196 VAL B N 1
ATOM 3129 C CA . VAL B 1 196 ? -3.084 -29.828 -13.914 1 41.47 196 VAL B CA 1
ATOM 3130 C C . VAL B 1 196 ? -3.051 -30.016 -15.43 1 41.47 196 VAL B C 1
ATOM 3132 O O . VAL B 1 196 ? -3.799 -30.828 -15.984 1 41.47 196 VAL B O 1
ATOM 3135 N N . HIS B 1 197 ? -2.436 -29.203 -16.234 1 39.06 197 HIS B N 1
ATOM 3136 C CA . HIS B 1 197 ? -2.473 -29.422 -17.672 1 39.06 197 HIS B CA 1
ATOM 3137 C C . HIS B 1 197 ? -1.369 -30.375 -18.109 1 39.06 197 HIS B C 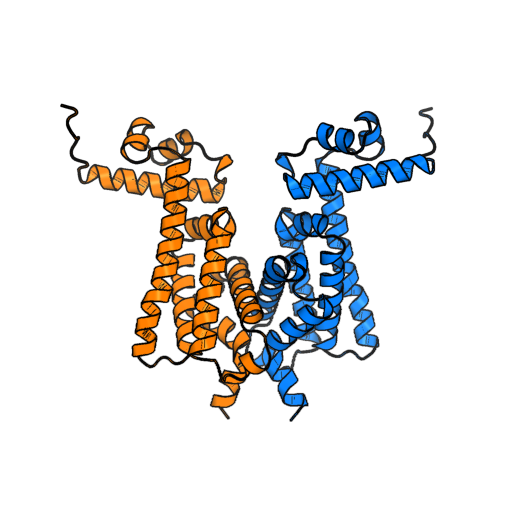1
ATOM 3139 O O . HIS B 1 197 ? -1.188 -30.609 -19.312 1 39.06 197 HIS B O 1
ATOM 3145 N N . SER B 1 198 ? -0.456 -30.734 -17.281 1 33.88 198 SER B N 1
ATOM 3146 C CA . SER B 1 198 ? 0.356 -31.844 -17.766 1 33.88 198 SER B CA 1
ATOM 3147 C C . SER B 1 198 ? -0.33 -33.188 -17.5 1 33.88 198 SER B C 1
ATOM 3149 O O . SER B 1 198 ? -0.965 -33.375 -16.469 1 33.88 198 SER B O 1
#

InterPro domains:
  IPR001647 DNA-binding HTH domain, TetR-type [PF00440] (18-63)
  IPR001647 DNA-binding HTH domain, TetR-type [PR00455] (18-31)
  IPR001647 DNA-binding HTH domain, TetR-type [PR00455] (39-62)
  IPR001647 DNA-binding HTH domain, TetR-type [PS50977] (12-72)
  IPR009057 Homedomain-like superfamily [SSF46689] (12-76)
  IPR050624 Nucleoid occlusion factor SlmA/HTH-type transcriptional regulator [PTHR43479] (12-196)